Protein AF-A0AAU9KCE4-F1 (afdb_monomer)

Radius of gyration: 78.25 Å; Cα contacts (8 Å, |Δi|>4): 28; chains: 1; bounding box: 152×88×239 Å

Foldseek 3Di:
DDPVVVVVVVLVVLLVVLLVVVCVVVNPVCSVLSVVLSVCLVVVVVVVDDSVRSSVVSVVVSVVVPDDDDDDDDDDDDDDDDVVVVVVVVVVVVVVVVVVVVVVVVVVVVVVVVVVVVVVVVVVVVVVVVVVVVVVVVVVVVVVVVVVVVVVVVVVVVVVVVVVVVVVVVVVVVVVVVVVVVVVVVVVVVVVVVVVVVVVVVVVVVVVVVVVVVVVVVVVVVVVVVVVVVVVVVVVVVVVVVVVVVVVVCVVPPPDDPDDPPVVVVVVVVVVVVVVVVVVVVVVVPPDPDDPVVVVVVVVVVVVVVVVVVVVVVVVVVVVVVVVVVVVVVVVVVVVVVVVVVVVVVVVVVVVVVVVVVVVVVVVVVVVVVVVVVVVVVVVVVVVVVVVVVVVVVVVVVVVVVVVVPDDDPVSCVVCVVVVVVVVVVPPDPPPDPPDDDDDDDDDDDDDDPDDDDDDDDDDDDDPPDDDDDDDDDDDPVVVVVCVVPVPPPPPPDD

pLDDT: mean 72.74, std 17.43, range [30.58, 94.38]

Solvent-accessible surface area (backbone atoms only — not comparable to full-atom values): 29076 Å² total; per-residue (Å²): 132,60,72,69,60,56,50,52,55,51,52,53,54,50,48,55,53,51,51,54,53,52,41,71,73,63,35,76,92,42,45,71,61,52,59,56,57,55,70,58,46,64,61,46,46,73,74,66,44,51,76,65,54,49,51,52,53,52,50,53,53,55,54,71,75,63,68,79,84,82,78,89,76,93,79,82,85,83,78,78,88,54,64,65,60,52,52,55,50,51,52,48,54,52,50,51,51,50,51,53,51,52,52,51,53,50,51,50,51,54,48,53,54,48,54,54,52,52,50,53,53,50,50,53,52,52,52,51,53,53,50,54,53,49,53,55,50,52,52,48,51,53,47,54,52,50,53,52,49,51,52,52,50,53,54,48,51,53,49,51,51,54,48,52,51,50,54,53,50,50,53,50,54,50,52,50,50,53,50,51,49,55,50,50,53,51,51,53,49,54,50,49,55,50,51,53,49,54,50,49,52,53,53,51,53,50,50,50,51,51,50,54,49,50,52,53,49,53,52,51,51,53,50,51,51,51,50,52,50,50,51,49,52,51,52,49,52,50,49,48,54,48,46,53,54,44,52,64,47,48,75,70,53,79,83,68,79,94,75,68,77,62,61,57,57,55,53,53,54,54,56,55,52,54,55,52,55,53,54,55,57,51,60,68,75,62,74,63,82,82,55,76,67,60,56,50,52,51,51,51,50,50,50,52,52,51,48,52,48,51,52,52,52,50,51,53,50,49,56,49,52,52,51,50,52,52,52,50,53,53,50,53,51,52,52,52,52,54,50,53,52,48,51,53,51,52,51,51,52,51,52,53,51,51,52,51,52,49,51,51,51,51,54,52,51,51,52,52,50,54,50,50,55,50,52,51,51,50,53,53,51,52,51,50,50,54,52,51,52,52,51,51,49,54,51,52,50,52,53,51,49,55,57,48,72,76,44,77,50,75,67,55,43,62,70,44,39,65,62,51,51,50,53,64,60,51,72,70,79,78,81,74,77,78,89,86,76,84,89,70,89,78,83,84,80,82,89,87,77,99,75,91,76,92,74,83,90,76,80,91,86,82,68,100,85,70,89,88,83,90,80,93,77,86,91,77,74,77,64,64,62,57,54,70,73,66,62,80,80,81,82,81,87,84,129

Sequence (495 aa):
MSDTHRSQVLSFRRKEKLKKILLSEFGVKKLEYIDQELKNVDDLFDEGLDFAGVLEEIRRRIERNCTPMFKQFPVRPKEGEDEWAGIIKHQADVQEMAEIQAQLEEAEKKKKYKEELDNYLKSQQQFKSQQELRERNEEKQLKDFSDELSSNISSRDQFLSRNRFQVQKQLQDESLNEYYKTLEEKHVQRAKDREEFLNGIKTEEEKARRRAEIEKREAFYKQQEINLYNAYLLKLKEMEKEKEKIVDKQYINNAFSHWDDYEERRQRFLSEYDEFSHKFYEMQRKMQPVSPMEIKSKEDEIRALEFQKAQADYQRRKEYEEKINQMNSYKENQEAIKRQIKEKQEINKKIINEDQNYAFSLAERQRRLDLFVNQEKQRNRLKQQQYSELISYQIQEKQSDKKRLHKMNEDERKINRRDLEAYQLGSHQIYAKVPGYSLTPTNISQSHTPVRRKSDLSSKLYNPNMNNSFSSGRSTPNRSGYLAYYGNNILQNHQ

Mean predicted aligned error: 25.07 Å

Structure (mmCIF, N/CA/C/O backbone):
data_AF-A0AAU9KCE4-F1
#
_entry.id   AF-A0AAU9KCE4-F1
#
loop_
_atom_site.group_PDB
_atom_site.id
_atom_site.type_symbol
_atom_site.label_atom_id
_atom_site.label_alt_id
_atom_site.label_comp_id
_atom_site.label_asym_id
_atom_site.label_entity_id
_atom_site.label_seq_id
_atom_site.pdbx_PDB_ins_code
_atom_site.Cartn_x
_atom_site.Cartn_y
_atom_site.Cartn_z
_atom_site.occupancy
_atom_site.B_iso_or_equiv
_atom_site.auth_seq_id
_atom_site.auth_comp_id
_atom_site.auth_asym_id
_atom_site.auth_atom_id
_atom_site.pdbx_PDB_model_num
ATOM 1 N N . MET A 1 1 ? -49.739 20.712 43.239 1.00 53.94 1 MET A N 1
ATOM 2 C CA . MET A 1 1 ? -50.324 20.446 44.573 1.00 53.94 1 MET A CA 1
ATOM 3 C C . MET A 1 1 ? -50.850 21.769 45.095 1.00 53.94 1 MET A C 1
ATOM 5 O O . MET A 1 1 ? -50.109 22.735 45.003 1.00 53.94 1 MET A O 1
ATOM 9 N N . SER A 1 2 ? -52.111 21.842 45.525 1.00 62.22 2 SER A N 1
ATOM 10 C CA . SER A 1 2 ? -52.724 23.095 45.987 1.00 62.22 2 SER A CA 1
ATOM 11 C C . SER A 1 2 ? -52.120 23.546 47.323 1.00 62.22 2 SER A C 1
ATOM 13 O O . SER A 1 2 ? -51.762 22.707 48.153 1.00 62.22 2 SER A O 1
ATOM 15 N N . ASP A 1 3 ? -52.021 24.857 47.551 1.00 62.38 3 ASP A N 1
ATOM 16 C CA . ASP A 1 3 ? -51.442 25.436 48.777 1.00 62.38 3 ASP A CA 1
ATOM 17 C C . ASP A 1 3 ? -52.159 24.977 50.060 1.00 62.38 3 ASP A C 1
ATOM 19 O O . ASP A 1 3 ? -51.541 24.821 51.116 1.00 62.38 3 ASP A O 1
ATOM 23 N N . THR A 1 4 ? -53.436 24.608 49.945 1.00 68.06 4 THR A N 1
ATOM 24 C CA . THR A 1 4 ? -54.227 23.951 50.995 1.00 68.06 4 THR A CA 1
ATOM 25 C C . THR A 1 4 ? -53.642 22.613 51.448 1.00 68.06 4 THR A C 1
ATOM 27 O O . THR A 1 4 ? -53.610 22.329 52.644 1.00 68.06 4 THR A O 1
ATOM 30 N N . HIS A 1 5 ? -53.114 21.803 50.528 1.00 68.94 5 HIS A N 1
ATOM 31 C CA . HIS A 1 5 ? -52.538 20.498 50.861 1.00 68.94 5 HIS A CA 1
ATOM 32 C C . HIS A 1 5 ? -51.189 20.644 51.579 1.00 68.94 5 HIS A C 1
ATOM 34 O O . HIS A 1 5 ? -50.867 19.888 52.494 1.00 68.94 5 HIS A O 1
ATOM 40 N N . ARG A 1 6 ? -50.407 21.666 51.209 1.00 68.06 6 ARG A N 1
ATOM 41 C CA . ARG A 1 6 ? -49.132 21.978 51.865 1.00 68.06 6 ARG A CA 1
ATOM 42 C C . ARG A 1 6 ? -49.343 22.495 53.292 1.00 68.06 6 ARG A C 1
ATOM 44 O O . ARG A 1 6 ? -48.595 22.095 54.182 1.00 68.06 6 ARG A O 1
ATOM 51 N N . SER A 1 7 ? -50.371 23.317 53.516 1.00 74.44 7 SER A N 1
ATOM 52 C CA . SER A 1 7 ? -50.736 23.818 54.849 1.00 74.44 7 SER A CA 1
ATOM 53 C C . SER A 1 7 ? -51.181 22.690 55.794 1.00 74.44 7 SER A C 1
ATOM 55 O O . SER A 1 7 ? -50.652 22.559 56.898 1.00 74.44 7 SER A O 1
ATOM 57 N N . GLN A 1 8 ? -52.039 21.778 55.322 1.00 75.31 8 GLN A N 1
ATOM 58 C CA . GLN A 1 8 ? -52.517 20.636 56.118 1.00 75.31 8 GLN A CA 1
ATOM 59 C C . GLN A 1 8 ? -51.387 19.681 56.534 1.00 75.31 8 GLN A C 1
ATOM 61 O O . GLN A 1 8 ? -51.328 19.246 57.685 1.00 75.31 8 GLN A O 1
ATOM 66 N N . VAL A 1 9 ? -50.439 19.393 55.633 1.00 78.44 9 VAL A N 1
ATOM 67 C CA . VAL A 1 9 ? -49.276 18.543 55.949 1.00 78.44 9 VAL A CA 1
ATOM 68 C C . VAL A 1 9 ? -48.348 19.211 56.972 1.00 78.44 9 VAL A C 1
ATOM 70 O O . VAL A 1 9 ? -47.769 18.528 57.821 1.00 78.44 9 VAL A O 1
ATOM 73 N N . LEU A 1 10 ? -48.201 20.538 56.918 1.00 78.12 10 LEU A N 1
ATOM 74 C CA . LEU A 1 10 ? -47.391 21.287 57.880 1.00 78.12 10 LEU A CA 1
ATOM 75 C C . LEU A 1 10 ? -48.054 21.355 59.261 1.00 78.12 10 LEU A C 1
ATOM 77 O O . LEU A 1 10 ? -47.363 21.115 60.251 1.00 78.12 10 LEU A O 1
ATOM 81 N N . SER A 1 11 ? -49.366 21.601 59.332 1.00 81.12 11 SER A N 1
ATOM 82 C CA . SER A 1 11 ? -50.139 21.546 60.584 1.00 81.12 11 SER A CA 1
ATOM 83 C C . SER A 1 11 ? -50.029 20.166 61.242 1.00 81.12 11 SER A C 1
ATOM 85 O O . SER A 1 11 ? -49.634 20.055 62.406 1.00 81.12 11 SER A O 1
ATOM 87 N N . PHE A 1 12 ? -50.233 19.093 60.468 1.00 83.69 12 PHE A N 1
ATOM 88 C CA . PHE A 1 12 ? -50.123 17.722 60.968 1.00 83.69 12 PHE A CA 1
ATOM 89 C C . PHE A 1 12 ? -48.734 17.423 61.554 1.00 83.69 12 PHE A C 1
ATOM 91 O O . PHE A 1 12 ? -48.614 16.925 62.675 1.00 83.69 12 PHE A O 1
ATOM 98 N N . ARG A 1 13 ? -47.661 17.793 60.838 1.00 83.94 13 ARG A N 1
ATOM 99 C CA . ARG A 1 13 ? -46.280 17.599 61.316 1.00 83.94 13 ARG A CA 1
ATOM 100 C C . ARG A 1 13 ? -45.966 18.414 62.572 1.00 83.94 13 ARG A C 1
ATOM 102 O O . ARG A 1 13 ? -45.218 17.934 63.424 1.00 83.94 13 ARG A O 1
ATOM 109 N N . ARG A 1 14 ? -46.505 19.633 62.697 1.00 83.81 14 ARG A N 1
ATOM 110 C CA . ARG A 1 14 ? -46.328 20.479 63.891 1.00 83.81 14 ARG A CA 1
ATOM 111 C C . ARG A 1 14 ? -47.022 19.863 65.107 1.00 83.81 14 ARG A C 1
ATOM 113 O O . ARG A 1 14 ? -46.374 19.722 66.142 1.00 83.81 14 ARG A O 1
ATOM 120 N N . LYS A 1 15 ? -48.275 19.420 64.958 1.00 85.62 15 LYS A N 1
ATOM 121 C CA . LYS A 1 15 ? -49.060 18.765 66.021 1.00 85.62 15 LYS A CA 1
ATOM 122 C C . LYS A 1 15 ? -48.410 17.469 66.508 1.00 85.62 15 LYS A C 1
ATOM 124 O O . LYS A 1 15 ? -48.239 17.291 67.709 1.00 85.62 15 LYS A O 1
ATOM 129 N N . GLU A 1 16 ? -47.947 16.612 65.596 1.00 85.44 16 GLU A N 1
ATOM 130 C CA . GLU A 1 16 ? -47.201 15.393 65.952 1.00 85.44 16 GLU A CA 1
ATOM 131 C C . GLU A 1 16 ? -45.922 15.692 66.744 1.00 85.44 16 GLU A C 1
ATOM 133 O O . GLU A 1 16 ? -45.604 15.005 67.718 1.00 85.44 16 GLU A O 1
ATOM 138 N N . LYS A 1 17 ? -45.171 16.718 66.325 1.00 87.38 17 LYS A N 1
ATOM 139 C CA . LYS A 1 17 ? -43.918 17.091 66.982 1.00 87.38 17 LYS A CA 1
ATOM 140 C C . LYS A 1 17 ? -44.167 17.644 68.387 1.00 87.38 17 LYS A C 1
ATOM 142 O O . LYS A 1 17 ? -43.469 17.236 69.311 1.00 87.38 17 LYS A O 1
ATOM 147 N N . LEU A 1 18 ? -45.171 18.509 68.559 1.00 85.69 18 LEU A N 1
ATOM 148 C CA . LEU A 1 18 ? -45.578 19.024 69.873 1.00 85.69 18 LEU A CA 1
ATOM 149 C C . LEU A 1 18 ? -46.074 17.898 70.787 1.00 85.69 18 LEU A C 1
ATOM 151 O O . LEU A 1 18 ? -45.644 17.820 71.933 1.00 85.69 18 LEU A O 1
ATOM 155 N N . LYS A 1 19 ? -46.889 16.970 70.266 1.00 85.88 19 LYS A N 1
ATOM 156 C CA . LYS A 1 19 ? -47.386 15.810 71.021 1.00 85.88 19 LYS A CA 1
ATOM 157 C C . LYS A 1 19 ? -46.254 14.955 71.582 1.00 85.88 19 LYS A C 1
ATOM 159 O O . LYS A 1 19 ? -46.293 14.587 72.750 1.00 85.88 19 LYS A O 1
ATOM 164 N N . LYS A 1 20 ? -45.230 14.663 70.772 1.00 86.62 20 LYS A N 1
ATOM 165 C CA . LYS A 1 20 ? -44.062 13.880 71.214 1.00 86.62 20 LYS A CA 1
ATOM 166 C C . LYS A 1 20 ? -43.296 14.574 72.341 1.00 86.62 20 LYS A C 1
ATOM 168 O O . LYS A 1 20 ? -42.924 13.908 73.301 1.00 86.62 20 LYS A O 1
ATOM 173 N N . ILE A 1 21 ? -43.098 15.889 72.240 1.00 84.12 21 ILE A N 1
ATOM 174 C CA . ILE A 1 21 ? -42.394 16.676 73.263 1.00 84.12 21 ILE A CA 1
ATOM 175 C C . ILE A 1 21 ? -43.218 16.720 74.558 1.00 84.12 21 ILE A C 1
ATOM 177 O O . ILE A 1 21 ? -42.725 16.323 75.611 1.00 84.12 21 ILE A O 1
ATOM 181 N N . LEU A 1 22 ? -44.500 17.086 74.480 1.00 82.38 22 LEU A N 1
ATOM 182 C CA . LEU A 1 22 ? -45.377 17.184 75.652 1.00 82.38 22 LEU A CA 1
ATOM 183 C C . LEU A 1 22 ? -45.587 15.830 76.347 1.00 82.38 22 LEU A C 1
ATOM 185 O O . LEU A 1 22 ? -45.632 15.776 77.572 1.00 82.38 22 LEU A O 1
ATOM 189 N N . LEU A 1 23 ? -45.657 14.723 75.597 1.00 81.69 23 LEU A N 1
ATOM 190 C CA . LEU A 1 23 ? -45.734 13.380 76.185 1.00 81.69 23 LEU A CA 1
ATOM 191 C C . LEU A 1 23 ? -44.438 12.951 76.867 1.00 81.69 23 LEU A C 1
ATOM 193 O O . LEU A 1 23 ? -44.501 12.237 77.865 1.00 81.69 23 LEU A O 1
ATOM 197 N N . SER A 1 24 ? -43.283 13.384 76.355 1.00 82.19 24 SER A N 1
ATOM 198 C CA . SER A 1 24 ? -42.005 13.133 77.024 1.00 82.19 24 SER A CA 1
ATOM 199 C C . SER A 1 24 ? -41.870 13.910 78.338 1.00 82.19 24 SER A C 1
ATOM 201 O O . SER A 1 24 ? -41.243 13.416 79.268 1.00 82.19 24 SER A O 1
ATOM 203 N N . GLU A 1 25 ? -42.504 15.082 78.440 1.00 79.31 25 GLU A N 1
ATOM 204 C CA . GLU A 1 25 ? -42.410 15.967 79.610 1.00 79.31 25 GLU A CA 1
ATOM 205 C C . GLU A 1 25 ? -43.463 15.664 80.684 1.00 79.31 25 GLU A C 1
ATOM 207 O O . GLU A 1 25 ? -43.152 15.644 81.872 1.00 79.31 25 GLU A O 1
ATOM 212 N N . PHE A 1 26 ? -44.708 15.395 80.286 1.00 75.38 26 PHE A N 1
ATOM 213 C CA . PHE A 1 26 ? -45.827 15.194 81.214 1.00 75.38 26 PHE A CA 1
ATOM 214 C C . PHE A 1 26 ? -46.250 13.726 81.381 1.00 75.38 26 PHE A C 1
ATOM 216 O O . PHE A 1 26 ? -47.056 13.412 82.265 1.00 75.38 26 PHE A O 1
ATOM 223 N N . GLY A 1 27 ? -45.708 12.821 80.561 1.00 71.88 27 GLY A N 1
ATOM 224 C CA . GLY A 1 27 ? -46.023 11.395 80.574 1.00 71.88 27 GLY A CA 1
ATOM 225 C C . GLY A 1 27 ? -47.427 11.054 80.053 1.00 71.88 27 GLY A C 1
ATOM 226 O O . GLY A 1 27 ? -48.272 11.911 79.794 1.00 71.88 27 GLY A O 1
ATOM 227 N N . VAL A 1 28 ? -47.708 9.752 79.928 1.00 70.94 28 VAL A N 1
ATOM 228 C CA . VAL A 1 28 ? -48.964 9.225 79.347 1.00 70.94 28 VAL A CA 1
ATOM 229 C C . VAL A 1 28 ? -50.205 9.584 80.182 1.00 70.94 28 VAL A C 1
ATOM 231 O O . VAL A 1 28 ? -51.306 9.681 79.649 1.00 70.94 28 VAL A O 1
ATOM 234 N N . LYS A 1 29 ? -50.039 9.861 81.484 1.00 69.69 29 LYS A N 1
ATOM 235 C CA . LYS A 1 29 ? -51.145 10.177 82.408 1.00 69.69 29 LYS A CA 1
ATOM 236 C C . LYS A 1 29 ? -51.903 11.465 82.059 1.00 69.69 29 LYS A C 1
ATOM 238 O O . LYS A 1 29 ? -53.025 11.631 82.517 1.00 69.69 29 LYS A O 1
ATOM 243 N N . LYS A 1 30 ? -51.310 12.365 81.265 1.00 73.62 30 LYS A N 1
ATOM 244 C CA . LYS A 1 30 ? -51.937 13.624 80.820 1.00 73.62 30 LYS A CA 1
ATOM 245 C C . LYS A 1 30 ? -52.245 13.648 79.317 1.00 73.62 30 LYS A C 1
ATOM 247 O O . LYS A 1 30 ? -52.487 14.717 78.764 1.00 73.62 30 LYS A O 1
ATOM 252 N N . LEU A 1 31 ? -52.250 12.484 78.655 1.00 77.00 31 LEU A N 1
ATOM 253 C CA . LEU A 1 31 ? -52.462 12.360 77.207 1.00 77.00 31 LEU A CA 1
ATOM 254 C C . LEU A 1 31 ? -53.781 12.998 76.742 1.00 77.00 31 LEU A C 1
ATOM 256 O O . LEU A 1 31 ? -53.781 13.684 75.727 1.00 77.00 31 LEU A O 1
ATOM 260 N N . GLU A 1 32 ? -54.871 12.835 77.496 1.00 77.31 32 GLU A N 1
ATOM 261 C CA . GLU A 1 32 ? -56.178 13.414 77.146 1.00 77.31 32 GLU A CA 1
ATOM 262 C C . GLU A 1 32 ? -56.158 14.951 77.153 1.00 77.31 32 GLU A C 1
ATOM 264 O O . GLU A 1 32 ? -56.676 15.577 76.230 1.00 77.31 32 GLU A O 1
ATOM 269 N N . TYR A 1 33 ? -55.485 15.562 78.134 1.00 76.94 33 TYR A N 1
ATOM 270 C CA . TYR A 1 33 ? -55.315 17.017 78.211 1.00 76.94 33 TYR A CA 1
ATOM 271 C C . TYR A 1 33 ? -54.402 17.545 77.100 1.00 76.94 33 TYR A C 1
ATOM 273 O O . TYR A 1 33 ? -54.699 18.569 76.488 1.00 76.94 33 TYR A O 1
ATOM 281 N N . ILE A 1 34 ? -53.318 16.824 76.797 1.00 79.69 34 ILE A N 1
ATOM 282 C CA . ILE A 1 34 ? -52.418 17.159 75.686 1.00 79.69 34 ILE A CA 1
ATOM 283 C C . ILE A 1 34 ? -53.184 17.106 74.358 1.00 79.69 34 ILE A C 1
ATOM 285 O O . ILE A 1 34 ? -53.096 18.035 73.561 1.00 79.69 34 ILE A O 1
ATOM 289 N N . ASP A 1 35 ? -53.982 16.062 74.126 1.00 81.50 35 ASP A N 1
ATOM 290 C CA . ASP A 1 35 ? -54.767 15.918 72.897 1.00 81.50 35 ASP A CA 1
ATOM 291 C C . ASP A 1 35 ? -55.888 16.955 72.770 1.00 81.50 35 ASP A C 1
ATOM 293 O O . ASP A 1 35 ? -56.265 17.314 71.651 1.00 81.50 35 ASP A O 1
ATOM 297 N N . GLN A 1 36 ? -56.404 17.471 73.887 1.00 81.69 36 GLN A N 1
ATOM 298 C CA . GLN A 1 36 ? -57.387 18.549 73.889 1.00 81.69 36 GLN A CA 1
ATOM 299 C C . GLN A 1 36 ? -56.760 19.901 73.523 1.00 81.69 36 GLN A C 1
ATOM 301 O O . GLN A 1 36 ? -57.295 20.593 72.658 1.00 81.69 36 GLN A O 1
ATOM 306 N N . GLU A 1 37 ? -55.601 20.243 74.094 1.00 81.69 37 GLU A N 1
ATOM 307 C CA . GLU A 1 37 ? -54.887 21.486 73.762 1.00 81.69 37 GLU A CA 1
ATOM 308 C C . GLU A 1 37 ? -54.319 21.462 72.332 1.00 81.69 37 GLU A C 1
ATOM 310 O O . GLU A 1 37 ? -54.310 22.481 71.642 1.00 81.69 37 GLU A O 1
ATOM 315 N N . LEU A 1 38 ? -53.924 20.287 71.821 1.00 81.69 38 LEU A N 1
ATOM 316 C CA . LEU A 1 38 ? -53.388 20.152 70.463 1.00 81.69 38 LEU A CA 1
ATOM 317 C C . LEU A 1 38 ? -54.412 20.416 69.345 1.00 81.69 38 LEU A C 1
ATOM 319 O O . LEU A 1 38 ? -54.016 20.638 68.196 1.00 81.69 38 LEU A O 1
ATOM 323 N N . LYS A 1 39 ? -55.719 20.406 69.643 1.00 82.19 39 LYS A N 1
ATOM 324 C CA . LYS A 1 39 ? -56.766 20.709 68.651 1.00 82.19 39 LYS A CA 1
ATOM 325 C C . LYS A 1 39 ? -56.739 22.175 68.217 1.00 82.19 39 LYS A C 1
ATOM 327 O O . LYS A 1 39 ? -56.868 22.423 67.021 1.00 82.19 39 LYS A O 1
ATOM 332 N N . ASN A 1 40 ? -56.440 23.087 69.143 1.00 77.94 40 ASN A N 1
ATOM 333 C CA . ASN A 1 40 ? -56.477 24.544 68.939 1.00 77.94 40 ASN A CA 1
ATOM 334 C C . ASN A 1 40 ? -55.087 25.142 68.629 1.00 77.94 40 ASN A C 1
ATOM 336 O O . ASN A 1 40 ? -54.859 26.339 68.756 1.00 77.94 40 ASN A O 1
ATOM 340 N N . VAL A 1 41 ? -54.121 24.298 68.252 1.00 81.12 41 VAL A N 1
ATOM 341 C CA . VAL A 1 41 ? -52.736 24.708 67.957 1.00 81.12 41 VAL A CA 1
ATOM 342 C C . VAL A 1 41 ? -52.628 25.579 66.713 1.00 81.12 41 VAL A C 1
ATOM 344 O O . VAL A 1 41 ? -51.747 26.430 66.649 1.00 81.12 41 VAL A O 1
ATOM 347 N N . ASP A 1 42 ? -53.482 25.342 65.716 1.00 80.19 42 ASP A N 1
ATOM 348 C CA . ASP A 1 42 ? -53.426 26.098 64.463 1.00 80.19 42 ASP A CA 1
ATOM 349 C C . ASP A 1 42 ? -53.809 27.568 64.704 1.00 80.19 42 ASP A C 1
ATOM 351 O O . ASP A 1 42 ? -53.112 28.445 64.207 1.00 80.19 42 ASP A O 1
ATOM 355 N N . ASP A 1 43 ? -54.777 27.829 65.592 1.00 80.69 43 ASP A N 1
ATOM 356 C CA . ASP A 1 43 ? -55.174 29.183 66.001 1.00 80.69 43 ASP A CA 1
ATOM 357 C C . ASP A 1 43 ? -53.998 29.954 66.631 1.00 80.69 43 ASP A C 1
ATOM 359 O O . ASP A 1 43 ? -53.771 31.119 66.321 1.00 80.69 43 ASP A O 1
ATOM 363 N N . LEU A 1 44 ? -53.179 29.284 67.452 1.00 79.94 44 LEU A N 1
ATOM 364 C CA . LEU A 1 44 ? -51.992 29.893 68.070 1.00 79.94 44 LEU A CA 1
ATOM 365 C C . LEU A 1 44 ? -50.901 30.225 67.038 1.00 79.94 44 LEU A C 1
ATOM 367 O O . LEU A 1 44 ? -50.178 31.208 67.189 1.00 79.94 44 LEU A O 1
ATOM 371 N N . PHE A 1 45 ? -50.767 29.417 65.983 1.00 80.19 45 PHE A N 1
ATOM 372 C CA . PHE A 1 45 ? -49.853 29.727 64.881 1.00 80.19 45 PHE A CA 1
ATOM 373 C C . PHE A 1 45 ? -50.385 30.854 63.988 1.00 80.19 45 PHE A C 1
ATOM 375 O O . PHE A 1 45 ? -49.585 31.645 63.485 1.00 80.19 45 PHE A O 1
ATOM 382 N N . ASP A 1 46 ? -51.703 30.946 63.815 1.00 81.50 46 ASP A N 1
ATOM 383 C CA . ASP A 1 46 ? -52.359 32.013 63.055 1.00 81.50 46 ASP A CA 1
ATOM 384 C C . ASP A 1 46 ? -52.308 33.365 63.796 1.00 81.50 46 ASP A C 1
ATOM 386 O O . ASP A 1 46 ? -52.231 34.416 63.159 1.00 81.50 46 ASP A O 1
ATOM 390 N N . GLU A 1 47 ? -52.212 33.351 65.131 1.00 80.06 47 GLU A N 1
ATOM 391 C CA . GLU A 1 47 ? -51.903 34.519 65.978 1.00 80.06 47 GLU A CA 1
ATOM 392 C C . GLU A 1 47 ? -50.437 35.001 65.868 1.00 80.06 47 GLU A C 1
ATOM 394 O O . GLU A 1 47 ? -50.051 35.996 66.485 1.00 80.06 47 GLU A O 1
ATOM 399 N N . GLY A 1 48 ? -49.607 34.332 65.058 1.00 76.56 48 GLY A N 1
ATOM 400 C CA . GLY A 1 48 ? -48.227 34.737 64.781 1.00 76.56 48 GLY A CA 1
ATOM 401 C C . GLY A 1 48 ? -47.195 34.240 65.796 1.00 76.56 48 GLY A C 1
ATOM 402 O O . GLY A 1 48 ? -46.047 34.692 65.755 1.00 76.56 48 GLY A O 1
ATOM 403 N N . LEU A 1 49 ? -47.559 33.308 66.686 1.00 80.88 49 LEU A N 1
ATOM 404 C CA . LEU A 1 49 ? -46.603 32.670 67.593 1.00 80.88 49 LEU A CA 1
ATOM 405 C C . LEU A 1 49 ? -45.687 31.707 66.830 1.00 80.88 49 LEU A C 1
ATOM 407 O O . LEU A 1 49 ? -46.107 30.942 65.957 1.00 80.88 49 LEU A O 1
ATOM 411 N N . ASP A 1 50 ? -44.407 31.712 67.195 1.00 84.06 50 ASP A N 1
ATOM 412 C CA . ASP A 1 50 ? -43.465 30.712 66.716 1.00 84.06 50 ASP A CA 1
ATOM 413 C C . ASP A 1 50 ? -43.635 29.377 67.467 1.00 84.06 50 ASP A C 1
ATOM 415 O O . ASP A 1 50 ? -44.352 29.253 68.459 1.00 84.06 50 ASP A O 1
ATOM 419 N N . PHE A 1 51 ? -42.978 28.324 66.977 1.00 82.50 51 PHE A N 1
ATOM 420 C CA . PHE A 1 51 ? -43.137 26.974 67.531 1.00 82.50 51 PHE A CA 1
ATOM 421 C C . PHE A 1 51 ? -42.756 26.883 69.020 1.00 82.50 51 PHE A C 1
ATOM 423 O O . PHE A 1 51 ? -43.334 26.078 69.749 1.00 82.50 51 PHE A O 1
ATOM 430 N N . ALA A 1 52 ? -41.790 27.692 69.468 1.00 81.50 52 ALA A N 1
ATOM 431 C CA . ALA A 1 52 ? -41.370 27.737 70.864 1.00 81.50 52 ALA A CA 1
ATOM 432 C C . ALA A 1 52 ? -42.421 28.437 71.740 1.00 81.50 52 ALA A C 1
ATOM 434 O O . ALA A 1 52 ? -42.750 27.925 72.809 1.00 81.50 52 ALA A O 1
ATOM 435 N N . GLY A 1 53 ? -43.001 29.541 71.259 1.00 82.62 53 GLY A N 1
ATOM 436 C CA . GLY A 1 53 ? -44.092 30.248 71.926 1.00 82.62 53 GLY A CA 1
ATOM 437 C C . GLY A 1 53 ? -45.347 29.389 72.082 1.00 82.62 53 GLY A C 1
ATOM 438 O O . GLY A 1 53 ? -45.914 29.330 73.171 1.00 82.62 53 GLY A O 1
ATOM 439 N N . VAL A 1 54 ? -45.735 28.647 71.037 1.00 83.81 54 VAL A N 1
ATOM 440 C CA . VAL A 1 54 ? -46.879 27.717 71.093 1.00 83.81 54 VAL A CA 1
ATOM 441 C C . VAL A 1 54 ? -46.648 26.596 72.112 1.00 83.81 54 VAL A C 1
ATOM 443 O O . VAL A 1 54 ? -47.550 26.262 72.880 1.00 83.81 54 VAL A O 1
ATOM 446 N N . LEU A 1 55 ? -45.442 26.020 72.156 1.00 84.38 55 LEU A N 1
ATOM 447 C CA . LEU A 1 55 ? -45.106 24.966 73.118 1.00 84.38 55 LEU A CA 1
ATOM 448 C C . LEU A 1 55 ? -45.199 25.471 74.566 1.00 84.38 55 LEU A C 1
ATOM 450 O O . LEU A 1 55 ? -45.767 24.790 75.420 1.00 84.38 55 LEU A O 1
ATOM 454 N N . GLU A 1 56 ? -44.669 26.662 74.836 1.00 84.94 56 GLU A N 1
ATOM 455 C CA . GLU A 1 56 ? -44.641 27.242 76.179 1.00 84.94 56 GLU A CA 1
ATOM 456 C C . GLU A 1 56 ? -46.038 27.649 76.676 1.00 84.94 56 GLU A C 1
ATOM 458 O O . GLU A 1 56 ? -46.370 27.462 77.848 1.00 84.94 56 GLU A O 1
ATOM 463 N N . GLU A 1 57 ? -46.898 28.137 75.782 1.00 84.88 57 GLU A N 1
ATOM 464 C CA . GLU A 1 57 ? -48.283 28.474 76.120 1.00 84.88 57 GLU A CA 1
ATOM 465 C C . GLU A 1 57 ? -49.110 27.217 76.445 1.00 84.88 57 GLU A C 1
ATOM 467 O O . GLU A 1 57 ? -49.854 27.196 77.429 1.00 84.88 57 GLU A O 1
ATOM 472 N N . ILE A 1 58 ? -48.921 26.125 75.694 1.00 84.00 58 ILE A N 1
ATOM 473 C CA . ILE A 1 58 ? -49.574 24.839 75.987 1.00 84.00 58 ILE A CA 1
ATOM 474 C C . ILE A 1 58 ? -49.080 24.264 77.320 1.00 84.00 58 ILE A C 1
ATOM 476 O O . ILE A 1 58 ? -49.893 23.784 78.112 1.00 84.00 58 ILE A O 1
ATOM 480 N N . ARG A 1 59 ? -47.777 24.365 77.626 1.00 82.25 59 ARG A N 1
ATOM 481 C CA . ARG A 1 59 ? -47.234 23.970 78.940 1.00 82.25 59 ARG A CA 1
ATOM 482 C C . ARG A 1 59 ? -47.931 24.711 80.077 1.00 82.25 59 ARG A C 1
ATOM 484 O O . ARG A 1 59 ? -48.446 24.071 80.993 1.00 82.25 59 ARG A O 1
ATOM 491 N N . ARG A 1 60 ? -48.039 26.040 79.984 1.00 81.94 60 ARG A N 1
ATOM 492 C CA . ARG A 1 60 ? -48.710 26.865 81.004 1.00 81.94 60 ARG A CA 1
ATOM 493 C C . ARG A 1 60 ? -50.177 26.491 81.195 1.00 81.94 60 ARG A C 1
ATOM 495 O O . ARG A 1 60 ? -50.661 26.481 82.327 1.00 81.94 60 ARG A O 1
ATOM 502 N N . ARG A 1 61 ? -50.896 26.183 80.113 1.00 83.06 61 ARG A N 1
ATOM 503 C CA . ARG A 1 61 ? -52.304 25.751 80.176 1.00 83.06 61 ARG A CA 1
ATOM 504 C C . ARG A 1 61 ? -52.455 24.386 80.844 1.00 83.06 61 ARG A C 1
ATOM 506 O O . ARG A 1 61 ? -53.308 24.228 81.717 1.00 83.06 61 ARG A O 1
ATOM 513 N N . ILE A 1 62 ? -51.583 23.434 80.512 1.00 76.94 62 ILE A N 1
ATOM 514 C CA . ILE A 1 62 ? -51.556 22.108 81.145 1.00 76.94 62 ILE A CA 1
ATOM 515 C C . ILE A 1 62 ? -51.224 22.228 82.638 1.00 76.94 62 ILE A C 1
ATOM 517 O O . ILE A 1 62 ? -51.862 21.573 83.460 1.00 76.94 62 ILE A O 1
ATOM 521 N N . GLU A 1 63 ? -50.274 23.079 83.019 1.00 75.94 63 GLU A N 1
ATOM 522 C CA . GLU A 1 63 ? -49.887 23.279 84.420 1.00 75.94 63 GLU A CA 1
ATOM 523 C C . GLU A 1 63 ? -50.990 23.933 85.259 1.00 75.94 63 GLU A C 1
ATOM 525 O O . GLU A 1 63 ? -51.278 23.449 86.354 1.00 75.94 63 GLU A O 1
ATOM 530 N N . ARG A 1 64 ? -51.671 24.964 84.735 1.00 73.12 64 ARG A N 1
ATOM 531 C CA . ARG A 1 64 ? -52.796 25.629 85.425 1.00 73.12 64 ARG A CA 1
ATOM 532 C C . ARG A 1 64 ? -53.973 24.693 85.699 1.00 73.12 64 ARG A C 1
ATOM 534 O O . ARG A 1 64 ? -54.637 24.844 86.718 1.00 73.12 64 ARG A O 1
ATOM 541 N N . ASN A 1 65 ? -54.211 23.728 84.815 1.00 65.44 65 ASN A N 1
ATOM 542 C CA . ASN A 1 65 ? -55.325 22.789 84.936 1.00 65.44 65 ASN A CA 1
ATOM 543 C C . ASN A 1 65 ? -54.975 21.528 85.751 1.00 65.44 65 ASN A C 1
ATOM 545 O O . ASN A 1 65 ? -55.863 20.735 86.053 1.00 65.44 65 ASN A O 1
ATOM 549 N N . CYS A 1 66 ? -53.701 21.328 86.121 1.00 58.41 66 CYS A N 1
ATOM 550 C CA . CYS A 1 66 ? -53.217 20.105 86.772 1.00 58.41 66 CYS A CA 1
ATOM 551 C C . CYS A 1 66 ? -52.853 20.245 88.261 1.00 58.41 66 CYS A C 1
ATOM 553 O O . CYS A 1 66 ? -52.275 19.309 88.815 1.00 58.41 66 CYS A O 1
ATOM 555 N N . THR A 1 67 ? -53.156 21.356 88.931 1.00 51.12 67 THR A N 1
ATOM 556 C CA . THR A 1 67 ? -52.964 21.508 90.385 1.00 51.12 67 THR A CA 1
ATOM 557 C C . THR A 1 67 ? -54.201 21.017 91.153 1.00 51.12 67 THR A C 1
ATOM 559 O O . THR A 1 67 ? -55.223 21.705 91.162 1.00 51.12 67 THR A O 1
ATOM 562 N N . PRO A 1 68 ? -54.166 19.857 91.839 1.00 48.75 68 PRO A N 1
ATOM 563 C CA . PRO A 1 68 ? -55.263 19.464 92.716 1.00 48.75 68 PRO A CA 1
ATOM 564 C C . PRO A 1 68 ? -55.228 20.280 94.018 1.00 48.75 68 PRO A C 1
ATOM 566 O O . PRO A 1 68 ? -54.219 20.310 94.724 1.00 48.75 68 PRO A O 1
ATOM 569 N N . MET A 1 69 ? -56.352 20.909 94.379 1.00 40.56 69 MET A N 1
ATOM 570 C CA . MET A 1 69 ? -56.587 21.370 95.752 1.00 40.56 69 MET A CA 1
ATOM 571 C C . MET A 1 69 ? -56.671 20.146 96.675 1.00 40.56 69 MET A C 1
ATOM 573 O O . MET A 1 69 ? -57.679 19.439 96.688 1.00 40.56 69 MET A O 1
ATOM 577 N N . PHE A 1 70 ? -55.634 19.885 97.469 1.00 35.38 70 PHE A N 1
ATOM 578 C CA . PHE A 1 70 ? -55.686 18.844 98.495 1.00 35.38 70 PHE A CA 1
ATOM 579 C C . PHE A 1 70 ? -56.509 19.318 99.703 1.00 35.38 70 PHE A C 1
ATOM 581 O O . PHE A 1 70 ? -56.050 20.133 100.500 1.00 35.38 70 PHE A O 1
ATOM 588 N N . LYS A 1 71 ? -57.715 18.763 99.882 1.00 40.78 71 LYS A N 1
ATOM 589 C CA . LYS A 1 71 ? -58.367 18.680 101.200 1.00 40.78 71 LYS A CA 1
ATOM 590 C C . LYS A 1 71 ? -57.837 17.435 101.915 1.00 40.78 71 LYS A C 1
ATOM 592 O O . LYS A 1 71 ? -57.969 16.329 101.400 1.00 40.78 71 LYS A O 1
ATOM 597 N N . GLN A 1 72 ? -57.226 17.619 103.082 1.00 38.59 72 GLN A N 1
ATOM 598 C CA . GLN A 1 72 ? -56.747 16.530 103.935 1.00 38.59 72 GLN A CA 1
ATOM 599 C C . GLN A 1 72 ? -57.928 15.830 104.629 1.00 38.59 72 GLN A C 1
ATOM 601 O O . GLN A 1 72 ? -58.721 16.481 105.305 1.00 38.59 72 GLN A O 1
ATOM 606 N N . PHE A 1 73 ? -58.011 14.505 104.496 1.00 38.91 73 PHE A N 1
ATOM 607 C CA . PHE A 1 73 ? -58.773 13.619 105.384 1.00 38.91 73 PHE A CA 1
ATOM 608 C C . PHE A 1 73 ? -57.785 12.691 106.116 1.00 38.91 73 PHE A C 1
ATOM 610 O O . PHE A 1 73 ? -56.807 12.263 105.500 1.00 38.91 73 PHE A O 1
ATOM 617 N N . PRO A 1 74 ? -57.999 12.367 107.406 1.00 47.72 74 PRO A N 1
ATOM 618 C CA . PRO A 1 74 ? -57.071 11.542 108.173 1.00 47.72 74 PRO A CA 1
ATOM 619 C C . PRO A 1 74 ? -57.295 10.048 107.886 1.00 47.72 74 PRO A C 1
ATOM 621 O O . PRO A 1 74 ? -58.435 9.582 107.865 1.00 47.72 74 PRO A O 1
ATOM 624 N N . VAL A 1 75 ? -56.212 9.281 107.717 1.00 40.66 75 VAL A N 1
ATOM 625 C CA . VAL A 1 75 ? -56.241 7.811 107.599 1.00 40.66 75 VAL A CA 1
ATOM 626 C C . VAL A 1 75 ? -55.500 7.177 108.787 1.00 40.66 75 VAL A C 1
ATOM 628 O O . VAL A 1 75 ? -54.487 7.692 109.251 1.00 40.66 75 VAL A O 1
ATOM 631 N N . ARG A 1 76 ? -56.099 6.090 109.288 1.00 50.12 76 ARG A N 1
ATOM 632 C CA . ARG A 1 76 ? -55.822 5.269 110.487 1.00 50.12 76 ARG A CA 1
ATOM 633 C C . ARG A 1 76 ? -54.427 4.589 110.503 1.00 50.12 76 ARG A C 1
ATOM 635 O O . ARG A 1 76 ? -53.733 4.639 109.490 1.00 50.12 76 ARG A O 1
ATOM 642 N N . PRO A 1 77 ? -53.997 3.972 111.633 1.00 48.97 77 PRO A N 1
ATOM 643 C CA . PRO A 1 77 ? -52.638 3.458 111.800 1.00 48.97 77 PRO A CA 1
ATOM 644 C C . PRO A 1 77 ? -52.353 2.248 110.903 1.00 48.97 77 PRO A C 1
ATOM 646 O O . PRO A 1 77 ? -53.249 1.463 110.603 1.00 48.97 77 PRO A O 1
ATOM 649 N N . LYS A 1 78 ? -51.083 2.124 110.501 1.00 52.22 78 LYS A N 1
ATOM 650 C CA . LYS A 1 78 ? -50.538 1.073 109.636 1.00 52.22 78 LYS A CA 1
ATOM 651 C C . LYS A 1 78 ? -50.554 -0.283 110.348 1.00 52.22 78 LYS A C 1
ATOM 653 O O . LYS A 1 78 ? -49.945 -0.420 111.407 1.00 52.22 78 LYS A O 1
ATOM 658 N N . GLU A 1 79 ? -51.220 -1.264 109.750 1.00 49.53 79 GLU A N 1
ATOM 659 C CA . GLU A 1 79 ? -50.993 -2.681 110.045 1.00 49.53 79 GLU A CA 1
ATOM 660 C C . GLU A 1 79 ? -49.590 -3.081 109.552 1.00 49.53 79 GLU A C 1
ATOM 662 O O . GLU A 1 79 ? -49.055 -2.472 108.621 1.00 49.53 79 GLU A O 1
ATOM 667 N N . GLY A 1 80 ? -48.969 -4.024 110.264 1.00 53.06 80 GLY A N 1
ATOM 668 C CA . GLY A 1 80 ? -47.561 -4.401 110.127 1.00 53.06 80 GLY A CA 1
ATOM 669 C C . GLY A 1 80 ? -47.178 -4.910 108.737 1.00 53.06 80 GLY A C 1
ATOM 670 O O . GLY A 1 80 ? -48.014 -5.383 107.973 1.00 53.06 80 GLY A O 1
ATOM 671 N N . GLU A 1 81 ? -45.891 -4.781 108.420 1.00 61.59 81 GLU A N 1
ATOM 672 C CA . GLU A 1 81 ? -45.298 -5.198 107.150 1.00 61.59 81 GLU A CA 1
ATOM 673 C C . GLU A 1 81 ? -45.490 -6.704 106.926 1.00 61.59 81 GLU A C 1
ATOM 675 O O . GLU A 1 81 ? -44.943 -7.535 107.647 1.00 61.59 81 GLU A O 1
ATOM 680 N N . ASP A 1 82 ? -46.293 -7.047 105.919 1.00 69.12 82 ASP A N 1
ATOM 681 C CA . ASP A 1 82 ? -46.503 -8.420 105.476 1.00 69.12 82 ASP A CA 1
ATOM 682 C C . ASP A 1 82 ? -45.301 -8.858 104.625 1.00 69.12 82 ASP A C 1
ATOM 684 O O . ASP A 1 82 ? -45.151 -8.465 103.462 1.00 69.12 82 ASP A O 1
ATOM 688 N N . GLU A 1 83 ? -44.400 -9.642 105.219 1.00 71.50 83 GLU A N 1
ATOM 689 C CA . GLU A 1 83 ? -43.169 -10.124 104.578 1.00 71.50 83 GLU A CA 1
ATOM 690 C C . GLU A 1 83 ? -43.455 -10.892 103.273 1.00 71.50 83 GLU A C 1
ATOM 692 O O . GLU A 1 83 ? -42.662 -10.840 102.328 1.00 71.50 83 GLU A O 1
ATOM 697 N N . TRP A 1 84 ? -44.629 -11.524 103.154 1.00 75.88 84 TRP A N 1
ATOM 698 C CA . TRP A 1 84 ? -45.067 -12.188 101.924 1.00 75.88 84 TRP A CA 1
ATOM 699 C C . TRP A 1 84 ? -45.350 -11.208 100.788 1.00 75.88 84 TRP A C 1
ATOM 701 O O . TRP A 1 84 ? -44.985 -11.475 99.640 1.00 75.88 84 TRP A O 1
ATOM 711 N N . ALA A 1 85 ? -45.935 -10.047 101.091 1.00 72.00 85 ALA A N 1
ATOM 712 C CA . ALA A 1 85 ? -46.115 -8.984 100.108 1.00 72.00 85 ALA A CA 1
ATOM 713 C C . ALA A 1 85 ? -44.757 -8.424 99.643 1.00 72.00 85 ALA A C 1
ATOM 715 O O . ALA A 1 85 ? -44.597 -8.097 98.465 1.00 72.00 85 ALA A O 1
ATOM 716 N N . GLY A 1 86 ? -43.760 -8.382 100.536 1.00 76.69 86 GLY A N 1
ATOM 717 C CA . GLY A 1 86 ? -42.375 -8.034 100.205 1.00 76.69 86 GLY A CA 1
ATOM 718 C C . GLY A 1 86 ? -41.718 -9.026 99.239 1.00 76.69 86 GLY A C 1
ATOM 719 O O . GLY A 1 86 ? -41.116 -8.608 98.250 1.00 76.69 86 GLY A O 1
ATOM 720 N N . ILE A 1 87 ? -41.888 -10.332 99.470 1.00 78.12 87 ILE A N 1
ATOM 721 C CA . ILE A 1 87 ? -41.351 -11.391 98.595 1.00 78.12 87 ILE A CA 1
ATOM 722 C C . ILE A 1 87 ? -42.024 -11.368 97.217 1.00 78.12 87 ILE A C 1
ATOM 724 O O . ILE A 1 87 ? -41.332 -11.412 96.200 1.00 78.12 87 ILE A O 1
ATOM 728 N N . ILE A 1 88 ? -43.356 -11.252 97.160 1.00 77.50 88 ILE A N 1
ATOM 729 C CA . ILE A 1 88 ? -44.102 -11.198 95.890 1.00 77.50 88 ILE A CA 1
ATOM 730 C C . ILE A 1 88 ? -43.687 -9.968 95.074 1.00 77.50 88 ILE A C 1
ATOM 732 O O . ILE A 1 88 ? -43.477 -10.071 93.865 1.00 77.50 88 ILE A O 1
ATOM 736 N N . LYS A 1 89 ? -43.509 -8.817 95.731 1.00 81.06 89 LYS A N 1
ATOM 737 C CA . LYS A 1 89 ? -43.031 -7.597 95.077 1.00 81.06 89 LYS A CA 1
ATOM 738 C C . LYS A 1 89 ? -41.601 -7.749 94.557 1.00 81.06 89 LYS A C 1
ATOM 740 O O . LYS A 1 89 ? -41.354 -7.443 93.399 1.00 81.06 89 LYS A O 1
ATOM 745 N N . HIS A 1 90 ? -40.691 -8.310 95.353 1.00 83.31 90 HIS A N 1
ATOM 746 C CA . HIS A 1 90 ? -39.326 -8.589 94.900 1.00 83.31 90 HIS A CA 1
ATOM 747 C C . HIS A 1 90 ? -39.314 -9.553 93.699 1.00 83.31 90 HIS A C 1
ATOM 749 O O . HIS A 1 90 ? -38.497 -9.407 92.789 1.00 83.31 90 HIS A O 1
ATOM 755 N N . GLN A 1 91 ? -40.202 -10.547 93.664 1.00 83.38 91 GLN A N 1
ATOM 756 C CA . GLN A 1 91 ? -40.273 -11.494 92.553 1.00 83.38 91 GLN A CA 1
ATOM 757 C C . GLN A 1 91 ? -40.779 -10.832 91.261 1.00 83.38 91 GLN A C 1
ATOM 759 O O . GLN A 1 91 ? -40.243 -11.122 90.190 1.00 83.38 91 GLN A O 1
ATOM 764 N N . ALA A 1 92 ? -41.737 -9.906 91.365 1.00 82.38 92 ALA A N 1
ATOM 765 C CA . ALA A 1 92 ? -42.179 -9.073 90.248 1.00 82.38 92 ALA A CA 1
ATOM 766 C C . ALA A 1 92 ? -41.069 -8.119 89.770 1.00 82.38 92 ALA A C 1
ATOM 768 O O . ALA A 1 92 ? -40.798 -8.071 88.575 1.00 82.38 92 ALA A O 1
ATOM 769 N N . ASP A 1 93 ? -40.359 -7.457 90.691 1.00 86.44 93 ASP A N 1
ATOM 770 C CA . ASP A 1 93 ? -39.251 -6.548 90.366 1.00 86.44 93 ASP A CA 1
ATOM 771 C C . ASP A 1 93 ? -38.105 -7.294 89.642 1.00 86.44 93 ASP A C 1
ATOM 773 O O . ASP A 1 93 ? -37.519 -6.788 88.687 1.00 86.44 93 ASP A O 1
ATOM 777 N N . VAL A 1 94 ? -37.800 -8.537 90.042 1.00 89.00 94 VAL A N 1
ATOM 778 C CA . VAL A 1 94 ? -36.790 -9.378 89.365 1.00 89.00 94 VAL A CA 1
ATOM 779 C C . VAL A 1 94 ? -37.244 -9.801 87.967 1.00 89.00 94 VAL A C 1
ATOM 781 O O . VAL A 1 94 ? -36.424 -9.831 87.048 1.00 89.00 94 VAL A O 1
ATOM 784 N N . GLN A 1 95 ? -38.528 -10.121 87.787 1.00 84.00 95 GLN A N 1
ATOM 785 C CA . GLN A 1 95 ? -39.084 -10.447 86.471 1.00 84.00 95 GLN A CA 1
ATOM 786 C C . GLN A 1 95 ? -39.087 -9.227 85.545 1.00 84.00 95 GLN A C 1
ATOM 788 O O . GLN A 1 95 ? -38.638 -9.340 84.406 1.00 84.00 95 GLN A O 1
ATOM 793 N N . GLU A 1 96 ? -39.492 -8.059 86.043 1.00 86.06 96 GLU A N 1
ATOM 794 C CA . GLU A 1 96 ? -39.469 -6.803 85.288 1.00 86.06 96 GLU A CA 1
ATOM 795 C C . GLU A 1 96 ? -38.037 -6.439 84.864 1.00 86.06 96 GLU A C 1
ATOM 797 O O . GLU A 1 96 ? -37.788 -6.129 83.699 1.00 86.06 96 GLU A O 1
ATOM 802 N N . MET A 1 97 ? -37.055 -6.576 85.762 1.00 86.12 97 MET A N 1
ATOM 803 C CA . MET A 1 97 ? -35.645 -6.342 85.430 1.00 86.12 97 MET A CA 1
ATOM 804 C C . MET A 1 97 ? -35.111 -7.341 84.393 1.00 86.12 97 MET A C 1
ATOM 806 O O . MET A 1 97 ? -34.357 -6.947 83.503 1.00 86.12 97 MET A O 1
ATOM 810 N N . ALA A 1 98 ? -35.518 -8.614 84.454 1.00 87.62 98 ALA A N 1
ATOM 811 C CA . ALA A 1 98 ? -35.143 -9.614 83.454 1.00 87.62 98 ALA A CA 1
ATOM 812 C C . ALA A 1 98 ? -35.754 -9.317 82.070 1.00 87.62 98 ALA A C 1
ATOM 814 O O . ALA A 1 98 ? -35.078 -9.477 81.052 1.00 87.62 98 ALA A O 1
ATOM 815 N N . GLU A 1 99 ? -37.000 -8.841 82.018 1.00 89.88 99 GLU A N 1
ATOM 816 C CA . GLU A 1 99 ? -37.648 -8.411 80.774 1.00 89.88 99 GLU A CA 1
ATOM 817 C C . GLU A 1 99 ? -36.978 -7.166 80.181 1.00 89.88 99 GLU A C 1
ATOM 819 O O . GLU A 1 99 ? -36.714 -7.125 78.976 1.00 89.88 99 GLU A O 1
ATOM 824 N N . ILE A 1 100 ? -36.623 -6.182 81.015 1.00 88.75 100 ILE A N 1
ATOM 825 C CA . ILE A 1 100 ? -35.865 -4.996 80.591 1.00 88.75 100 ILE A CA 1
ATOM 826 C C . ILE A 1 100 ? -34.497 -5.409 80.031 1.00 88.75 100 ILE A C 1
ATOM 828 O O . ILE A 1 100 ? -34.099 -4.936 78.964 1.00 88.75 100 ILE A O 1
ATOM 832 N N . GLN A 1 101 ? -33.792 -6.328 80.698 1.00 91.00 101 GLN A N 1
ATOM 833 C CA . GLN A 1 101 ? -32.503 -6.846 80.233 1.00 91.00 101 GLN A CA 1
ATOM 834 C C . GLN A 1 101 ? -32.636 -7.538 78.863 1.00 91.00 101 GLN A C 1
ATOM 836 O O . GLN A 1 101 ? -31.850 -7.269 77.953 1.00 91.00 101 GLN A O 1
ATOM 841 N N . ALA A 1 102 ? -33.668 -8.367 78.678 1.00 89.25 102 ALA A N 1
ATOM 842 C CA . ALA A 1 102 ? -33.929 -9.049 77.411 1.00 89.25 102 ALA A CA 1
ATOM 843 C C . ALA A 1 102 ? -34.254 -8.065 76.271 1.00 89.25 102 ALA A C 1
ATOM 845 O O . ALA A 1 102 ? -33.765 -8.229 75.149 1.00 89.25 102 ALA A O 1
ATOM 846 N N . GLN A 1 103 ? -35.026 -7.010 76.553 1.00 91.19 103 GLN A N 1
ATOM 847 C CA . GLN A 1 103 ? -35.325 -5.960 75.574 1.00 91.19 103 GLN A CA 1
ATOM 848 C C . GLN A 1 103 ? -34.077 -5.157 75.184 1.00 91.19 103 GLN A C 1
ATOM 850 O O . GLN A 1 103 ? -33.901 -4.830 74.006 1.00 91.19 103 GLN A O 1
ATOM 855 N N . LEU A 1 104 ? -33.184 -4.871 76.138 1.00 90.69 104 LEU A N 1
ATOM 856 C CA . LEU A 1 104 ? -31.908 -4.204 75.868 1.00 90.69 104 LEU A CA 1
ATOM 857 C C . LEU A 1 104 ? -30.995 -5.065 74.984 1.00 90.69 104 LEU A C 1
ATOM 859 O O . LEU A 1 104 ? -30.456 -4.565 73.994 1.00 90.69 104 LEU A O 1
ATOM 863 N N . GLU A 1 105 ? -30.885 -6.366 75.262 1.00 92.00 105 GLU A N 1
ATOM 864 C CA . GLU A 1 105 ? -30.115 -7.294 74.423 1.00 92.00 105 GLU A CA 1
ATOM 865 C C . GLU A 1 105 ? -30.692 -7.425 73.004 1.00 92.00 105 GLU A C 1
ATOM 867 O O . GLU A 1 105 ? -29.947 -7.499 72.021 1.00 92.00 105 GLU A O 1
ATOM 872 N N . GLU A 1 106 ? -32.021 -7.437 72.856 1.00 90.56 106 GLU A N 1
ATOM 873 C CA . GLU A 1 106 ? -32.667 -7.470 71.542 1.00 90.56 106 GLU A CA 1
ATOM 874 C C . GLU A 1 106 ? -32.430 -6.167 70.759 1.00 90.56 106 GLU A C 1
ATOM 876 O O . GLU A 1 106 ? -32.159 -6.201 69.551 1.00 90.56 106 GLU A O 1
ATOM 881 N N . ALA A 1 107 ? -32.468 -5.016 71.436 1.00 91.31 107 ALA A N 1
ATOM 882 C CA . ALA A 1 107 ? -32.146 -3.725 70.838 1.00 91.31 107 ALA A CA 1
ATOM 883 C C . ALA A 1 107 ? -30.680 -3.662 70.374 1.00 91.31 107 ALA A C 1
ATOM 885 O O . ALA A 1 107 ? -30.409 -3.190 69.265 1.00 91.31 107 ALA A O 1
ATOM 886 N N . GLU A 1 108 ? -29.739 -4.199 71.157 1.00 91.69 108 GLU A N 1
ATOM 887 C CA . GLU A 1 108 ? -28.333 -4.302 70.752 1.00 91.69 108 GLU A CA 1
ATOM 888 C C . GLU A 1 108 ? -28.133 -5.223 69.544 1.00 91.69 108 GLU A C 1
ATOM 890 O O . GLU A 1 108 ? -27.397 -4.868 68.618 1.00 91.69 108 GLU A O 1
ATOM 895 N N . LYS A 1 109 ? -28.814 -6.376 69.496 1.00 91.62 109 LYS A N 1
ATOM 896 C CA . LYS A 1 109 ? -28.769 -7.281 68.332 1.00 91.62 109 LYS A CA 1
ATOM 897 C C . LYS A 1 109 ? -29.292 -6.598 67.070 1.00 91.62 109 LYS A C 1
ATOM 899 O O . LYS A 1 109 ? -28.646 -6.665 66.024 1.00 91.62 109 LYS A O 1
ATOM 904 N N . LYS A 1 110 ? -30.420 -5.886 67.165 1.00 92.19 110 LYS A N 1
ATOM 905 C CA . LYS A 1 110 ? -30.984 -5.113 66.043 1.00 92.19 110 LYS A CA 1
ATOM 906 C C . LYS A 1 110 ? -30.044 -3.994 65.593 1.00 92.19 110 LYS A C 1
ATOM 908 O O . LYS A 1 110 ? -29.917 -3.759 64.392 1.00 92.19 110 LYS A O 1
ATOM 913 N N . LYS A 1 111 ? -29.360 -3.331 66.531 1.00 93.06 111 LYS A N 1
ATOM 914 C CA . LYS A 1 111 ? -28.372 -2.290 66.221 1.00 93.06 111 LYS A CA 1
ATOM 915 C C . LYS A 1 111 ? -27.167 -2.860 65.464 1.00 93.06 111 LYS A C 1
ATOM 917 O O . LYS A 1 111 ? -26.839 -2.333 64.406 1.00 93.06 111 LYS A O 1
ATOM 922 N N . LYS A 1 112 ? -26.580 -3.964 65.941 1.00 91.94 112 LYS A N 1
ATOM 923 C CA . LYS A 1 112 ? -25.455 -4.646 65.270 1.00 91.94 112 LYS A CA 1
ATOM 924 C C . LYS A 1 112 ? -25.827 -5.114 63.863 1.00 91.94 112 LYS A C 1
ATOM 926 O O . LYS A 1 112 ? -25.108 -4.827 62.913 1.00 91.94 112 LYS A O 1
ATOM 931 N N . TYR A 1 113 ? -26.995 -5.737 63.707 1.00 92.56 113 TYR A N 1
ATOM 932 C CA . TYR A 1 113 ? -27.476 -6.174 62.393 1.00 92.56 113 TYR A CA 1
ATOM 933 C C . TYR A 1 113 ? -27.672 -5.002 61.420 1.00 92.56 113 TYR A C 1
ATOM 935 O O . TYR A 1 113 ? -27.339 -5.097 60.240 1.00 92.56 113 TYR A O 1
ATOM 943 N N . LYS A 1 114 ? -28.178 -3.863 61.909 1.00 94.12 114 LYS A N 1
ATOM 944 C CA . LYS A 1 114 ? -28.312 -2.650 61.095 1.00 94.12 114 LYS A CA 1
ATOM 945 C C . LYS A 1 114 ? -26.950 -2.095 60.661 1.00 94.12 114 LYS A C 1
ATOM 947 O O . LYS A 1 114 ? -26.807 -1.712 59.506 1.00 94.12 114 LYS A O 1
ATOM 952 N N . GLU A 1 115 ? -25.960 -2.074 61.552 1.00 94.38 115 GLU A N 1
ATOM 953 C CA . GLU A 1 115 ? -24.595 -1.631 61.231 1.00 94.38 115 GLU A CA 1
ATOM 954 C C . GLU A 1 115 ? -23.926 -2.540 60.182 1.00 94.38 115 GLU A C 1
ATOM 956 O O . GLU A 1 115 ? -23.290 -2.044 59.250 1.00 94.38 115 GLU A O 1
ATOM 961 N N . GLU A 1 116 ? -24.121 -3.858 60.272 1.00 93.00 116 GLU A N 1
ATOM 962 C CA . GLU A 1 116 ? -23.654 -4.818 59.261 1.00 93.00 116 GLU A CA 1
ATOM 963 C C . GLU A 1 116 ? -24.330 -4.597 57.900 1.00 93.00 116 GLU A C 1
ATOM 965 O O . GLU A 1 116 ? -23.655 -4.577 56.865 1.00 93.00 116 GLU A O 1
ATOM 970 N N . LEU A 1 117 ? -25.647 -4.366 57.895 1.00 92.94 117 LEU A N 1
ATOM 971 C CA . LEU A 1 117 ? -26.406 -4.084 56.678 1.00 92.94 117 LEU A CA 1
ATOM 972 C C . LEU A 1 117 ? -25.944 -2.777 56.013 1.00 92.94 117 LEU A C 1
ATOM 974 O O . LEU A 1 117 ? -25.722 -2.743 54.802 1.00 92.94 117 LEU A O 1
ATOM 978 N N . ASP A 1 118 ? -25.752 -1.716 56.799 1.00 93.00 118 ASP A N 1
ATOM 979 C CA . ASP A 1 118 ? -25.270 -0.423 56.305 1.00 93.00 118 ASP A CA 1
ATOM 980 C C . ASP A 1 118 ? -23.849 -0.539 55.729 1.00 93.00 118 ASP A C 1
ATOM 982 O O . ASP A 1 118 ? -23.547 0.059 54.691 1.00 93.00 118 ASP A O 1
ATOM 986 N N . ASN A 1 119 ? -22.978 -1.342 56.347 1.00 93.44 119 ASN A N 1
ATOM 987 C CA . ASN A 1 119 ? -21.640 -1.615 55.819 1.00 93.44 119 ASN A CA 1
ATOM 988 C C . ASN A 1 119 ? -21.683 -2.398 54.501 1.00 93.44 119 ASN A C 1
ATOM 990 O O . ASN A 1 119 ? -20.964 -2.052 53.558 1.00 93.44 119 ASN A O 1
ATOM 994 N N . TYR A 1 120 ? -22.556 -3.402 54.394 1.00 91.88 120 TYR A N 1
ATOM 995 C CA . TYR A 1 120 ? -22.751 -4.151 53.152 1.00 91.88 120 TYR A CA 1
ATOM 996 C C . TYR A 1 120 ? -23.256 -3.247 52.016 1.00 91.88 120 TYR A C 1
ATOM 998 O O . TYR A 1 120 ? -22.718 -3.274 50.906 1.00 91.88 120 TYR A O 1
ATOM 1006 N N . LEU A 1 121 ? -24.238 -2.385 52.301 1.00 91.25 121 LEU A N 1
ATOM 1007 C CA . LEU A 1 121 ? -24.777 -1.433 51.328 1.00 91.25 121 LEU A CA 1
ATOM 1008 C C . LEU A 1 121 ? -23.725 -0.412 50.877 1.00 91.25 121 LEU A C 1
ATOM 1010 O O . LEU A 1 121 ? -23.598 -0.165 49.677 1.00 91.25 121 LEU A O 1
ATOM 1014 N N . LYS A 1 122 ? -22.920 0.131 51.801 1.00 92.31 122 LYS A N 1
ATOM 1015 C CA . LYS A 1 122 ? -21.809 1.037 51.459 1.00 92.31 122 LYS A CA 1
ATOM 1016 C C . LYS A 1 122 ? -20.764 0.356 50.576 1.00 92.31 122 LYS A C 1
ATOM 1018 O O . LYS A 1 122 ? -20.316 0.957 49.601 1.00 92.31 122 LYS A O 1
ATOM 1023 N N . SER A 1 123 ? -20.407 -0.893 50.876 1.00 88.88 123 SER A N 1
ATOM 1024 C CA . SER A 1 123 ? -19.450 -1.666 50.074 1.00 88.88 123 SER A CA 1
ATOM 1025 C C . SER A 1 123 ? -19.964 -1.918 48.650 1.00 88.88 123 SER A C 1
ATOM 1027 O O . SER A 1 123 ? -19.246 -1.673 47.681 1.00 88.88 123 SER A O 1
ATOM 1029 N N . GLN A 1 124 ? -21.238 -2.294 48.499 1.00 89.38 124 GLN A N 1
ATOM 1030 C CA . GLN A 1 124 ? -21.909 -2.415 47.195 1.00 89.38 124 GLN A CA 1
ATOM 1031 C C . GLN A 1 124 ? -21.872 -1.106 46.397 1.00 89.38 124 GLN A C 1
ATOM 1033 O O . GLN A 1 124 ? -21.603 -1.105 45.194 1.00 89.38 124 GLN A O 1
ATOM 1038 N N . GLN A 1 125 ? -22.123 0.023 47.061 1.00 88.69 125 GLN A N 1
ATOM 1039 C CA . GLN A 1 125 ? -22.123 1.336 46.419 1.00 88.69 125 GLN A CA 1
ATOM 1040 C C . GLN A 1 125 ? -20.721 1.745 45.944 1.00 88.69 125 GLN A C 1
ATOM 1042 O O . GLN A 1 125 ? -20.575 2.259 44.836 1.00 88.69 125 GLN A O 1
ATOM 1047 N N . GLN A 1 126 ? -19.688 1.462 46.744 1.00 87.62 126 GLN A N 1
ATOM 1048 C CA . GLN A 1 126 ? -18.288 1.677 46.365 1.00 87.62 126 GLN A CA 1
ATOM 1049 C C . GLN A 1 126 ? -17.853 0.770 45.210 1.00 87.62 126 GLN A C 1
ATOM 1051 O O . GLN A 1 126 ? -17.137 1.216 44.317 1.00 87.62 126 GLN A O 1
ATOM 1056 N N . PHE A 1 127 ? -18.299 -0.488 45.191 1.00 90.25 127 PHE A N 1
ATOM 1057 C CA . PHE A 1 127 ? -18.000 -1.398 44.088 1.00 90.25 127 PHE A CA 1
ATOM 1058 C C . PHE A 1 127 ? -18.610 -0.899 42.771 1.00 90.25 127 PHE A C 1
ATOM 1060 O O . PHE A 1 127 ? -17.916 -0.832 41.757 1.00 90.25 127 PHE A O 1
ATOM 1067 N N . LYS A 1 128 ? -19.878 -0.463 42.798 1.00 89.31 128 LYS A N 1
ATOM 1068 C CA . LYS A 1 128 ? -20.544 0.120 41.624 1.00 89.31 128 LYS A CA 1
ATOM 1069 C C . LYS A 1 128 ? -19.842 1.377 41.119 1.00 89.31 128 LYS A C 1
ATOM 1071 O O . LYS A 1 128 ? -19.604 1.487 39.921 1.00 89.31 128 LYS A O 1
ATOM 1076 N N . SER A 1 129 ? -19.461 2.295 42.011 1.00 84.44 129 SER A N 1
ATOM 1077 C CA . SER A 1 129 ? -18.783 3.525 41.587 1.00 84.44 129 SER A CA 1
ATOM 1078 C C . SER A 1 129 ? -17.408 3.251 40.976 1.00 84.44 129 SER A C 1
ATOM 1080 O O . SER A 1 129 ? -17.048 3.880 39.985 1.00 84.44 129 SER A O 1
ATOM 1082 N N . GLN A 1 130 ? -16.657 2.278 41.505 1.00 87.38 130 GLN A N 1
ATOM 1083 C CA . GLN A 1 130 ? -15.388 1.853 40.910 1.00 87.38 130 GLN A CA 1
ATOM 1084 C C . GLN A 1 130 ? -15.578 1.189 39.543 1.00 87.38 130 GLN A C 1
ATOM 1086 O O . GLN A 1 130 ? -14.756 1.396 38.651 1.00 87.38 130 GLN A O 1
ATOM 1091 N N . GLN A 1 131 ? -16.646 0.409 39.366 1.00 86.88 131 GLN A N 1
ATOM 1092 C CA . GLN A 1 131 ? -16.957 -0.232 38.092 1.00 86.88 131 GLN A CA 1
ATOM 1093 C C . GLN A 1 131 ? -17.322 0.801 37.016 1.00 86.88 131 GLN A C 1
ATOM 1095 O O . GLN A 1 131 ? -16.734 0.776 35.938 1.00 86.88 131 GLN A O 1
ATOM 1100 N N . GLU A 1 132 ? -18.178 1.776 37.337 1.00 87.62 132 GLU A N 1
ATOM 1101 C CA . GLU A 1 132 ? -18.508 2.885 36.427 1.00 87.62 132 GLU A CA 1
ATOM 1102 C C . GLU A 1 132 ? -17.269 3.709 36.038 1.00 87.62 132 GLU A C 1
ATOM 1104 O O . GLU A 1 132 ? -17.135 4.152 34.897 1.00 87.62 132 GLU A O 1
ATOM 1109 N N . LEU A 1 133 ? -16.331 3.905 36.971 1.00 85.50 133 LEU A N 1
ATOM 1110 C CA . LEU A 1 133 ? -15.082 4.622 36.703 1.00 85.50 133 LEU A CA 1
ATOM 1111 C C . LEU A 1 133 ? -14.168 3.855 35.736 1.00 85.50 133 LEU A C 1
ATOM 1113 O O . LEU A 1 133 ? -13.510 4.472 34.899 1.00 85.50 133 LEU A O 1
ATOM 1117 N N . ARG A 1 134 ? -14.137 2.519 35.829 1.00 87.38 134 ARG A N 1
ATOM 1118 C CA . ARG A 1 134 ? -13.407 1.666 34.878 1.00 87.38 134 ARG A CA 1
ATOM 1119 C C . ARG A 1 134 ? -14.036 1.718 33.494 1.00 87.38 134 ARG A C 1
ATOM 1121 O O . ARG A 1 134 ? -13.315 1.967 32.536 1.00 87.38 134 ARG A O 1
ATOM 1128 N N . GLU A 1 135 ? -15.357 1.581 33.406 1.00 87.00 135 GLU A N 1
ATOM 1129 C CA . GLU A 1 135 ? -16.082 1.629 32.131 1.00 87.00 135 GLU A CA 1
ATOM 1130 C C . GLU A 1 135 ? -15.870 2.969 31.410 1.00 87.00 135 GLU A C 1
ATOM 1132 O O . GLU A 1 135 ? -15.538 2.980 30.227 1.00 87.00 135 GLU A O 1
ATOM 1137 N N . ARG A 1 136 ? -15.934 4.104 32.125 1.00 87.25 136 ARG A N 1
ATOM 1138 C CA . ARG A 1 136 ? -15.637 5.423 31.532 1.00 87.25 136 ARG A CA 1
ATOM 1139 C C . ARG A 1 136 ? -14.193 5.557 31.050 1.00 87.25 136 ARG A C 1
ATOM 1141 O O . ARG A 1 136 ? -13.947 6.209 30.037 1.00 87.25 136 ARG A O 1
ATOM 1148 N N . ASN A 1 137 ? -13.233 4.985 31.774 1.00 86.56 137 ASN A N 1
ATOM 1149 C CA . ASN A 1 137 ? -11.828 5.024 31.368 1.00 86.56 137 ASN A CA 1
ATOM 1150 C C . ASN A 1 137 ? -11.573 4.154 30.131 1.00 86.56 137 ASN A C 1
ATOM 1152 O O . ASN A 1 137 ? -10.859 4.589 29.231 1.00 86.56 137 ASN A O 1
ATOM 1156 N N . GLU A 1 138 ? -12.174 2.966 30.063 1.00 86.19 138 GLU A N 1
ATOM 1157 C CA . GLU A 1 138 ? -12.106 2.088 28.889 1.00 86.19 138 GLU A CA 1
ATOM 1158 C C . GLU A 1 138 ? -12.759 2.740 27.665 1.00 86.19 138 GLU A C 1
ATOM 1160 O O . GLU A 1 138 ? -12.181 2.739 26.580 1.00 86.19 138 GLU A O 1
ATOM 1165 N N . GLU A 1 139 ? -13.922 3.371 27.838 1.00 86.44 139 GLU A N 1
ATOM 1166 C CA . GLU A 1 139 ? -14.622 4.078 26.763 1.00 86.44 139 GLU A CA 1
ATOM 1167 C C . GLU A 1 139 ? -13.812 5.277 26.247 1.00 86.44 139 GLU A C 1
ATOM 1169 O O . GLU A 1 139 ? -13.711 5.493 25.037 1.00 86.44 139 GLU A O 1
ATOM 1174 N N . LYS A 1 140 ? -13.150 6.016 27.148 1.00 89.12 140 LYS A N 1
ATOM 1175 C CA . LYS A 1 140 ? -12.243 7.104 26.768 1.00 89.12 140 LYS A CA 1
ATOM 1176 C C . LYS A 1 140 ? -11.024 6.590 25.997 1.00 89.12 140 LYS A C 1
ATOM 1178 O O . LYS A 1 140 ? -10.702 7.153 24.959 1.00 89.12 140 LYS A O 1
ATOM 1183 N N . GLN A 1 141 ? -10.393 5.505 26.451 1.00 85.25 141 GLN A N 1
ATOM 1184 C CA . GLN A 1 141 ? -9.267 4.891 25.737 1.00 85.25 141 GLN A CA 1
ATOM 1185 C C . GLN A 1 141 ? -9.669 4.393 24.347 1.00 85.25 141 GLN A C 1
ATOM 1187 O O . GLN A 1 141 ? -8.936 4.604 23.386 1.00 85.25 141 GLN A O 1
ATOM 1192 N N . LEU A 1 142 ? -10.842 3.766 24.221 1.00 81.50 142 LEU A N 1
ATOM 1193 C CA . LEU A 1 142 ? -11.376 3.328 22.930 1.00 81.50 142 LEU A CA 1
ATOM 1194 C C . LEU A 1 142 ? -11.623 4.507 21.990 1.00 81.50 142 LEU A C 1
ATOM 1196 O O . LEU A 1 142 ? -11.332 4.409 20.797 1.00 81.50 142 LEU A O 1
ATOM 1200 N N . LYS A 1 143 ? -12.132 5.622 22.521 1.00 88.31 143 LYS A N 1
ATOM 1201 C CA . LYS A 1 143 ? -12.349 6.841 21.746 1.00 88.31 143 LYS A CA 1
ATOM 1202 C C . LYS A 1 143 ? -11.030 7.460 21.285 1.00 88.31 143 LYS A C 1
ATOM 1204 O O . LYS A 1 143 ? -10.880 7.702 20.093 1.00 88.31 143 LYS A O 1
ATOM 1209 N N . ASP A 1 144 ? -10.071 7.634 22.191 1.00 83.88 144 ASP A N 1
ATOM 1210 C CA . ASP A 1 144 ? -8.752 8.185 21.866 1.00 83.88 144 ASP A CA 1
ATOM 1211 C C . ASP A 1 144 ? -8.047 7.310 20.808 1.00 83.88 144 ASP A C 1
ATOM 1213 O O . ASP A 1 144 ? -7.512 7.823 19.826 1.00 83.88 144 ASP A O 1
ATOM 1217 N N . PHE A 1 145 ? -8.146 5.981 20.933 1.00 84.06 145 PHE A N 1
ATOM 1218 C CA . PHE A 1 145 ? -7.603 5.036 19.953 1.00 84.06 145 PHE A CA 1
ATOM 1219 C C . PHE A 1 145 ? -8.313 5.124 18.593 1.00 84.06 145 PHE A C 1
ATOM 1221 O O . PHE A 1 145 ? -7.667 5.049 17.550 1.00 84.06 145 PHE A O 1
ATOM 1228 N N . SER A 1 146 ? -9.638 5.295 18.583 1.00 87.12 146 SER A N 1
ATOM 1229 C CA . SER A 1 146 ? -10.438 5.472 17.363 1.00 87.12 146 SER A CA 1
ATOM 1230 C C . SER A 1 146 ? -10.106 6.777 16.632 1.00 87.12 146 SER A C 1
ATOM 1232 O O . SER A 1 146 ? -10.001 6.791 15.399 1.00 87.12 146 SER A O 1
ATOM 1234 N N . ASP A 1 147 ? -9.924 7.864 17.380 1.00 85.38 147 ASP A N 1
ATOM 1235 C CA . ASP A 1 147 ? -9.578 9.180 16.841 1.00 85.38 147 ASP A CA 1
ATOM 1236 C C . ASP A 1 147 ? -8.146 9.170 16.273 1.00 85.38 147 ASP A C 1
ATOM 1238 O O . ASP A 1 147 ? -7.912 9.646 15.156 1.00 85.38 147 ASP A O 1
ATOM 1242 N N . GLU A 1 148 ? -7.201 8.529 16.971 1.00 88.75 148 GLU A N 1
ATOM 1243 C CA . GLU A 1 148 ? -5.829 8.330 16.491 1.00 88.75 148 GLU A CA 1
ATOM 1244 C C . GLU A 1 148 ? -5.789 7.468 15.217 1.00 88.75 148 GLU A C 1
ATOM 1246 O O . GLU A 1 148 ? -5.107 7.811 14.245 1.00 88.75 148 GLU A O 1
ATOM 1251 N N . LEU A 1 149 ? -6.572 6.383 15.162 1.00 81.25 149 LEU A N 1
ATOM 1252 C CA . LEU A 1 149 ? -6.672 5.537 13.969 1.00 81.25 149 LEU A CA 1
ATOM 1253 C C . LEU A 1 149 ? -7.265 6.286 12.777 1.00 81.25 149 LEU A C 1
ATOM 1255 O O . LEU A 1 149 ? -6.749 6.166 11.666 1.00 81.25 149 LEU A O 1
ATOM 1259 N N . SER A 1 150 ? -8.329 7.060 12.992 1.00 80.62 150 SER A N 1
ATOM 1260 C CA . SER A 1 150 ? -8.977 7.828 11.923 1.00 80.62 150 SER A CA 1
ATOM 1261 C C . SER A 1 150 ? -8.040 8.895 11.357 1.00 80.62 150 SER A C 1
ATOM 1263 O O . SER A 1 150 ? -7.943 9.050 10.138 1.00 80.62 150 SER A O 1
ATOM 1265 N N . SER A 1 151 ? -7.288 9.577 12.224 1.00 84.50 151 SER A N 1
ATOM 1266 C CA . SER A 1 151 ? -6.266 10.550 11.822 1.00 84.50 151 SER A CA 1
ATOM 1267 C C . SER A 1 151 ? -5.126 9.899 11.020 1.00 84.50 151 SER A C 1
ATOM 1269 O O . SER A 1 151 ? -4.740 10.381 9.948 1.00 84.50 151 SER A O 1
ATOM 1271 N N . ASN A 1 152 ? -4.631 8.744 11.476 1.00 83.38 152 ASN A N 1
ATOM 1272 C CA . ASN A 1 152 ? -3.565 8.005 10.796 1.00 83.38 152 ASN A CA 1
ATOM 1273 C C . ASN A 1 152 ? -4.010 7.415 9.449 1.00 83.38 152 ASN A C 1
ATOM 1275 O O . ASN A 1 152 ? -3.246 7.441 8.484 1.00 83.38 152 ASN A O 1
ATOM 1279 N N . ILE A 1 153 ? -5.243 6.912 9.348 1.00 80.12 153 ILE A N 1
ATOM 1280 C CA . ILE A 1 153 ? -5.796 6.427 8.076 1.00 80.12 153 ILE A CA 1
ATOM 1281 C C . ILE A 1 153 ? -5.950 7.592 7.096 1.00 80.12 153 ILE A C 1
ATOM 1283 O O . ILE A 1 153 ? -5.467 7.503 5.971 1.00 80.12 153 ILE A O 1
ATOM 1287 N N . SER A 1 154 ? -6.541 8.709 7.531 1.00 83.44 154 SER A N 1
ATOM 1288 C CA . SER A 1 154 ? -6.764 9.877 6.671 1.00 83.44 154 SER A CA 1
ATOM 1289 C C . SER A 1 154 ? -5.454 10.468 6.136 1.00 83.44 154 SER A C 1
ATOM 1291 O O . SER A 1 154 ? -5.320 10.722 4.936 1.00 83.44 154 SER A O 1
ATOM 1293 N N . SER A 1 155 ? -4.443 10.626 6.994 1.00 81.50 155 SER A N 1
ATOM 1294 C CA . SER A 1 155 ? -3.126 11.131 6.578 1.00 81.50 155 SER A CA 1
ATOM 1295 C C . SER A 1 155 ? -2.406 10.171 5.624 1.00 81.50 155 SER A C 1
ATOM 1297 O O . SER A 1 155 ? -1.810 10.609 4.634 1.00 81.50 155 SER A O 1
ATOM 1299 N N . ARG A 1 156 ? -2.511 8.857 5.856 1.00 79.75 156 ARG A N 1
ATOM 1300 C CA . ARG A 1 156 ? -1.946 7.838 4.965 1.00 79.75 156 ARG A CA 1
ATOM 1301 C C . ARG A 1 156 ? -2.649 7.801 3.610 1.00 79.75 156 ARG A C 1
ATOM 1303 O O . ARG A 1 156 ? -1.964 7.733 2.593 1.00 79.75 156 ARG A O 1
ATOM 1310 N N . ASP A 1 157 ? -3.974 7.887 3.571 1.00 81.56 157 ASP A N 1
ATOM 1311 C CA . ASP A 1 157 ? -4.736 7.902 2.318 1.00 81.56 157 ASP A CA 1
ATOM 1312 C C . ASP A 1 157 ? -4.425 9.153 1.490 1.00 81.56 157 ASP A C 1
ATOM 1314 O O . ASP A 1 157 ? -4.240 9.065 0.273 1.00 81.56 157 ASP A O 1
ATOM 1318 N N . GLN A 1 158 ? -4.257 10.310 2.139 1.00 83.62 158 GLN A N 1
ATOM 1319 C CA . GLN A 1 158 ? -3.789 11.526 1.469 1.00 83.62 158 GLN A CA 1
ATOM 1320 C C . GLN A 1 158 ? -2.381 11.359 0.887 1.00 83.62 158 GLN A C 1
ATOM 1322 O O . GLN A 1 158 ? -2.133 11.772 -0.250 1.00 83.62 158 GLN A O 1
ATOM 1327 N N . PHE A 1 159 ? -1.463 10.737 1.632 1.00 85.31 159 PHE A N 1
ATOM 1328 C CA . PHE A 1 159 ? -0.115 10.449 1.143 1.00 85.31 159 PHE A CA 1
ATOM 1329 C C . PHE A 1 159 ? -0.139 9.488 -0.053 1.00 85.31 159 PHE A C 1
ATOM 1331 O O . PHE A 1 159 ? 0.465 9.780 -1.085 1.00 85.31 159 PHE A O 1
ATOM 1338 N N . LEU A 1 160 ? -0.881 8.381 0.042 1.00 82.56 160 LEU A N 1
ATOM 1339 C CA . LEU A 1 160 ? -1.007 7.393 -1.032 1.00 82.56 160 LEU A CA 1
ATOM 1340 C C . LEU A 1 160 ? -1.658 7.986 -2.285 1.00 82.56 160 LEU A C 1
ATOM 1342 O O . LEU A 1 160 ? -1.207 7.704 -3.392 1.00 82.56 160 LEU A O 1
ATOM 1346 N N . SER A 1 161 ? -2.676 8.832 -2.123 1.00 80.38 161 SER A N 1
ATOM 1347 C CA . SER A 1 161 ? -3.327 9.529 -3.235 1.00 80.38 161 SER A CA 1
ATOM 1348 C C . SER A 1 161 ? -2.358 10.468 -3.962 1.00 80.38 161 SER A C 1
ATOM 1350 O O . SER A 1 161 ? -2.217 10.393 -5.184 1.00 80.38 161 SER A O 1
ATOM 1352 N N . ARG A 1 162 ? -1.599 11.286 -3.216 1.00 82.62 162 ARG A N 1
ATOM 1353 C CA . ARG A 1 162 ? -0.561 12.160 -3.791 1.00 82.62 162 ARG A CA 1
ATOM 1354 C C . ARG A 1 162 ? 0.533 11.369 -4.500 1.00 82.62 162 ARG A C 1
ATOM 1356 O O . ARG A 1 162 ? 0.950 11.757 -5.588 1.00 82.62 162 ARG A O 1
ATOM 1363 N N . ASN A 1 163 ? 0.974 10.264 -3.907 1.00 83.62 163 ASN A N 1
ATOM 1364 C CA . ASN A 1 163 ? 2.039 9.445 -4.472 1.00 83.62 163 ASN A CA 1
ATOM 1365 C C . ASN A 1 163 ? 1.573 8.734 -5.756 1.00 83.62 163 ASN A C 1
ATOM 1367 O O . ASN A 1 163 ? 2.263 8.774 -6.770 1.00 83.62 163 ASN A O 1
ATOM 1371 N N . ARG A 1 164 ? 0.343 8.196 -5.777 1.00 81.44 164 ARG A N 1
ATOM 1372 C CA . ARG A 1 164 ? -0.274 7.646 -7.000 1.00 81.44 164 ARG A CA 1
ATOM 1373 C C . ARG A 1 164 ? -0.358 8.683 -8.113 1.00 81.44 164 ARG A C 1
ATOM 1375 O O . ARG A 1 164 ? -0.015 8.372 -9.248 1.00 81.44 164 ARG A O 1
ATOM 1382 N N . PHE A 1 165 ? -0.767 9.909 -7.790 1.00 86.44 165 PHE A N 1
ATOM 1383 C CA . PHE A 1 165 ? -0.819 10.995 -8.766 1.00 86.44 165 PHE A CA 1
ATOM 1384 C C . PHE A 1 165 ? 0.571 11.337 -9.325 1.00 86.44 165 PHE A C 1
ATOM 1386 O O . PHE A 1 165 ? 0.723 11.503 -10.533 1.00 86.44 165 PHE A O 1
ATOM 1393 N N . GLN A 1 166 ? 1.599 11.400 -8.473 1.00 83.50 166 GLN A N 1
ATOM 1394 C CA . GLN A 1 166 ? 2.976 11.661 -8.907 1.00 83.50 166 GLN A CA 1
ATOM 1395 C C . GLN A 1 166 ? 3.525 10.549 -9.803 1.00 83.50 166 GLN A C 1
ATOM 1397 O O . GLN A 1 166 ? 4.072 10.851 -10.860 1.00 83.50 166 GLN A O 1
ATOM 1402 N N . VAL A 1 167 ? 3.327 9.282 -9.430 1.00 83.12 167 VAL A N 1
ATOM 1403 C CA . VAL A 1 167 ? 3.748 8.128 -10.240 1.00 83.12 167 VAL A CA 1
ATOM 1404 C C . VAL A 1 167 ? 3.022 8.112 -11.584 1.00 83.12 167 VAL A C 1
ATOM 1406 O O . VAL A 1 167 ? 3.643 7.907 -12.622 1.00 83.12 167 VAL A O 1
ATOM 1409 N N . GLN A 1 168 ? 1.714 8.382 -11.595 1.00 82.25 168 GLN A N 1
ATOM 1410 C CA . GLN A 1 168 ? 0.941 8.438 -12.834 1.00 82.25 168 GLN A CA 1
ATOM 1411 C C . GLN A 1 168 ? 1.424 9.564 -13.755 1.00 82.25 168 GLN A C 1
ATOM 1413 O O . GLN A 1 168 ? 1.532 9.358 -14.963 1.00 82.25 168 GLN A O 1
ATOM 1418 N N . LYS A 1 169 ? 1.761 10.728 -13.191 1.00 87.81 169 LYS A N 1
ATOM 1419 C CA . LYS A 1 169 ? 2.346 11.837 -13.946 1.00 87.81 169 LYS A CA 1
ATOM 1420 C C . LYS A 1 169 ? 3.719 11.471 -14.518 1.00 87.81 169 LYS A C 1
ATOM 1422 O O . LYS A 1 169 ? 3.956 11.711 -15.694 1.00 87.81 169 LYS A O 1
ATOM 1427 N N . GLN A 1 170 ? 4.589 10.842 -13.726 1.00 83.81 170 GLN A N 1
ATOM 1428 C CA . GLN A 1 170 ? 5.904 10.386 -14.191 1.00 83.81 170 GLN A CA 1
ATOM 1429 C C . GLN A 1 170 ? 5.790 9.378 -15.338 1.00 83.81 170 GLN A C 1
ATOM 1431 O O . GLN A 1 170 ? 6.461 9.539 -16.350 1.00 83.81 170 GLN A O 1
ATOM 1436 N N . LEU A 1 171 ? 4.890 8.396 -15.230 1.00 81.50 171 LEU A N 1
ATOM 1437 C CA . LEU A 1 171 ? 4.637 7.428 -16.304 1.00 81.50 171 LEU A CA 1
ATOM 1438 C C . LEU A 1 171 ? 4.120 8.101 -17.584 1.00 81.50 171 LEU A C 1
ATOM 1440 O O . LEU A 1 171 ? 4.502 7.711 -18.686 1.00 81.50 171 LEU A O 1
ATOM 1444 N N . GLN A 1 172 ? 3.262 9.118 -17.456 1.00 83.12 172 GLN A N 1
ATOM 1445 C CA . GLN A 1 172 ? 2.810 9.904 -18.605 1.00 83.12 172 GLN A CA 1
ATOM 1446 C C . GLN A 1 172 ? 3.967 10.676 -19.250 1.00 83.12 172 GLN A C 1
ATOM 1448 O O . GLN A 1 172 ? 4.127 10.600 -20.469 1.00 83.12 172 GLN A O 1
ATOM 1453 N N . ASP A 1 173 ? 4.798 11.349 -18.454 1.00 86.75 173 ASP A N 1
ATOM 1454 C CA . ASP A 1 173 ? 5.961 12.098 -18.940 1.00 86.75 173 ASP A CA 1
ATOM 1455 C C . ASP A 1 173 ? 6.992 11.166 -19.615 1.00 86.75 173 ASP A C 1
ATOM 1457 O O . ASP A 1 173 ? 7.530 11.493 -20.675 1.00 86.75 173 ASP A O 1
ATOM 1461 N N . GLU A 1 174 ? 7.225 9.970 -19.065 1.00 84.00 174 GLU A N 1
ATOM 1462 C CA . GLU A 1 174 ? 8.066 8.933 -19.678 1.00 84.00 174 GLU A CA 1
ATOM 1463 C C . GLU A 1 174 ? 7.495 8.455 -21.018 1.00 84.00 174 GLU A C 1
ATOM 1465 O O . GLU A 1 174 ? 8.224 8.414 -22.010 1.00 84.00 174 GLU A O 1
ATOM 1470 N N . SER A 1 175 ? 6.187 8.178 -21.086 1.00 82.88 175 SER A N 1
ATOM 1471 C CA . SER A 1 175 ? 5.533 7.753 -22.331 1.00 82.88 175 SER A CA 1
ATOM 1472 C C . SER A 1 175 ? 5.592 8.824 -23.428 1.00 82.88 175 SER A C 1
ATOM 1474 O O . SER A 1 175 ? 5.818 8.514 -24.599 1.00 82.88 175 SER A O 1
ATOM 1476 N N . LEU A 1 176 ? 5.456 10.101 -23.053 1.00 84.62 176 LEU A N 1
ATOM 1477 C CA . LEU A 1 176 ? 5.616 11.239 -23.957 1.00 84.62 176 LEU A CA 1
ATOM 1478 C C . LEU A 1 176 ? 7.055 11.340 -24.460 1.00 84.62 176 LEU A C 1
ATOM 1480 O O . LEU A 1 176 ? 7.272 11.532 -25.655 1.00 84.62 176 LEU A O 1
ATOM 1484 N N . ASN A 1 177 ? 8.041 11.167 -23.581 1.00 90.12 177 ASN A N 1
ATOM 1485 C CA . ASN A 1 177 ? 9.451 11.187 -23.965 1.00 90.12 177 ASN A CA 1
ATOM 1486 C C . ASN A 1 177 ? 9.819 10.030 -24.905 1.00 90.12 177 ASN A C 1
ATOM 1488 O O . ASN A 1 177 ? 10.547 10.247 -25.873 1.00 90.12 177 ASN A O 1
ATOM 1492 N N . GLU A 1 178 ? 9.312 8.819 -24.668 1.00 84.94 178 GLU A N 1
ATOM 1493 C CA . GLU A 1 178 ? 9.482 7.691 -25.595 1.00 84.94 178 GLU A CA 1
ATOM 1494 C C . GLU A 1 178 ? 8.826 7.973 -26.954 1.00 84.94 178 GLU A C 1
ATOM 1496 O O . GLU A 1 178 ? 9.425 7.729 -28.007 1.00 84.94 178 GLU A O 1
ATOM 1501 N N . TYR A 1 179 ? 7.630 8.566 -26.956 1.00 87.69 179 TYR A N 1
ATOM 1502 C CA . TYR A 1 179 ? 6.970 8.993 -28.186 1.00 87.69 179 TYR A CA 1
ATOM 1503 C C . TYR A 1 179 ? 7.792 10.039 -28.957 1.00 87.69 179 TYR A C 1
ATOM 1505 O O . TYR A 1 179 ? 7.988 9.890 -30.162 1.00 87.69 179 TYR A O 1
ATOM 1513 N N . TYR A 1 180 ? 8.339 11.058 -28.289 1.00 88.62 180 TYR A N 1
ATOM 1514 C CA . TYR A 1 180 ? 9.187 12.053 -28.953 1.00 88.62 180 TYR A CA 1
ATOM 1515 C C . TYR A 1 180 ? 10.484 11.451 -29.496 1.00 88.62 180 TYR A C 1
ATOM 1517 O O . TYR A 1 180 ? 10.843 11.751 -30.633 1.00 88.62 180 TYR A O 1
ATOM 1525 N N . LYS A 1 181 ? 11.139 10.552 -28.749 1.00 90.44 181 LYS A N 1
ATOM 1526 C CA . LYS A 1 181 ? 12.335 9.839 -29.230 1.00 90.44 181 LYS A CA 1
ATOM 1527 C C . LYS A 1 181 ? 12.047 9.019 -30.482 1.00 90.44 181 LYS A C 1
ATOM 1529 O O . LYS A 1 181 ? 12.776 9.122 -31.461 1.00 90.44 181 LYS A O 1
ATOM 1534 N N . THR A 1 182 ? 10.954 8.256 -30.498 1.00 86.31 182 THR A N 1
ATOM 1535 C CA . THR A 1 182 ? 10.578 7.476 -31.692 1.00 86.31 182 THR A CA 1
ATOM 1536 C C . THR A 1 182 ? 10.219 8.366 -32.885 1.00 86.31 182 THR A C 1
ATOM 1538 O O . THR A 1 182 ? 10.461 7.995 -34.036 1.00 86.31 182 THR A O 1
ATOM 1541 N N . LEU A 1 183 ? 9.661 9.556 -32.645 1.00 89.44 183 LEU A N 1
ATOM 1542 C CA . LEU A 1 183 ? 9.442 10.569 -33.679 1.00 89.44 183 LEU A CA 1
ATOM 1543 C C . LEU A 1 183 ? 10.769 11.098 -34.232 1.00 89.44 183 LEU A C 1
ATOM 1545 O O . LEU A 1 183 ? 10.939 11.155 -35.450 1.00 89.44 183 LEU A O 1
ATOM 1549 N N . GLU A 1 184 ? 11.709 11.442 -33.355 1.00 89.81 184 GLU A N 1
ATOM 1550 C CA . GLU A 1 184 ? 13.042 11.922 -33.718 1.00 89.81 184 GLU A CA 1
ATOM 1551 C C . GLU A 1 184 ? 13.813 10.873 -34.530 1.00 89.81 184 GLU A C 1
ATOM 1553 O O . GLU A 1 184 ? 14.299 11.178 -35.618 1.00 89.81 184 GLU A O 1
ATOM 1558 N N . GLU A 1 185 ? 13.816 9.610 -34.097 1.00 89.56 185 GLU A N 1
ATOM 1559 C CA . GLU A 1 185 ? 14.404 8.488 -34.840 1.00 89.56 185 GLU A CA 1
ATOM 1560 C C . GLU A 1 185 ? 13.788 8.334 -36.237 1.00 89.56 185 GLU A C 1
ATOM 1562 O O . GLU A 1 185 ? 14.513 8.176 -37.221 1.00 89.56 185 GLU A O 1
ATOM 1567 N N . LYS A 1 186 ? 12.458 8.450 -36.367 1.00 87.19 186 LYS A N 1
ATOM 1568 C CA . LYS A 1 186 ? 11.783 8.429 -37.678 1.00 87.19 186 LYS A CA 1
ATOM 1569 C C . LYS A 1 186 ? 12.182 9.613 -38.553 1.00 87.19 186 LYS A C 1
ATOM 1571 O O . LYS A 1 186 ? 12.296 9.453 -39.769 1.00 87.19 186 LYS A O 1
ATOM 1576 N N . HIS A 1 187 ? 12.365 10.798 -37.976 1.00 88.19 187 HIS A N 1
ATOM 1577 C CA . HIS A 1 187 ? 12.822 11.973 -38.716 1.00 88.19 187 HIS A CA 1
ATOM 1578 C C . HIS A 1 187 ? 14.266 11.814 -39.194 1.00 88.19 187 HIS A C 1
ATOM 1580 O O . HIS A 1 187 ? 14.539 12.085 -40.364 1.00 88.19 187 HIS A O 1
ATOM 1586 N N . VAL A 1 188 ? 15.158 11.311 -38.337 1.00 90.56 188 VAL A N 1
ATOM 1587 C CA . VAL A 1 188 ? 16.546 10.995 -38.697 1.00 90.56 188 VAL A CA 1
ATOM 1588 C C . VAL A 1 188 ? 16.590 9.926 -39.786 1.00 90.56 188 VAL A C 1
ATOM 1590 O O . VAL A 1 188 ? 17.302 10.099 -40.772 1.00 90.56 188 VAL A O 1
ATOM 1593 N N . GLN A 1 189 ? 15.793 8.862 -39.667 1.00 85.69 189 GLN A N 1
ATOM 1594 C CA . GLN A 1 189 ? 15.736 7.817 -40.687 1.00 85.69 189 GLN A CA 1
ATOM 1595 C C . GLN A 1 189 ? 15.238 8.368 -42.026 1.00 85.69 189 GLN A C 1
ATOM 1597 O O . GLN A 1 189 ? 15.883 8.162 -43.045 1.00 85.69 189 GLN A O 1
ATOM 1602 N N . ARG A 1 190 ? 14.169 9.176 -42.032 1.00 86.19 190 ARG A N 1
ATOM 1603 C CA . ARG A 1 190 ? 13.695 9.845 -43.257 1.00 86.19 190 ARG A CA 1
ATOM 1604 C C . ARG A 1 190 ? 14.742 10.772 -43.873 1.00 86.19 190 ARG A C 1
ATOM 1606 O O . ARG A 1 190 ? 14.757 10.928 -45.091 1.00 86.19 190 ARG A O 1
ATOM 1613 N N . ALA A 1 191 ? 15.568 11.430 -43.061 1.00 88.69 191 ALA A N 1
ATOM 1614 C CA . ALA A 1 191 ? 16.656 12.262 -43.561 1.00 88.69 191 ALA A CA 1
ATOM 1615 C C . ALA A 1 191 ? 17.747 11.407 -44.224 1.00 88.69 191 ALA A C 1
ATOM 1617 O O . ALA A 1 191 ? 18.162 11.738 -45.332 1.00 88.69 191 ALA A O 1
ATOM 1618 N N . LYS A 1 192 ? 18.125 10.278 -43.606 1.00 91.12 192 LYS A N 1
ATOM 1619 C CA . LYS A 1 192 ? 19.059 9.303 -44.192 1.00 91.12 192 LYS A CA 1
ATOM 1620 C C . LYS A 1 192 ? 18.530 8.721 -45.499 1.00 91.12 192 LYS A C 1
ATOM 1622 O O . LYS A 1 192 ? 19.230 8.784 -46.500 1.00 91.12 192 LYS A O 1
ATOM 1627 N N . ASP A 1 193 ? 17.277 8.267 -45.530 1.00 89.19 193 ASP A N 1
ATOM 1628 C CA . ASP A 1 193 ? 16.656 7.703 -46.736 1.00 89.19 193 ASP A CA 1
ATOM 1629 C C . ASP A 1 193 ? 16.628 8.732 -47.885 1.00 89.19 193 ASP A C 1
ATOM 1631 O O . ASP A 1 193 ? 16.849 8.398 -49.049 1.00 89.19 193 ASP A O 1
ATOM 1635 N N . ARG A 1 194 ? 16.389 10.016 -47.572 1.00 88.31 194 ARG A N 1
ATOM 1636 C CA . ARG A 1 194 ? 16.465 11.109 -48.558 1.00 88.31 194 ARG A CA 1
ATOM 1637 C C . ARG A 1 194 ? 17.885 11.338 -49.060 1.00 88.31 194 ARG A C 1
ATOM 1639 O O . ARG A 1 194 ? 18.063 11.581 -50.251 1.00 88.31 194 ARG A O 1
ATOM 1646 N N . GLU A 1 195 ? 18.875 11.304 -48.177 1.00 90.56 195 GLU A N 1
ATOM 1647 C CA . GLU A 1 195 ? 20.279 11.472 -48.550 1.00 90.56 195 GLU A CA 1
ATOM 1648 C C . GLU A 1 195 ? 20.769 10.303 -49.415 1.00 90.56 195 GLU A C 1
ATOM 1650 O O . GLU A 1 195 ? 21.392 10.526 -50.454 1.00 90.56 195 GLU A O 1
ATOM 1655 N N . GLU A 1 196 ? 20.409 9.069 -49.055 1.00 91.50 196 GLU A N 1
ATOM 1656 C CA . GLU A 1 196 ? 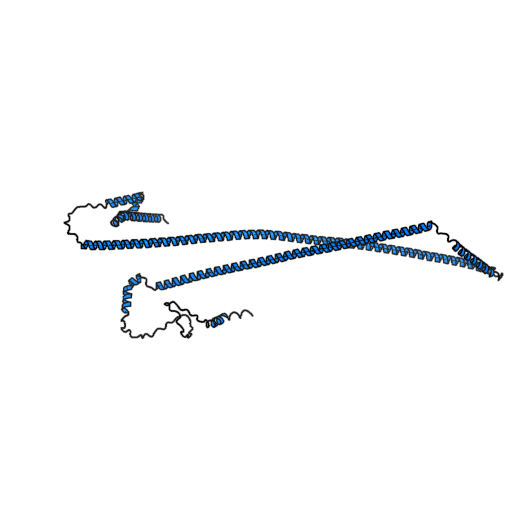20.665 7.867 -49.852 1.00 91.50 196 GLU A CA 1
ATOM 1657 C C . GLU A 1 196 ? 20.009 7.960 -51.231 1.00 91.50 196 GLU A C 1
ATOM 1659 O O . GLU A 1 196 ? 20.667 7.712 -52.242 1.00 91.50 196 GLU A O 1
ATOM 1664 N N . PHE A 1 197 ? 18.748 8.398 -51.298 1.00 87.12 197 PHE A N 1
ATOM 1665 C CA . PHE A 1 197 ? 18.046 8.602 -52.564 1.00 87.12 197 PHE A CA 1
ATOM 1666 C C . PHE A 1 197 ? 18.722 9.666 -53.445 1.00 87.12 197 PHE A C 1
ATOM 1668 O O . PHE A 1 197 ? 18.946 9.438 -54.634 1.00 87.12 197 PHE A O 1
ATOM 1675 N N . LEU A 1 198 ? 19.110 10.811 -52.871 1.00 89.88 198 LEU A N 1
ATOM 1676 C CA . LEU A 1 198 ? 19.822 11.872 -53.595 1.00 89.88 198 LEU A CA 1
ATOM 1677 C C . LEU A 1 198 ? 21.202 11.416 -54.084 1.00 89.88 198 LEU A C 1
ATOM 1679 O O . LEU A 1 198 ? 21.604 11.751 -55.200 1.00 89.88 198 LEU A O 1
ATOM 1683 N N . ASN A 1 199 ? 21.928 10.646 -53.274 1.00 88.06 199 ASN A N 1
ATOM 1684 C CA . ASN A 1 199 ? 23.192 10.046 -53.690 1.00 88.06 199 ASN A CA 1
ATOM 1685 C C . ASN A 1 199 ? 22.974 9.022 -54.810 1.00 88.06 199 ASN A C 1
ATOM 1687 O O . ASN A 1 199 ? 23.737 9.022 -55.777 1.00 88.06 199 ASN A O 1
ATOM 1691 N N . GLY A 1 200 ? 21.899 8.232 -54.748 1.00 87.88 200 GLY A N 1
ATOM 1692 C CA . GLY A 1 200 ? 21.466 7.349 -55.831 1.00 87.88 200 GLY A CA 1
ATOM 1693 C C . GLY A 1 200 ? 21.326 8.098 -57.157 1.00 87.88 200 GLY A C 1
ATOM 1694 O O . GLY A 1 200 ? 22.003 7.746 -58.124 1.00 87.88 200 GLY A O 1
ATOM 1695 N N . ILE A 1 201 ? 20.569 9.201 -57.173 1.00 88.06 201 ILE A N 1
ATOM 1696 C CA . ILE A 1 201 ? 20.399 10.051 -58.366 1.00 88.06 201 ILE A CA 1
ATOM 1697 C C . ILE A 1 201 ? 21.749 10.549 -58.897 1.00 88.06 201 ILE A C 1
ATOM 1699 O O . ILE A 1 201 ? 22.027 10.402 -60.085 1.00 88.06 201 ILE A O 1
ATOM 1703 N N . LYS A 1 202 ? 22.629 11.080 -58.036 1.00 86.88 202 LYS A N 1
ATOM 1704 C CA . LYS A 1 202 ? 23.954 11.569 -58.466 1.00 86.88 202 LYS A CA 1
ATOM 1705 C C . LYS A 1 202 ? 24.791 10.472 -59.124 1.00 86.88 202 LYS A C 1
ATOM 1707 O O . LYS A 1 202 ? 25.447 10.722 -60.133 1.00 86.88 202 LYS A O 1
ATOM 1712 N N . THR A 1 203 ? 24.766 9.254 -58.577 1.00 88.19 203 THR A N 1
ATOM 1713 C CA . THR A 1 203 ? 25.504 8.128 -59.170 1.00 88.19 203 THR A CA 1
ATOM 1714 C C . THR A 1 203 ? 24.934 7.708 -60.522 1.00 88.19 203 THR A C 1
ATOM 1716 O O . THR A 1 203 ? 25.697 7.355 -61.424 1.00 88.19 203 THR A O 1
ATOM 1719 N N . GLU A 1 204 ? 23.612 7.757 -60.699 1.00 83.94 204 GLU A N 1
ATOM 1720 C CA . GLU A 1 204 ? 22.975 7.480 -61.986 1.00 83.94 204 GLU A CA 1
ATOM 1721 C C . GLU A 1 204 ? 23.273 8.567 -63.020 1.00 83.94 204 GLU A C 1
ATOM 1723 O O . GLU A 1 204 ? 23.616 8.238 -64.156 1.00 83.94 204 GLU A O 1
ATOM 1728 N N . GLU A 1 205 ? 23.246 9.843 -62.628 1.00 88.19 205 GLU A N 1
ATOM 1729 C CA . GLU A 1 205 ? 23.659 10.958 -63.485 1.00 88.19 205 GLU A CA 1
ATOM 1730 C C . GLU A 1 205 ? 25.121 10.824 -63.924 1.00 88.19 205 GLU A C 1
ATOM 1732 O O . GLU A 1 205 ? 25.438 11.020 -65.099 1.00 88.19 205 GLU A O 1
ATOM 1737 N N . GLU A 1 206 ? 26.027 10.449 -63.017 1.00 86.75 206 GLU A N 1
ATOM 1738 C CA . GLU A 1 206 ? 27.434 10.239 -63.359 1.00 86.75 206 GLU A CA 1
ATOM 1739 C C . GLU A 1 206 ? 27.615 9.045 -64.307 1.00 86.75 206 GLU A C 1
ATOM 1741 O O . GLU A 1 206 ? 28.354 9.138 -65.291 1.00 86.75 206 GLU A O 1
ATOM 1746 N N . LYS A 1 207 ? 26.892 7.939 -64.083 1.00 88.50 207 LYS A N 1
ATOM 1747 C CA . LYS A 1 207 ? 26.872 6.799 -65.013 1.00 88.50 207 LYS A CA 1
ATOM 1748 C C . LYS A 1 207 ? 26.339 7.202 -66.387 1.00 88.50 207 LYS A C 1
ATOM 1750 O O . LYS A 1 207 ? 26.927 6.806 -67.392 1.00 88.50 207 LYS A O 1
ATOM 1755 N N . ALA A 1 208 ? 25.267 7.992 -66.447 1.00 85.25 208 ALA A N 1
ATOM 1756 C CA . ALA A 1 208 ? 24.711 8.497 -67.699 1.00 85.25 208 ALA A CA 1
ATOM 1757 C C . ALA A 1 208 ? 25.712 9.404 -68.434 1.00 85.25 208 ALA A C 1
ATOM 1759 O O . ALA A 1 208 ? 25.919 9.239 -69.635 1.00 85.25 208 ALA A O 1
ATOM 1760 N N . ARG A 1 209 ? 26.413 10.292 -67.713 1.00 88.19 209 ARG A N 1
ATOM 1761 C CA . ARG A 1 209 ? 27.491 11.123 -68.279 1.00 88.19 209 ARG A CA 1
ATOM 1762 C C . ARG A 1 209 ? 28.638 10.282 -68.830 1.00 88.19 209 ARG A C 1
ATOM 1764 O O . ARG A 1 209 ? 29.072 10.532 -69.951 1.00 88.19 209 ARG A O 1
ATOM 1771 N N . ARG A 1 210 ? 29.092 9.263 -68.092 1.00 85.25 210 ARG A N 1
ATOM 1772 C CA . ARG A 1 210 ? 30.142 8.343 -68.562 1.00 85.25 210 ARG A CA 1
ATOM 1773 C C . ARG A 1 210 ? 29.709 7.581 -69.812 1.00 85.25 210 ARG A C 1
ATOM 1775 O O . ARG A 1 210 ? 30.503 7.465 -70.737 1.00 85.25 210 ARG A O 1
ATOM 1782 N N . ARG A 1 211 ? 28.458 7.105 -69.878 1.00 88.88 211 ARG A N 1
ATOM 1783 C CA . ARG A 1 211 ? 27.911 6.461 -71.088 1.00 88.88 211 ARG A CA 1
ATOM 1784 C C . ARG A 1 211 ? 27.919 7.412 -72.283 1.00 88.88 211 ARG A C 1
ATOM 1786 O O . ARG A 1 211 ? 28.444 7.047 -73.325 1.00 88.88 211 ARG A O 1
ATOM 1793 N N . ALA A 1 212 ? 27.444 8.643 -72.105 1.00 87.56 212 ALA A N 1
ATOM 1794 C CA . ALA A 1 212 ? 27.469 9.652 -73.161 1.00 87.56 212 ALA A CA 1
ATOM 1795 C C . ALA A 1 212 ? 28.901 10.009 -73.609 1.00 87.56 212 ALA A C 1
ATOM 1797 O O . ALA A 1 212 ? 29.134 10.288 -74.784 1.00 87.56 212 ALA A O 1
ATOM 1798 N N . GLU A 1 213 ? 29.882 10.006 -72.701 1.00 88.44 213 GLU A N 1
ATOM 1799 C CA . GLU A 1 213 ? 31.287 10.231 -73.056 1.00 88.44 213 GLU A CA 1
ATOM 1800 C C . GLU A 1 213 ? 31.888 9.048 -73.830 1.00 88.44 213 GLU A C 1
ATOM 1802 O O . GLU A 1 213 ? 32.599 9.263 -74.812 1.00 88.44 213 GLU A O 1
ATOM 1807 N N . ILE A 1 214 ? 31.568 7.811 -73.435 1.00 87.31 214 ILE A N 1
ATOM 1808 C CA . ILE A 1 214 ? 31.959 6.599 -74.169 1.00 87.31 214 ILE A CA 1
ATOM 1809 C C . ILE A 1 214 ? 31.358 6.626 -75.579 1.00 87.31 214 ILE A C 1
ATOM 1811 O O . ILE A 1 214 ? 32.103 6.488 -76.543 1.00 87.31 214 ILE A O 1
ATOM 1815 N N . GLU A 1 215 ? 30.061 6.913 -75.719 1.00 88.38 215 GLU A N 1
ATOM 1816 C CA . GLU A 1 215 ? 29.393 7.030 -77.024 1.00 88.38 215 GLU A CA 1
ATOM 1817 C C . GLU A 1 215 ? 30.032 8.115 -77.906 1.00 88.38 215 GLU A C 1
ATOM 1819 O O . GLU A 1 215 ? 30.260 7.894 -79.096 1.00 88.38 215 GLU A O 1
ATOM 1824 N N . LYS A 1 216 ? 30.397 9.273 -77.334 1.00 89.88 216 LYS A N 1
ATOM 1825 C CA . LYS A 1 216 ? 31.129 10.326 -78.063 1.00 89.88 216 LYS A CA 1
ATOM 1826 C C . LYS A 1 216 ? 32.505 9.858 -78.535 1.00 89.88 216 LYS A C 1
ATOM 1828 O O . LYS A 1 216 ? 32.891 10.169 -79.661 1.00 89.88 216 LYS A O 1
ATOM 1833 N N . ARG A 1 217 ? 33.251 9.127 -77.698 1.00 86.81 217 ARG A N 1
ATOM 1834 C CA . ARG A 1 217 ? 34.560 8.568 -78.076 1.00 86.81 217 ARG A CA 1
ATOM 1835 C C . ARG A 1 217 ? 34.415 7.510 -79.163 1.00 86.81 217 ARG A C 1
ATOM 1837 O O . ARG A 1 217 ? 35.152 7.556 -80.140 1.00 86.81 217 ARG A O 1
ATOM 1844 N N . GLU A 1 218 ? 33.450 6.605 -79.042 1.00 86.62 218 GLU A N 1
ATOM 1845 C CA . GLU A 1 218 ? 33.162 5.596 -80.066 1.00 86.62 218 GLU A CA 1
ATOM 1846 C C . GLU A 1 218 ? 32.769 6.232 -81.404 1.00 86.62 218 GLU A C 1
ATOM 1848 O O . GLU A 1 218 ? 33.277 5.828 -82.449 1.00 86.62 218 GLU A O 1
ATOM 1853 N N . ALA A 1 219 ? 31.916 7.261 -81.387 1.00 84.38 219 ALA A N 1
ATOM 1854 C CA . ALA A 1 219 ? 31.560 8.015 -82.587 1.00 84.38 219 ALA A CA 1
ATOM 1855 C C . ALA A 1 219 ? 32.784 8.703 -83.216 1.00 84.38 219 ALA A C 1
ATOM 1857 O O . ALA A 1 219 ? 32.948 8.675 -84.436 1.00 84.38 219 ALA A O 1
ATOM 1858 N N . PHE A 1 220 ? 33.675 9.268 -82.396 1.00 88.88 220 PHE A N 1
ATOM 1859 C CA . PHE A 1 220 ? 34.927 9.863 -82.864 1.00 88.88 220 PHE A CA 1
ATOM 1860 C C . PHE A 1 220 ? 35.858 8.831 -83.519 1.00 88.88 220 PHE A C 1
ATOM 1862 O O . PHE A 1 220 ? 36.371 9.087 -84.609 1.00 88.88 220 PHE A O 1
ATOM 1869 N N . TYR A 1 221 ? 36.042 7.654 -82.909 1.00 86.44 221 TYR A N 1
ATOM 1870 C CA . TYR A 1 221 ? 36.862 6.583 -83.488 1.00 86.44 221 TYR A CA 1
ATOM 1871 C C . TYR A 1 221 ? 36.274 6.050 -84.797 1.00 86.44 221 TYR A C 1
ATOM 1873 O O . TYR A 1 221 ? 37.001 5.953 -85.783 1.00 86.44 221 TYR A O 1
ATOM 1881 N N . LYS A 1 222 ? 34.957 5.816 -84.859 1.00 88.00 222 LYS A N 1
ATOM 1882 C CA . LYS A 1 222 ? 34.275 5.436 -86.110 1.00 88.00 222 LYS A CA 1
ATOM 1883 C C . LYS A 1 222 ? 34.474 6.480 -87.208 1.00 88.00 222 LYS A C 1
ATOM 1885 O O . LYS A 1 222 ? 34.719 6.128 -88.357 1.00 88.00 222 LYS A O 1
ATOM 1890 N N . GLN A 1 223 ? 34.421 7.769 -86.868 1.00 85.88 223 GLN A N 1
ATOM 1891 C CA . GLN A 1 223 ? 34.686 8.834 -87.835 1.00 85.88 223 GLN A CA 1
ATOM 1892 C C . GLN A 1 223 ? 36.144 8.820 -88.324 1.00 85.88 223 GLN A C 1
ATOM 1894 O O . GLN A 1 223 ? 36.389 9.044 -89.510 1.00 85.88 223 GLN A O 1
ATOM 1899 N N . GLN A 1 224 ? 37.117 8.540 -87.448 1.00 85.88 224 GLN A N 1
ATOM 1900 C CA . GLN A 1 224 ? 38.515 8.372 -87.859 1.00 85.88 224 GLN A CA 1
ATOM 1901 C C . GLN A 1 224 ? 38.713 7.162 -88.775 1.00 85.88 224 GLN A C 1
ATOM 1903 O O . GLN A 1 224 ? 39.404 7.291 -89.782 1.00 85.88 224 GLN A O 1
ATOM 1908 N N . GLU A 1 225 ? 38.084 6.024 -88.477 1.00 83.81 225 GLU A N 1
ATOM 1909 C CA . GLU A 1 225 ? 38.116 4.838 -89.341 1.00 83.81 225 GLU A CA 1
ATOM 1910 C C . GLU A 1 225 ? 37.538 5.140 -90.728 1.00 83.81 225 GLU A C 1
ATOM 1912 O O . GLU A 1 225 ? 38.163 4.813 -91.735 1.00 83.81 225 GLU A O 1
ATOM 1917 N N . ILE A 1 226 ? 36.398 5.840 -90.797 1.00 84.50 226 ILE A N 1
ATOM 1918 C CA . ILE A 1 226 ? 35.796 6.278 -92.067 1.00 84.50 226 ILE A CA 1
ATOM 1919 C C . ILE A 1 226 ? 36.745 7.215 -92.822 1.00 84.50 226 ILE A C 1
ATOM 1921 O O . ILE A 1 226 ? 36.926 7.067 -94.029 1.00 84.50 226 ILE A O 1
ATOM 1925 N N . ASN A 1 227 ? 37.381 8.165 -92.135 1.00 84.56 227 ASN A N 1
ATOM 1926 C CA . ASN A 1 227 ? 38.326 9.091 -92.759 1.00 84.56 227 ASN A CA 1
ATOM 1927 C C . ASN A 1 227 ? 39.570 8.367 -93.299 1.00 84.56 227 ASN A C 1
ATOM 1929 O O . ASN A 1 227 ? 39.998 8.654 -94.416 1.00 84.56 227 ASN A O 1
ATOM 1933 N N . LEU A 1 228 ? 40.127 7.414 -92.545 1.00 82.81 228 LEU A N 1
ATOM 1934 C CA . LEU A 1 228 ? 41.250 6.577 -92.982 1.00 82.81 228 LEU A CA 1
ATOM 1935 C C . LEU A 1 228 ? 40.861 5.699 -94.173 1.00 82.81 228 LEU A C 1
ATOM 1937 O O . LEU A 1 228 ? 41.615 5.605 -95.141 1.00 82.81 228 LEU A O 1
ATOM 1941 N N . TYR A 1 229 ? 39.667 5.109 -94.140 1.00 84.44 229 TYR A N 1
ATOM 1942 C CA . TYR A 1 229 ? 39.125 4.328 -95.246 1.00 84.44 229 TYR A CA 1
ATOM 1943 C C . TYR A 1 229 ? 38.913 5.185 -96.504 1.00 84.44 229 TYR A C 1
ATOM 1945 O O . TYR A 1 229 ? 39.323 4.795 -97.595 1.00 84.44 229 TYR A O 1
ATOM 1953 N N . ASN A 1 230 ? 38.367 6.395 -96.363 1.00 84.62 230 ASN A N 1
ATOM 1954 C CA . ASN A 1 230 ? 38.207 7.343 -97.467 1.00 84.62 230 ASN A CA 1
ATOM 1955 C C . ASN A 1 230 ? 39.557 7.812 -98.030 1.00 84.62 230 ASN A C 1
ATOM 1957 O O . ASN A 1 230 ? 39.707 7.909 -99.248 1.00 84.62 230 ASN A O 1
ATOM 1961 N N . ALA A 1 231 ? 40.550 8.063 -97.173 1.00 80.19 231 ALA A N 1
ATOM 1962 C CA . ALA A 1 231 ? 41.911 8.389 -97.597 1.00 80.19 231 ALA A CA 1
ATOM 1963 C C . ALA A 1 231 ? 42.558 7.220 -98.358 1.00 80.19 231 ALA A C 1
ATOM 1965 O O . ALA A 1 231 ? 43.208 7.428 -99.383 1.00 80.19 231 ALA A O 1
ATOM 1966 N N . TYR A 1 232 ? 42.331 5.985 -97.906 1.00 81.56 232 TYR A N 1
ATOM 1967 C CA . TYR A 1 232 ? 42.774 4.782 -98.604 1.00 81.56 232 TYR A CA 1
ATOM 1968 C C . TYR A 1 232 ? 42.096 4.624 -99.973 1.00 81.56 232 TYR A C 1
ATOM 1970 O O . TYR A 1 232 ? 42.781 4.374 -100.962 1.00 81.56 232 TYR A O 1
ATOM 1978 N N . LEU A 1 233 ? 40.780 4.843 -100.068 1.00 81.31 233 LEU A N 1
ATOM 1979 C CA . LEU A 1 233 ? 40.050 4.832 -101.342 1.00 81.31 233 LEU A CA 1
ATOM 1980 C C . LEU A 1 233 ? 40.526 5.925 -102.309 1.00 81.31 233 LEU A C 1
ATOM 1982 O O . LEU A 1 233 ? 40.641 5.673 -103.506 1.00 81.31 233 LEU A O 1
ATOM 1986 N N . LEU A 1 234 ? 40.819 7.130 -101.811 1.00 83.31 234 LEU A N 1
ATOM 1987 C CA . LEU A 1 234 ? 41.424 8.204 -102.606 1.00 83.31 234 LEU A CA 1
ATOM 1988 C C . LEU A 1 234 ? 42.786 7.781 -103.154 1.00 83.31 234 LEU A C 1
ATOM 1990 O O . LEU A 1 234 ? 43.021 7.908 -104.353 1.00 83.31 234 LEU A O 1
ATOM 1994 N N . LYS A 1 235 ? 43.636 7.196 -102.306 1.00 83.38 235 LYS A N 1
ATOM 1995 C CA . LYS A 1 235 ? 44.947 6.685 -102.712 1.00 83.38 235 LYS A CA 1
ATOM 1996 C C . LYS A 1 235 ? 44.836 5.540 -103.722 1.00 83.38 235 LYS A C 1
ATOM 1998 O O . LYS A 1 235 ? 45.624 5.475 -104.657 1.00 83.38 235 LYS A O 1
ATOM 2003 N N . LEU A 1 236 ? 43.845 4.656 -103.580 1.00 79.69 236 LEU A N 1
ATOM 2004 C CA . LEU A 1 236 ? 43.554 3.623 -104.578 1.00 79.69 236 LEU A CA 1
ATOM 2005 C C . LEU A 1 236 ? 43.145 4.233 -105.921 1.00 79.69 236 LEU A C 1
ATOM 2007 O O . LEU A 1 236 ? 43.668 3.806 -106.943 1.00 79.69 236 LEU A O 1
ATOM 2011 N N . LYS A 1 237 ? 42.289 5.263 -105.928 1.00 81.56 237 LYS A N 1
ATOM 2012 C CA . LYS A 1 237 ? 41.924 5.991 -107.156 1.00 81.56 237 LYS A CA 1
ATOM 2013 C C . LYS A 1 237 ? 43.111 6.723 -107.782 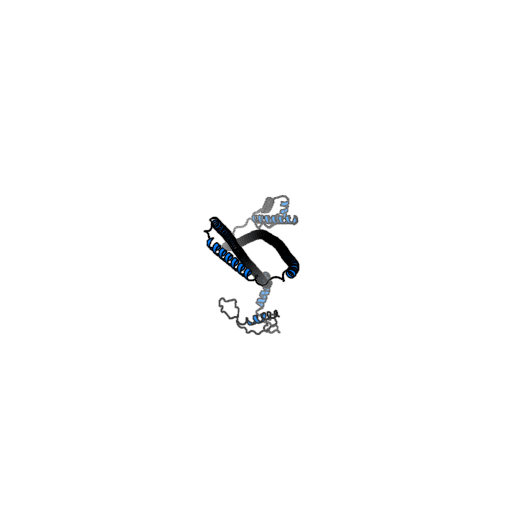1.00 81.56 237 LYS A C 1
ATOM 2015 O O . LYS A 1 237 ? 43.212 6.790 -109.003 1.00 81.56 237 LYS A O 1
ATOM 2020 N N . GLU A 1 238 ? 44.004 7.289 -106.974 1.00 79.31 238 GLU A N 1
ATOM 2021 C CA . GLU A 1 238 ? 45.259 7.872 -107.461 1.00 79.31 238 GLU A CA 1
ATOM 2022 C C . GLU A 1 238 ? 46.153 6.801 -108.089 1.00 79.31 238 GLU A C 1
ATOM 2024 O O . GLU A 1 238 ? 46.633 7.001 -109.201 1.00 79.31 238 GLU A O 1
ATOM 2029 N N . MET A 1 239 ? 46.291 5.635 -107.448 1.00 76.81 239 MET A N 1
ATOM 2030 C CA . MET A 1 239 ? 47.023 4.505 -108.020 1.00 76.81 239 MET A CA 1
ATOM 2031 C C . MET A 1 239 ? 46.353 3.924 -109.270 1.00 76.81 239 MET A C 1
ATOM 2033 O O . MET A 1 239 ? 47.059 3.468 -110.158 1.00 76.81 239 MET A O 1
ATOM 2037 N N . GLU A 1 240 ? 45.024 3.929 -109.384 1.00 74.88 240 GLU A N 1
ATOM 2038 C CA . GLU A 1 240 ? 44.324 3.551 -110.622 1.00 74.88 240 GLU A CA 1
ATOM 2039 C C . GLU A 1 240 ? 44.622 4.540 -111.752 1.00 74.88 240 GLU A C 1
ATOM 2041 O O . GLU A 1 240 ? 44.988 4.111 -112.842 1.00 74.88 240 GLU A O 1
ATOM 2046 N N . LYS A 1 241 ? 44.593 5.852 -111.483 1.00 75.06 241 LYS A N 1
ATOM 2047 C CA . LYS A 1 241 ? 45.014 6.877 -112.456 1.00 75.06 241 LYS A CA 1
ATOM 2048 C C . LYS A 1 241 ? 46.489 6.750 -112.837 1.00 75.06 241 LYS A C 1
ATOM 2050 O O . LYS A 1 241 ? 46.862 7.005 -113.979 1.00 75.06 241 LYS A O 1
ATOM 2055 N N . GLU A 1 242 ? 47.355 6.396 -111.892 1.00 71.69 242 GLU A N 1
ATOM 2056 C CA . GLU A 1 242 ? 48.759 6.106 -112.187 1.00 71.69 242 GLU A CA 1
ATOM 2057 C C . GLU A 1 242 ? 48.921 4.810 -112.973 1.00 71.69 242 GLU A C 1
ATOM 2059 O O . GLU A 1 242 ? 49.739 4.776 -113.884 1.00 71.69 242 GLU A O 1
ATOM 2064 N N . LYS A 1 243 ? 48.126 3.772 -112.698 1.00 72.00 243 LYS A N 1
ATOM 2065 C CA . LYS A 1 243 ? 48.092 2.550 -113.507 1.00 72.00 243 LYS A CA 1
ATOM 2066 C C . LYS A 1 243 ? 47.612 2.826 -114.924 1.00 72.00 243 LYS A C 1
ATOM 2068 O O . LYS A 1 243 ? 48.235 2.306 -115.834 1.00 72.00 243 LYS A O 1
ATOM 2073 N N . GLU A 1 244 ? 46.606 3.670 -115.139 1.00 64.62 244 GLU A N 1
ATOM 2074 C CA . GLU A 1 244 ? 46.222 4.127 -116.485 1.00 64.62 244 GLU A CA 1
ATOM 2075 C C . GLU A 1 244 ? 47.393 4.846 -117.177 1.00 64.62 244 GLU A C 1
ATOM 2077 O O . GLU A 1 244 ? 47.761 4.488 -118.292 1.00 64.62 244 GLU A O 1
ATOM 2082 N N . LYS A 1 245 ? 48.096 5.749 -116.474 1.00 64.19 245 LYS A N 1
ATOM 2083 C CA . LYS A 1 245 ? 49.318 6.400 -116.993 1.00 64.19 245 LYS A CA 1
ATOM 2084 C C . LYS A 1 245 ? 50.477 5.428 -117.246 1.00 64.19 245 LYS A C 1
ATOM 2086 O O . LYS A 1 245 ? 51.311 5.683 -118.113 1.00 64.19 245 LYS A O 1
ATOM 2091 N N . ILE A 1 246 ? 50.592 4.359 -116.458 1.00 62.50 246 ILE A N 1
ATOM 2092 C CA . ILE A 1 246 ? 51.621 3.324 -116.599 1.00 62.50 246 ILE A CA 1
ATOM 2093 C C . ILE A 1 246 ? 51.251 2.369 -117.730 1.00 62.50 246 ILE A C 1
ATOM 2095 O O . ILE A 1 246 ? 52.149 1.985 -118.458 1.00 62.50 246 ILE A O 1
ATOM 2099 N N . VAL A 1 247 ? 49.976 2.048 -117.951 1.00 56.91 247 VAL A N 1
ATOM 2100 C CA . VAL A 1 247 ? 49.504 1.300 -119.126 1.00 56.91 247 VAL A CA 1
ATOM 2101 C C . VAL A 1 247 ? 49.758 2.112 -120.402 1.00 56.91 247 VAL A C 1
ATOM 2103 O O . VAL A 1 247 ? 50.313 1.566 -121.354 1.00 56.91 247 VAL A O 1
ATOM 2106 N N . ASP A 1 248 ? 49.516 3.428 -120.379 1.00 55.22 248 ASP A N 1
ATOM 2107 C CA . ASP A 1 248 ? 49.861 4.344 -121.480 1.00 55.22 248 ASP A CA 1
ATOM 2108 C C . ASP A 1 248 ? 51.381 4.441 -121.725 1.00 55.22 248 ASP A C 1
ATOM 2110 O O . ASP A 1 248 ? 51.831 4.571 -122.864 1.00 55.22 248 ASP A O 1
ATOM 2114 N N . LYS A 1 249 ? 52.209 4.325 -120.675 1.00 56.22 249 LYS A N 1
ATOM 2115 C CA . LYS A 1 249 ? 53.682 4.301 -120.787 1.00 56.22 249 LYS A CA 1
ATOM 2116 C C . LYS A 1 249 ? 54.263 2.914 -121.104 1.00 56.22 249 LYS A C 1
ATOM 2118 O O . LYS A 1 249 ? 55.309 2.832 -121.741 1.00 56.22 249 LYS A O 1
ATOM 2123 N N . GLN A 1 250 ? 53.608 1.825 -120.705 1.00 52.66 250 GLN A N 1
ATOM 2124 C CA . GLN A 1 250 ? 54.024 0.437 -120.956 1.00 52.66 250 GLN A CA 1
ATOM 2125 C C . GLN A 1 250 ? 53.665 -0.026 -122.372 1.00 52.66 250 GLN A C 1
ATOM 2127 O O . GLN A 1 250 ? 54.368 -0.872 -122.919 1.00 52.66 250 GLN A O 1
ATOM 2132 N N . TYR A 1 251 ? 52.664 0.584 -123.016 1.00 51.69 251 TYR A N 1
ATOM 2133 C CA . TYR A 1 251 ? 52.429 0.403 -124.454 1.00 51.69 251 TYR A CA 1
ATOM 2134 C C . TYR A 1 251 ? 53.547 1.017 -125.323 1.00 51.69 251 TYR A C 1
ATOM 2136 O O . TYR A 1 251 ? 53.773 0.562 -126.440 1.00 51.69 251 TYR A O 1
ATOM 2144 N N . ILE A 1 252 ? 54.279 2.012 -124.802 1.00 50.72 252 ILE A N 1
ATOM 2145 C CA . ILE A 1 252 ? 55.375 2.704 -125.507 1.00 50.72 252 ILE A CA 1
ATOM 2146 C C . ILE A 1 252 ? 56.757 2.089 -125.201 1.00 50.72 252 ILE A C 1
ATOM 2148 O O . ILE A 1 252 ? 57.646 2.157 -126.044 1.00 50.72 252 ILE A O 1
ATOM 2152 N N . ASN A 1 253 ? 56.944 1.426 -124.052 1.00 47.53 253 ASN A N 1
ATOM 2153 C CA . ASN A 1 253 ? 58.257 0.911 -123.625 1.00 47.53 253 ASN A CA 1
ATOM 2154 C C . ASN A 1 253 ? 58.461 -0.614 -123.726 1.00 47.53 253 ASN A C 1
ATOM 2156 O O . ASN A 1 253 ? 59.561 -1.085 -123.453 1.00 47.53 253 ASN A O 1
ATOM 2160 N N . ASN A 1 254 ? 57.486 -1.395 -124.205 1.00 43.91 254 ASN A N 1
ATOM 2161 C CA . ASN A 1 254 ? 57.660 -2.840 -124.448 1.00 43.91 254 ASN A CA 1
ATOM 2162 C C . ASN A 1 254 ? 58.360 -3.186 -125.787 1.00 43.91 254 ASN A C 1
ATOM 2164 O O . ASN A 1 254 ? 58.134 -4.254 -126.353 1.00 43.91 254 ASN A O 1
ATOM 2168 N N . ALA A 1 255 ? 59.235 -2.303 -126.283 1.00 47.44 255 ALA A N 1
ATOM 2169 C CA . ALA A 1 255 ? 60.097 -2.541 -127.447 1.00 47.44 255 ALA A CA 1
ATOM 2170 C C . ALA A 1 255 ? 61.601 -2.640 -127.110 1.00 47.44 255 ALA A C 1
ATOM 2172 O O . ALA A 1 255 ? 62.398 -2.822 -128.026 1.00 47.44 255 ALA A O 1
ATOM 2173 N N . PHE A 1 256 ? 62.014 -2.576 -125.834 1.00 41.12 256 PHE A N 1
ATOM 2174 C CA . PHE A 1 256 ? 63.419 -2.780 -125.456 1.00 41.12 256 PHE A CA 1
ATOM 2175 C C . PHE A 1 256 ? 63.607 -3.667 -124.213 1.00 41.12 256 PHE A C 1
ATOM 2177 O O . PHE A 1 256 ? 63.246 -3.315 -123.096 1.00 41.12 256 PHE A O 1
ATOM 2184 N N . SER A 1 257 ? 64.232 -4.817 -124.488 1.00 43.28 257 SER A N 1
ATOM 2185 C CA . SER A 1 257 ? 65.173 -5.590 -123.662 1.00 43.28 257 SER A CA 1
ATOM 2186 C C . SER A 1 257 ? 64.751 -6.098 -122.277 1.00 43.28 257 SER A C 1
ATOM 2188 O O . SER A 1 257 ? 64.936 -5.457 -121.247 1.00 43.28 257 SER A O 1
ATOM 2190 N N . HIS A 1 258 ? 64.386 -7.383 -122.278 1.00 47.41 258 HIS A N 1
ATOM 2191 C CA . HIS A 1 258 ? 64.778 -8.360 -121.264 1.00 47.41 258 HIS A CA 1
ATOM 2192 C C . HIS A 1 258 ? 66.304 -8.364 -121.046 1.00 47.41 258 HIS A C 1
ATOM 2194 O O . HIS A 1 258 ? 67.008 -8.657 -122.007 1.00 47.41 258 HIS A O 1
ATOM 2200 N N . TRP A 1 259 ? 66.780 -8.100 -119.820 1.00 45.81 259 TRP A N 1
ATOM 2201 C CA . TRP A 1 259 ? 67.799 -8.888 -119.077 1.00 45.81 259 TRP A CA 1
ATOM 2202 C C . TRP A 1 259 ? 68.368 -8.173 -117.829 1.00 45.81 259 TRP A C 1
ATOM 2204 O O . TRP A 1 259 ? 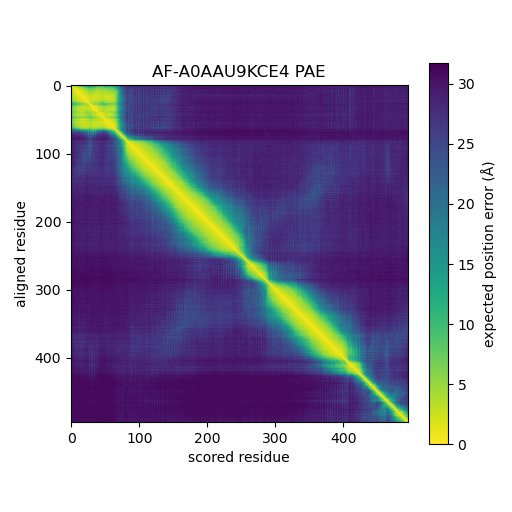68.882 -8.857 -116.950 1.00 45.81 259 TRP A O 1
ATOM 2214 N N . ASP A 1 260 ? 68.222 -6.851 -117.687 1.00 50.00 260 ASP A N 1
ATOM 2215 C CA . ASP A 1 260 ? 68.932 -6.089 -116.633 1.00 50.00 260 ASP A CA 1
ATOM 2216 C C . ASP A 1 260 ? 68.204 -6.000 -115.267 1.00 50.00 260 ASP A C 1
ATOM 2218 O O . ASP A 1 260 ? 68.803 -5.668 -114.245 1.00 50.00 260 ASP A O 1
ATOM 2222 N N . ASP A 1 261 ? 66.925 -6.379 -115.202 1.00 56.78 261 ASP A N 1
ATOM 2223 C CA . ASP A 1 261 ? 66.048 -6.148 -114.035 1.00 56.78 261 ASP A CA 1
ATOM 2224 C C . ASP A 1 261 ? 66.253 -7.138 -112.860 1.00 56.78 261 ASP A C 1
ATOM 2226 O O . ASP A 1 261 ? 65.696 -6.970 -111.768 1.00 56.78 261 ASP A O 1
ATOM 2230 N N . TYR A 1 262 ? 67.047 -8.195 -113.067 1.00 54.44 262 TYR A N 1
ATOM 2231 C CA . TYR A 1 262 ? 67.343 -9.210 -112.045 1.00 54.44 262 TYR A CA 1
ATOM 2232 C C . TYR A 1 262 ? 68.613 -8.882 -111.239 1.00 54.44 262 TYR A C 1
ATOM 2234 O O . TYR A 1 262 ? 68.662 -9.133 -110.032 1.00 54.44 262 TYR A O 1
ATOM 2242 N N . GLU A 1 263 ? 69.610 -8.250 -111.866 1.00 53.62 263 GLU A N 1
ATOM 2243 C CA . GLU A 1 263 ? 70.879 -7.889 -111.216 1.00 53.62 263 GLU A CA 1
ATOM 2244 C C . GLU A 1 263 ? 70.713 -6.656 -110.303 1.00 53.62 263 GLU A C 1
ATOM 2246 O O . GLU A 1 263 ? 71.296 -6.587 -109.218 1.00 53.62 263 GLU A O 1
ATOM 2251 N N . GLU A 1 264 ? 69.822 -5.725 -110.668 1.00 60.72 264 GLU A N 1
ATOM 2252 C CA . GLU A 1 264 ? 69.553 -4.515 -109.880 1.00 60.72 264 GLU A CA 1
ATOM 2253 C C . GLU A 1 264 ? 68.790 -4.811 -108.574 1.00 60.72 264 GLU A C 1
ATOM 2255 O O . GLU A 1 264 ? 69.065 -4.214 -107.528 1.00 60.72 264 GLU A O 1
ATOM 2260 N N . ARG A 1 265 ? 67.876 -5.796 -108.580 1.00 60.66 265 ARG A N 1
ATOM 2261 C CA . ARG A 1 265 ? 67.186 -6.242 -107.351 1.00 60.66 265 ARG A CA 1
ATOM 2262 C C . ARG A 1 265 ? 68.120 -6.962 -106.387 1.00 60.66 265 ARG A C 1
ATOM 2264 O O . ARG A 1 265 ? 67.966 -6.826 -105.174 1.00 60.66 265 ARG A O 1
ATOM 2271 N N . ARG A 1 266 ? 69.098 -7.704 -106.910 1.00 57.78 266 ARG A N 1
ATOM 2272 C CA . ARG A 1 266 ? 70.073 -8.439 -106.097 1.00 57.78 266 ARG A CA 1
ATOM 2273 C C . ARG A 1 266 ? 71.061 -7.500 -105.397 1.00 57.78 266 ARG A C 1
ATOM 2275 O O . ARG A 1 266 ? 71.392 -7.737 -104.239 1.00 57.78 266 ARG A O 1
ATOM 2282 N N . GLN A 1 267 ? 71.468 -6.416 -106.058 1.00 61.34 267 GLN A N 1
ATOM 2283 C CA . GLN A 1 267 ? 72.322 -5.374 -105.472 1.00 61.34 267 GLN A CA 1
ATOM 2284 C C . GLN A 1 267 ? 71.613 -4.591 -104.352 1.00 61.34 267 GLN A C 1
ATOM 2286 O O . GLN A 1 267 ? 72.197 -4.406 -103.287 1.00 61.34 267 GLN A O 1
ATOM 2291 N N . ARG A 1 268 ? 70.333 -4.216 -104.527 1.00 68.81 268 ARG A N 1
ATOM 2292 C CA . ARG A 1 268 ? 69.568 -3.495 -103.484 1.00 68.81 268 ARG A CA 1
ATOM 2293 C C . ARG A 1 268 ? 69.362 -4.321 -102.210 1.00 68.81 268 ARG A C 1
ATOM 2295 O O . ARG A 1 268 ? 69.509 -3.802 -101.107 1.00 68.81 268 ARG A O 1
ATOM 2302 N N . PHE A 1 269 ? 69.092 -5.620 -102.353 1.00 62.38 269 PHE A N 1
ATOM 2303 C CA . PHE A 1 269 ? 68.909 -6.515 -101.205 1.00 62.38 269 PHE A CA 1
ATOM 2304 C C . PHE A 1 269 ? 70.198 -6.692 -100.380 1.00 62.38 269 PHE A C 1
ATOM 2306 O O . PHE A 1 269 ? 70.145 -6.761 -99.154 1.00 62.38 269 PHE A O 1
ATOM 2313 N N . LEU A 1 270 ? 71.364 -6.727 -101.037 1.00 60.47 270 LEU A N 1
ATOM 2314 C CA . LEU A 1 270 ? 72.659 -6.836 -100.357 1.00 60.47 270 LEU A CA 1
ATOM 2315 C C . LEU A 1 270 ? 73.045 -5.535 -99.632 1.00 60.47 270 LEU A C 1
ATOM 2317 O O . LEU A 1 270 ? 73.560 -5.604 -98.519 1.00 60.47 270 LEU A O 1
ATOM 2321 N N . SER A 1 271 ? 72.718 -4.362 -100.189 1.00 67.75 271 SER A N 1
ATOM 2322 C CA . SER A 1 271 ? 72.961 -3.077 -99.513 1.00 67.75 271 SER A CA 1
ATOM 2323 C C . SER A 1 271 ? 72.063 -2.843 -98.290 1.00 67.75 271 SER A C 1
ATOM 2325 O O . SER A 1 271 ? 72.516 -2.279 -97.297 1.00 67.75 271 SER A O 1
ATOM 2327 N N . GLU A 1 272 ? 70.807 -3.301 -98.321 1.00 64.50 272 GLU A N 1
ATOM 2328 C CA . GLU A 1 272 ? 69.872 -3.146 -97.193 1.00 64.50 272 GLU A CA 1
ATOM 2329 C C . GLU A 1 272 ? 70.209 -4.080 -96.016 1.00 64.50 272 GLU A C 1
ATOM 2331 O O . GLU A 1 272 ? 70.007 -3.728 -94.850 1.00 64.50 272 GLU A O 1
ATOM 2336 N N . TYR A 1 273 ? 70.773 -5.258 -96.303 1.00 68.56 273 TYR A N 1
ATOM 2337 C CA . TYR A 1 273 ? 71.195 -6.214 -95.278 1.00 68.56 273 TYR A CA 1
ATOM 2338 C C . TYR A 1 273 ? 72.444 -5.738 -94.511 1.00 68.56 273 TYR A C 1
ATOM 2340 O O . TYR A 1 273 ? 72.505 -5.867 -93.282 1.00 68.56 273 TYR A O 1
ATOM 2348 N N . ASP A 1 274 ? 73.401 -5.111 -95.204 1.00 64.88 274 ASP A N 1
ATOM 2349 C CA . ASP A 1 274 ? 74.599 -4.537 -94.578 1.00 64.88 274 ASP A CA 1
ATOM 2350 C C . ASP A 1 274 ? 74.261 -3.342 -93.667 1.00 64.88 274 ASP A C 1
ATOM 2352 O O . ASP A 1 274 ? 74.786 -3.255 -92.551 1.00 64.88 274 ASP A O 1
ATOM 2356 N N . GLU A 1 275 ? 73.311 -2.481 -94.054 1.00 68.88 275 GLU A N 1
ATOM 2357 C CA . GLU A 1 275 ? 72.850 -1.349 -93.230 1.00 68.88 275 GLU A CA 1
ATOM 2358 C C . GLU A 1 275 ? 72.141 -1.782 -91.933 1.00 68.88 275 GLU A C 1
ATOM 2360 O O . GLU A 1 275 ? 72.320 -1.161 -90.876 1.00 68.88 275 GLU A O 1
ATOM 2365 N N . PHE A 1 276 ? 71.350 -2.859 -91.980 1.00 67.75 276 PHE A N 1
ATOM 2366 C CA . PHE A 1 276 ? 70.682 -3.408 -90.797 1.00 67.75 276 PHE A CA 1
ATOM 2367 C C . PHE A 1 276 ? 71.691 -3.994 -89.800 1.00 67.75 276 PHE A C 1
ATOM 2369 O O . PHE A 1 276 ? 71.604 -3.729 -88.595 1.00 67.75 276 PHE A O 1
ATOM 2376 N N . SER A 1 277 ? 72.690 -4.733 -90.298 1.00 59.88 277 SER A N 1
ATOM 2377 C CA . SER A 1 277 ? 73.736 -5.315 -89.451 1.00 59.88 277 SER A CA 1
ATOM 2378 C C . SER A 1 277 ? 74.556 -4.231 -88.737 1.00 59.88 277 SER A C 1
ATOM 2380 O O . SER A 1 277 ? 74.849 -4.347 -87.543 1.00 59.88 277 SER A O 1
ATOM 2382 N N . HIS A 1 278 ? 74.836 -3.119 -89.424 1.00 66.25 278 HIS A N 1
ATOM 2383 C CA . HIS A 1 278 ? 75.636 -2.032 -88.873 1.00 66.25 278 HIS A CA 1
ATOM 2384 C C . HIS A 1 278 ? 74.894 -1.262 -87.764 1.00 66.25 278 HIS A C 1
ATOM 2386 O O . HIS A 1 278 ? 75.504 -0.921 -86.745 1.00 66.25 278 HIS A O 1
ATOM 2392 N N . LYS A 1 279 ? 73.571 -1.063 -87.902 1.00 65.94 279 LYS A N 1
ATOM 2393 C CA . LYS A 1 279 ? 72.714 -0.446 -86.865 1.00 65.94 279 LYS A CA 1
ATOM 2394 C C . LYS A 1 279 ? 72.544 -1.335 -85.630 1.00 65.94 279 LYS A C 1
ATOM 2396 O O . LYS A 1 279 ? 72.527 -0.823 -84.511 1.00 65.94 279 LYS A O 1
ATOM 2401 N N . PHE A 1 280 ? 72.470 -2.655 -85.806 1.00 66.75 280 PHE A N 1
ATOM 2402 C CA . PHE A 1 280 ? 72.381 -3.604 -84.691 1.00 66.75 280 PHE A CA 1
ATOM 2403 C C . PHE A 1 280 ? 73.661 -3.604 -83.833 1.00 66.75 280 PHE A C 1
ATOM 2405 O O . PHE A 1 280 ? 73.586 -3.540 -82.603 1.00 66.75 280 PHE A O 1
ATOM 2412 N N . TYR A 1 281 ? 74.842 -3.574 -84.465 1.00 60.25 281 TYR A N 1
ATOM 2413 C CA . TYR A 1 281 ? 76.126 -3.523 -83.753 1.00 60.25 281 TYR A CA 1
ATOM 2414 C C . TYR A 1 281 ? 76.435 -2.152 -83.118 1.00 60.25 281 TYR A C 1
ATOM 2416 O O . TYR A 1 281 ? 77.079 -2.098 -82.066 1.00 60.25 281 TYR A O 1
ATOM 2424 N N . GLU A 1 282 ? 75.936 -1.042 -83.674 1.00 56.72 282 GLU A N 1
ATOM 2425 C CA . GLU A 1 282 ? 76.004 0.274 -83.015 1.00 56.72 282 GLU A CA 1
ATOM 2426 C C . GLU A 1 282 ? 75.128 0.357 -81.753 1.00 56.72 282 GLU A C 1
ATOM 2428 O O . GLU A 1 282 ? 75.513 1.018 -80.785 1.00 56.72 282 GLU A O 1
ATOM 2433 N N . MET A 1 283 ? 73.981 -0.331 -81.727 1.00 56.25 283 MET A N 1
ATOM 2434 C CA . MET A 1 283 ? 73.061 -0.325 -80.583 1.00 56.25 283 MET A CA 1
ATOM 2435 C C . MET A 1 283 ? 73.654 -1.044 -79.358 1.00 56.25 283 MET A C 1
ATOM 2437 O O . MET A 1 283 ? 73.463 -0.592 -78.231 1.00 56.25 283 MET A O 1
ATOM 2441 N N . GLN A 1 284 ? 74.453 -2.100 -79.564 1.00 55.25 284 GLN A N 1
ATOM 2442 C CA . GLN A 1 284 ? 75.175 -2.782 -78.478 1.00 55.25 284 GLN A CA 1
ATOM 2443 C C . GLN A 1 284 ? 76.381 -1.991 -77.947 1.00 55.25 284 GLN A C 1
ATOM 2445 O O . GLN A 1 284 ? 76.699 -2.091 -76.763 1.00 55.25 284 GLN A O 1
ATOM 2450 N N . ARG A 1 285 ? 77.043 -1.172 -78.778 1.00 54.16 285 ARG A N 1
ATOM 2451 C CA . ARG A 1 285 ? 78.175 -0.330 -78.339 1.00 54.16 285 ARG A CA 1
ATOM 2452 C C . ARG A 1 285 ? 77.757 0.952 -77.604 1.00 54.16 285 ARG A C 1
ATOM 2454 O O . ARG A 1 285 ? 78.612 1.580 -76.985 1.00 54.16 285 ARG A O 1
ATOM 2461 N N . LYS A 1 286 ? 76.475 1.340 -77.641 1.00 49.09 286 LYS A N 1
ATOM 2462 C CA . LYS A 1 286 ? 75.941 2.569 -77.014 1.00 49.09 286 LYS A CA 1
ATOM 2463 C C . LYS A 1 286 ? 75.241 2.353 -75.662 1.00 49.09 286 LYS A C 1
ATOM 2465 O O . LYS A 1 286 ? 74.637 3.294 -75.156 1.00 49.09 286 LYS A O 1
ATOM 2470 N N . MET A 1 287 ? 75.366 1.184 -75.021 1.00 49.38 287 MET A N 1
ATOM 2471 C CA . MET A 1 287 ? 75.064 1.065 -73.583 1.00 49.38 287 MET A CA 1
ATOM 2472 C C . MET A 1 287 ? 76.167 1.747 -72.759 1.00 49.38 287 MET A C 1
ATOM 2474 O O . MET A 1 287 ? 77.082 1.116 -72.234 1.00 49.38 287 MET A O 1
ATOM 2478 N N . GLN A 1 288 ? 76.095 3.078 -72.716 1.00 53.69 288 GLN A N 1
ATOM 2479 C CA . GLN A 1 288 ? 76.836 3.939 -71.799 1.00 53.69 288 GLN A CA 1
ATOM 2480 C C . GLN A 1 288 ? 76.336 3.751 -70.351 1.00 53.69 288 GLN A C 1
ATOM 2482 O O . GLN A 1 288 ? 75.191 3.339 -70.149 1.00 53.69 288 GLN A O 1
ATOM 2487 N N . PRO A 1 289 ? 77.159 4.065 -69.331 1.00 54.38 289 PRO A N 1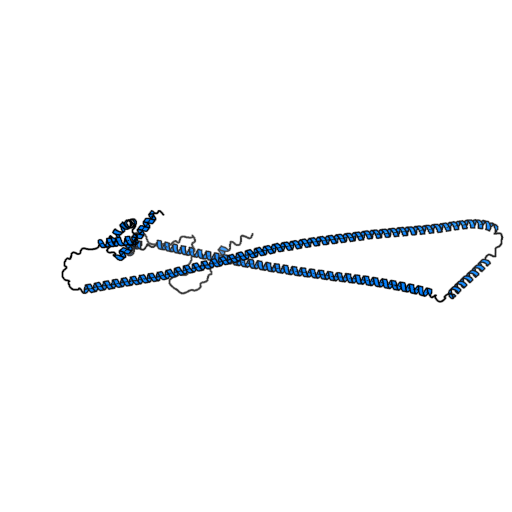
ATOM 2488 C CA . PRO A 1 289 ? 76.700 4.126 -67.946 1.00 54.38 289 PRO A CA 1
ATOM 2489 C C . PRO A 1 289 ? 75.514 5.093 -67.811 1.00 54.38 289 PRO A C 1
ATOM 2491 O O . PRO A 1 289 ? 75.538 6.200 -68.348 1.00 54.38 289 PRO A O 1
ATOM 2494 N N . VAL A 1 290 ? 74.481 4.648 -67.092 1.00 55.41 290 VAL A N 1
ATOM 2495 C CA . VAL A 1 290 ? 73.244 5.390 -66.812 1.00 55.41 290 VAL A CA 1
ATOM 2496 C C . VAL A 1 290 ? 73.583 6.776 -66.250 1.00 55.41 290 VAL A C 1
ATOM 2498 O O . VAL A 1 290 ? 74.304 6.899 -65.260 1.00 55.41 290 VAL A O 1
ATOM 2501 N N . SER A 1 291 ? 73.070 7.823 -66.898 1.00 58.56 291 SER A N 1
ATOM 2502 C CA . SER A 1 291 ? 73.267 9.222 -66.508 1.00 58.56 291 SER A CA 1
ATOM 2503 C C . SER A 1 291 ? 72.720 9.490 -65.090 1.00 58.56 291 SER A C 1
ATOM 2505 O O . SER A 1 291 ? 71.654 8.968 -64.747 1.00 58.56 291 SER A O 1
ATOM 2507 N N . PRO A 1 292 ? 73.353 10.359 -64.270 1.00 58.00 292 PRO A N 1
ATOM 2508 C CA . PRO A 1 292 ? 72.873 10.737 -62.929 1.00 58.00 292 PRO A CA 1
ATOM 2509 C C . PRO A 1 292 ? 71.416 11.232 -62.881 1.00 58.00 292 PRO A C 1
ATOM 2511 O O . PRO A 1 292 ? 70.788 11.247 -61.824 1.00 58.00 292 PRO A O 1
ATOM 2514 N N . MET A 1 293 ? 70.874 11.649 -64.026 1.00 60.22 293 MET A N 1
ATOM 2515 C CA . MET A 1 293 ? 69.513 12.159 -64.179 1.00 60.22 293 MET A CA 1
ATOM 2516 C C . MET A 1 293 ? 68.448 11.044 -64.165 1.00 60.22 293 MET A C 1
ATOM 2518 O O . MET A 1 293 ? 67.357 11.254 -63.644 1.00 60.22 293 MET A O 1
ATOM 2522 N N . GLU A 1 294 ? 68.774 9.835 -64.634 1.00 57.34 294 GLU A N 1
ATOM 2523 C CA . GLU A 1 294 ? 67.870 8.671 -64.589 1.00 57.34 294 GLU A CA 1
ATOM 2524 C C . GLU A 1 294 ? 67.892 7.969 -63.222 1.00 57.34 294 GLU A C 1
ATOM 2526 O O . GLU A 1 294 ? 66.880 7.416 -62.794 1.00 57.34 294 GLU A O 1
ATOM 2531 N N . ILE A 1 295 ? 69.013 8.051 -62.495 1.00 62.38 295 ILE A N 1
ATOM 2532 C CA . ILE A 1 295 ? 69.102 7.601 -61.096 1.00 62.38 295 ILE A CA 1
ATOM 2533 C C . ILE A 1 295 ? 68.232 8.494 -60.206 1.00 62.38 295 ILE A C 1
ATOM 2535 O O . ILE A 1 295 ? 67.427 7.974 -59.439 1.00 62.38 295 ILE A O 1
ATOM 2539 N N . LYS A 1 296 ? 68.293 9.824 -60.381 1.00 66.50 296 LYS A N 1
ATOM 2540 C CA . LYS A 1 296 ? 67.392 10.756 -59.680 1.00 66.50 296 LYS A CA 1
ATOM 2541 C C . LYS A 1 296 ? 65.920 10.507 -60.001 1.00 66.50 296 LYS A C 1
ATOM 2543 O O . LYS A 1 296 ? 65.115 10.454 -59.084 1.00 66.50 296 LYS A O 1
ATOM 2548 N N . SER A 1 297 ? 65.573 10.269 -61.268 1.00 71.56 297 SER A N 1
ATOM 2549 C CA . SER A 1 297 ? 64.186 9.961 -61.647 1.00 71.56 297 SER A CA 1
ATOM 2550 C C . SER A 1 297 ? 63.662 8.689 -60.973 1.00 71.56 297 SER A C 1
ATOM 2552 O O . SER A 1 297 ? 62.512 8.661 -60.545 1.00 71.56 297 SER A O 1
ATOM 2554 N N . LYS A 1 298 ? 64.490 7.643 -60.857 1.00 74.19 298 LYS A N 1
ATOM 2555 C CA . LYS A 1 298 ? 64.105 6.401 -60.170 1.00 74.19 298 LYS A CA 1
ATOM 2556 C C . LYS A 1 298 ? 64.082 6.556 -58.650 1.00 74.19 298 LYS A C 1
ATOM 2558 O O . LYS A 1 298 ? 63.224 5.969 -58.003 1.00 74.19 298 LYS A O 1
ATOM 2563 N N . GLU A 1 299 ? 64.976 7.352 -58.069 1.00 73.50 299 GLU A N 1
ATOM 2564 C CA . GLU A 1 299 ? 64.938 7.691 -56.641 1.00 73.50 299 GLU A CA 1
ATOM 2565 C C . GLU A 1 299 ? 63.704 8.522 -56.271 1.00 73.50 299 GLU A C 1
ATOM 2567 O O . GLU A 1 299 ? 63.126 8.307 -55.206 1.00 73.50 299 GLU A O 1
ATOM 2572 N N . ASP A 1 300 ? 63.290 9.451 -57.135 1.00 77.50 300 ASP A N 1
ATOM 2573 C CA . ASP A 1 300 ? 62.083 10.258 -56.948 1.00 77.50 300 ASP A CA 1
ATOM 2574 C C . ASP A 1 300 ? 60.816 9.404 -57.121 1.00 77.50 300 ASP A C 1
ATOM 2576 O O . ASP A 1 300 ? 59.865 9.551 -56.355 1.00 77.50 300 ASP A O 1
ATOM 2580 N N . GLU A 1 301 ? 60.821 8.448 -58.056 1.00 78.00 301 GLU A N 1
ATOM 2581 C CA . GLU A 1 301 ? 59.745 7.464 -58.222 1.00 78.00 301 GLU A CA 1
ATOM 2582 C C . GLU A 1 301 ? 59.637 6.522 -57.009 1.00 78.00 301 GLU A C 1
ATOM 2584 O O . GLU A 1 301 ? 58.543 6.308 -56.485 1.00 78.00 301 GLU A O 1
ATOM 2589 N N . ILE A 1 302 ? 60.765 6.028 -56.486 1.00 79.62 302 ILE A N 1
ATOM 2590 C CA . ILE A 1 302 ? 60.801 5.222 -55.256 1.00 79.62 302 ILE A CA 1
ATOM 2591 C C . ILE A 1 302 ? 60.315 6.045 -54.058 1.00 79.62 302 ILE A C 1
ATOM 2593 O O . ILE A 1 302 ? 59.466 5.568 -53.307 1.00 79.62 302 ILE A O 1
ATOM 2597 N N . ARG A 1 303 ? 60.762 7.299 -53.902 1.00 78.38 303 ARG A N 1
ATOM 2598 C CA . ARG A 1 303 ? 60.285 8.191 -52.830 1.00 78.38 303 ARG A CA 1
ATOM 2599 C C . ARG A 1 303 ? 58.791 8.484 -52.936 1.00 78.38 303 ARG A C 1
ATOM 2601 O O . ARG A 1 303 ? 58.106 8.518 -51.914 1.00 78.38 303 ARG A O 1
ATOM 2608 N N . ALA A 1 304 ? 58.263 8.670 -54.145 1.00 77.56 304 ALA A N 1
ATOM 2609 C CA . ALA A 1 304 ? 56.833 8.868 -54.362 1.00 77.56 304 ALA A CA 1
ATOM 2610 C C . ALA A 1 304 ? 56.022 7.618 -53.979 1.00 77.56 304 ALA A C 1
ATOM 2612 O O . ALA A 1 304 ? 54.981 7.732 -53.326 1.00 77.56 304 ALA A O 1
ATOM 2613 N N . LEU A 1 305 ? 56.519 6.424 -54.315 1.00 82.69 305 LEU A N 1
ATOM 2614 C CA . LEU A 1 305 ? 55.904 5.150 -53.933 1.00 82.69 305 LEU A CA 1
ATOM 2615 C C . LEU A 1 305 ? 55.984 4.891 -52.419 1.00 82.69 305 LEU A C 1
ATOM 2617 O O . LEU A 1 305 ? 55.011 4.429 -51.821 1.00 82.69 305 LEU A O 1
ATOM 2621 N N . GLU A 1 306 ? 57.099 5.231 -51.770 1.00 79.62 306 GLU A N 1
ATOM 2622 C CA . GLU A 1 306 ? 57.250 5.156 -50.311 1.00 79.62 306 GLU A CA 1
ATOM 2623 C C . GLU A 1 306 ? 56.305 6.122 -49.590 1.00 79.62 306 GLU A C 1
ATOM 2625 O O . GLU A 1 306 ? 55.676 5.746 -48.598 1.00 79.62 306 GLU A O 1
ATOM 2630 N N . PHE A 1 307 ? 56.133 7.336 -50.119 1.00 86.06 307 PHE A N 1
ATOM 2631 C CA . PHE A 1 307 ? 55.184 8.309 -49.587 1.00 86.06 307 PHE A CA 1
ATOM 2632 C C . PHE A 1 307 ? 53.731 7.834 -49.728 1.00 86.06 307 PHE A C 1
ATOM 2634 O O . PHE A 1 307 ? 52.971 7.887 -48.760 1.00 86.06 307 PHE A O 1
ATOM 2641 N N . GLN A 1 308 ? 53.348 7.293 -50.891 1.00 81.50 308 GLN A N 1
ATOM 2642 C CA . GLN A 1 308 ? 52.019 6.697 -51.083 1.00 81.50 308 GLN A CA 1
ATOM 2643 C C . GLN A 1 308 ? 51.780 5.511 -50.141 1.00 81.50 308 GLN A C 1
ATOM 2645 O O . GLN A 1 308 ? 50.693 5.377 -49.576 1.00 81.50 308 GLN A O 1
ATOM 2650 N N . LYS A 1 309 ? 52.799 4.675 -49.912 1.00 87.12 309 LYS A N 1
ATOM 2651 C CA . LYS A 1 309 ? 52.724 3.563 -48.960 1.00 87.12 309 LYS A CA 1
ATOM 2652 C C . LYS A 1 309 ? 52.535 4.059 -47.524 1.00 87.12 309 LYS A C 1
ATOM 2654 O O . LYS A 1 309 ? 51.655 3.559 -46.828 1.00 87.12 309 LYS A O 1
ATOM 2659 N N . ALA A 1 310 ? 53.288 5.075 -47.102 1.00 81.88 310 ALA A N 1
ATOM 2660 C CA . ALA A 1 310 ? 53.137 5.685 -45.781 1.00 81.88 310 ALA A CA 1
ATOM 2661 C C . ALA A 1 310 ? 51.744 6.313 -45.589 1.00 81.88 310 ALA A C 1
ATOM 2663 O O . ALA A 1 310 ? 51.141 6.179 -44.522 1.00 81.88 310 ALA A O 1
ATOM 2664 N N . GLN A 1 311 ? 51.196 6.944 -46.631 1.00 87.50 311 GLN A N 1
ATOM 2665 C CA . GLN A 1 311 ? 49.853 7.521 -46.604 1.00 87.50 311 GLN A CA 1
ATOM 2666 C C . GLN A 1 311 ? 48.765 6.438 -46.501 1.00 87.50 311 GLN A C 1
ATOM 2668 O O . GLN A 1 311 ? 47.824 6.582 -45.717 1.00 87.50 311 GLN A O 1
ATOM 2673 N N . ALA A 1 312 ? 48.921 5.326 -47.225 1.00 84.38 312 ALA A N 1
ATOM 2674 C CA . ALA A 1 312 ? 48.024 4.176 -47.140 1.00 84.38 312 ALA A CA 1
ATOM 2675 C C . ALA A 1 312 ? 48.092 3.480 -45.766 1.00 84.38 312 ALA A C 1
ATOM 2677 O O . ALA A 1 312 ? 47.057 3.099 -45.218 1.00 84.38 312 ALA A O 1
ATOM 2678 N N . ASP A 1 313 ? 49.282 3.343 -45.176 1.00 85.88 313 ASP A N 1
ATOM 2679 C CA . ASP A 1 313 ? 49.454 2.766 -43.837 1.00 85.88 313 ASP A CA 1
ATOM 2680 C C . ASP A 1 313 ? 48.854 3.667 -42.746 1.00 85.88 313 ASP A C 1
ATOM 2682 O O . ASP A 1 313 ? 48.234 3.168 -41.802 1.00 85.88 313 ASP A O 1
ATOM 2686 N N . TYR A 1 314 ? 48.968 4.991 -42.890 1.00 88.75 314 TYR A N 1
ATOM 2687 C CA . TYR A 1 314 ? 48.308 5.950 -42.002 1.00 88.75 314 TYR A CA 1
ATOM 2688 C C . TYR A 1 314 ? 46.778 5.839 -42.074 1.00 88.75 314 TYR A C 1
ATOM 2690 O O . TYR A 1 314 ? 46.120 5.770 -41.036 1.00 88.75 314 TYR A O 1
ATOM 2698 N N . GLN A 1 315 ? 46.204 5.748 -43.280 1.00 84.50 315 GLN A N 1
ATOM 2699 C CA . GLN A 1 315 ? 44.760 5.554 -43.457 1.00 84.50 315 GLN A CA 1
ATOM 2700 C C . GLN A 1 315 ? 44.278 4.235 -42.839 1.00 84.50 315 GLN A C 1
ATOM 2702 O O . GLN A 1 315 ? 43.305 4.244 -42.088 1.00 84.50 315 GLN A O 1
ATOM 2707 N N . ARG A 1 316 ? 45.002 3.124 -43.042 1.00 85.94 316 ARG A N 1
ATOM 2708 C CA . ARG A 1 316 ? 44.655 1.835 -42.413 1.00 85.94 316 ARG A CA 1
ATOM 2709 C C . ARG A 1 316 ? 44.694 1.892 -40.889 1.00 85.94 316 ARG A C 1
ATOM 2711 O O . ARG A 1 316 ? 43.823 1.316 -40.241 1.00 85.94 316 ARG A O 1
ATOM 2718 N N . ARG A 1 317 ? 45.688 2.570 -40.301 1.00 87.56 317 ARG A N 1
ATOM 2719 C CA . ARG A 1 317 ? 45.755 2.757 -38.840 1.00 87.56 317 ARG A CA 1
ATOM 2720 C C . ARG A 1 317 ? 44.571 3.567 -38.332 1.00 87.56 317 ARG A C 1
ATOM 2722 O O . ARG A 1 317 ? 43.956 3.164 -37.351 1.00 87.56 317 ARG A O 1
ATOM 2729 N N . LYS A 1 318 ? 44.217 4.644 -39.033 1.00 91.19 318 LYS A N 1
ATOM 2730 C CA . LYS A 1 318 ? 43.073 5.486 -38.679 1.00 91.19 318 LYS A CA 1
ATOM 2731 C C . LYS A 1 318 ? 41.751 4.711 -38.738 1.00 91.19 318 LYS A C 1
ATOM 2733 O O . LYS A 1 318 ? 40.986 4.746 -37.783 1.00 91.19 318 LYS A O 1
ATOM 2738 N N . GLU A 1 319 ? 41.520 3.935 -39.797 1.00 87.06 319 GLU A N 1
ATOM 2739 C CA . GLU A 1 319 ? 40.337 3.065 -39.913 1.00 87.06 319 GLU A CA 1
ATOM 2740 C C . GLU A 1 319 ? 40.284 1.995 -38.811 1.00 87.06 319 GLU A C 1
ATOM 2742 O O . GLU A 1 319 ? 39.209 1.638 -38.323 1.00 87.06 319 GLU A O 1
ATOM 2747 N N . TYR A 1 320 ? 41.442 1.466 -38.409 1.00 87.31 320 TYR A N 1
ATOM 2748 C CA . TYR A 1 320 ? 41.530 0.482 -37.335 1.00 87.31 320 TYR A CA 1
ATOM 2749 C C . TYR A 1 320 ? 41.243 1.099 -35.958 1.00 87.31 320 TYR A C 1
ATOM 2751 O O . TYR A 1 320 ? 40.491 0.518 -35.175 1.00 87.31 320 TYR A O 1
ATOM 2759 N N . GLU A 1 321 ? 41.773 2.291 -35.675 1.00 89.00 321 GLU A N 1
ATOM 2760 C CA . GLU A 1 321 ? 41.467 3.055 -34.458 1.00 89.00 321 GLU A CA 1
ATOM 2761 C C . GLU A 1 321 ? 39.984 3.446 -34.388 1.00 89.00 321 GLU A C 1
ATOM 2763 O O . GLU A 1 321 ? 39.347 3.267 -33.349 1.00 89.00 321 GLU A O 1
ATOM 2768 N N . GLU A 1 322 ? 39.394 3.894 -35.499 1.00 87.12 322 GLU A N 1
ATOM 2769 C CA . GLU A 1 322 ? 37.961 4.197 -35.580 1.00 87.12 322 GLU A CA 1
ATOM 2770 C C . GLU A 1 322 ? 37.101 2.947 -35.325 1.00 87.12 322 GLU A C 1
ATOM 2772 O O . GLU A 1 322 ? 36.140 3.009 -34.552 1.00 87.12 322 GLU A O 1
ATOM 2777 N N . LYS A 1 323 ? 37.480 1.784 -35.876 1.00 89.31 323 LYS A N 1
ATOM 2778 C CA . LYS A 1 323 ? 36.812 0.501 -35.587 1.00 89.31 323 LYS A CA 1
ATOM 2779 C C . LYS A 1 323 ? 36.932 0.085 -34.121 1.00 89.31 323 LYS A C 1
ATOM 2781 O O . LYS A 1 323 ? 35.946 -0.381 -33.548 1.00 89.31 323 LYS A O 1
ATOM 2786 N N . ILE A 1 324 ? 38.102 0.251 -33.500 1.00 84.81 324 ILE A N 1
ATOM 2787 C CA . ILE A 1 324 ? 38.295 -0.042 -32.071 1.00 84.81 324 ILE A CA 1
ATOM 2788 C C . ILE A 1 324 ? 37.417 0.871 -31.213 1.00 84.81 324 ILE A C 1
ATOM 2790 O O . ILE A 1 324 ? 36.742 0.384 -30.306 1.00 84.81 324 ILE A O 1
ATOM 2794 N N . ASN A 1 325 ? 37.369 2.168 -31.518 1.00 84.94 325 ASN A N 1
ATOM 2795 C CA . ASN A 1 325 ? 36.560 3.129 -30.771 1.00 84.94 325 ASN A CA 1
ATOM 2796 C C . ASN A 1 325 ? 35.061 2.831 -30.890 1.00 84.94 325 ASN A C 1
ATOM 2798 O O . ASN A 1 325 ? 34.351 2.841 -29.883 1.00 84.94 325 ASN A O 1
ATOM 2802 N N . GLN A 1 326 ? 34.584 2.474 -32.087 1.00 84.56 326 GLN A N 1
ATOM 2803 C CA . GLN A 1 326 ? 33.204 2.021 -32.273 1.00 84.56 326 GLN A CA 1
ATOM 2804 C C . GLN A 1 326 ? 32.923 0.749 -31.465 1.00 84.56 326 GLN A C 1
ATOM 2806 O O . GLN A 1 326 ? 31.929 0.686 -30.744 1.00 84.56 326 GLN A O 1
ATOM 2811 N N . MET A 1 327 ? 33.811 -0.249 -31.519 1.00 88.31 327 MET A N 1
ATOM 2812 C CA . MET A 1 327 ? 33.648 -1.497 -30.767 1.00 88.31 327 MET A CA 1
ATOM 2813 C C . MET A 1 327 ? 33.626 -1.266 -29.248 1.00 88.31 327 MET A C 1
ATOM 2815 O O . MET A 1 327 ? 32.827 -1.890 -28.546 1.00 88.31 327 MET A O 1
ATOM 2819 N N . ASN A 1 328 ? 34.470 -0.370 -28.735 1.00 82.94 328 ASN A N 1
ATOM 2820 C CA . ASN A 1 328 ? 34.496 -0.017 -27.317 1.00 82.94 328 ASN A CA 1
ATOM 2821 C C . ASN A 1 328 ? 33.208 0.703 -26.898 1.00 82.94 328 ASN A C 1
ATOM 2823 O O . ASN A 1 328 ? 32.601 0.311 -25.905 1.00 82.94 328 ASN A O 1
ATOM 2827 N N . SER A 1 329 ? 32.718 1.645 -27.709 1.00 81.31 329 SER A N 1
ATOM 2828 C CA . SER A 1 329 ? 31.431 2.311 -27.472 1.00 81.31 329 SER A CA 1
ATOM 2829 C C . SER A 1 329 ? 30.255 1.321 -27.457 1.00 81.31 329 SER A C 1
ATOM 2831 O O . SER A 1 329 ? 29.393 1.382 -26.580 1.00 81.31 329 SER A O 1
ATOM 2833 N N . TYR A 1 330 ? 30.240 0.334 -28.361 1.00 82.44 330 TYR A N 1
ATOM 2834 C CA . TYR A 1 330 ? 29.229 -0.730 -28.345 1.00 82.44 330 TYR A CA 1
ATOM 2835 C C . TYR A 1 330 ? 29.292 -1.595 -27.078 1.00 82.44 330 TYR A C 1
ATOM 2837 O O . TYR A 1 330 ? 28.244 -1.958 -26.537 1.00 82.44 330 TYR A O 1
ATOM 2845 N N . LYS A 1 331 ? 30.495 -1.921 -26.584 1.00 84.81 331 LYS A N 1
ATOM 2846 C CA . LYS A 1 331 ? 30.663 -2.680 -25.334 1.00 84.81 331 LYS A CA 1
ATOM 2847 C C . LYS A 1 331 ? 30.186 -1.889 -24.117 1.00 84.81 331 LYS A C 1
ATOM 2849 O O . LYS A 1 331 ? 29.449 -2.441 -23.303 1.00 84.81 331 LYS A O 1
ATOM 2854 N N . GLU A 1 332 ? 30.539 -0.610 -24.020 1.00 80.88 332 GLU A N 1
ATOM 2855 C CA . GLU A 1 332 ? 30.080 0.273 -22.939 1.00 80.88 332 GLU A CA 1
ATOM 2856 C C . GLU A 1 332 ? 28.553 0.414 -22.936 1.00 80.88 332 GLU A C 1
ATOM 2858 O O . GLU A 1 332 ? 27.917 0.262 -21.892 1.00 80.88 332 GLU A O 1
ATOM 2863 N N . ASN A 1 333 ? 27.942 0.586 -24.111 1.00 80.69 333 ASN A N 1
ATOM 2864 C CA . ASN A 1 333 ? 26.486 0.643 -24.244 1.00 80.69 333 ASN A CA 1
ATOM 2865 C C . ASN A 1 333 ? 25.812 -0.680 -23.842 1.00 80.69 333 ASN A C 1
ATOM 2867 O O . ASN A 1 333 ? 24.791 -0.670 -23.152 1.00 80.69 333 ASN A O 1
ATOM 2871 N N . GLN A 1 334 ? 26.387 -1.832 -24.206 1.00 80.56 334 GLN A N 1
ATOM 2872 C CA . GLN A 1 334 ? 25.879 -3.126 -23.740 1.00 80.56 334 GLN A CA 1
ATOM 2873 C C . GLN A 1 334 ? 25.975 -3.282 -22.218 1.00 80.56 334 GLN A C 1
ATOM 2875 O O . GLN A 1 334 ? 25.062 -3.838 -21.601 1.00 80.56 334 GLN A O 1
ATOM 2880 N N . GLU A 1 335 ? 27.058 -2.818 -21.594 1.00 82.44 335 GLU A N 1
ATOM 2881 C CA . GLU A 1 335 ? 27.178 -2.842 -20.137 1.00 82.44 335 GLU A CA 1
ATOM 2882 C C . GLU A 1 335 ? 26.175 -1.908 -19.457 1.00 82.44 335 GLU A C 1
ATOM 2884 O O . GLU A 1 335 ? 25.563 -2.308 -18.463 1.00 82.44 335 GLU A O 1
ATOM 2889 N N . ALA A 1 336 ? 25.949 -0.713 -20.006 1.00 79.62 336 ALA A N 1
ATOM 2890 C CA . ALA A 1 336 ? 24.953 0.228 -19.502 1.00 79.62 336 ALA A CA 1
ATOM 2891 C C . ALA A 1 336 ? 23.537 -0.376 -19.531 1.00 79.62 336 ALA A C 1
ATOM 2893 O O . ALA A 1 336 ? 22.830 -0.342 -18.521 1.00 79.62 336 ALA A O 1
ATOM 2894 N N . ILE A 1 337 ? 23.157 -1.034 -20.634 1.00 81.12 337 ILE A N 1
ATOM 2895 C CA . ILE A 1 337 ? 21.869 -1.738 -20.752 1.00 81.12 337 ILE A CA 1
ATOM 2896 C C . ILE A 1 337 ? 21.769 -2.876 -19.725 1.00 81.12 337 ILE A C 1
ATOM 2898 O O . ILE A 1 337 ? 20.748 -3.020 -19.051 1.00 81.12 337 ILE A O 1
ATOM 2902 N N . LYS A 1 338 ? 22.833 -3.672 -19.538 1.00 86.38 338 LYS A N 1
ATOM 2903 C CA . LYS A 1 338 ? 22.850 -4.740 -18.520 1.00 86.38 338 LYS A CA 1
ATOM 2904 C C . LYS A 1 338 ? 22.672 -4.194 -17.101 1.00 86.38 338 LYS A C 1
ATOM 2906 O O . LYS A 1 338 ? 21.991 -4.835 -16.300 1.00 86.38 338 LYS A O 1
ATOM 2911 N N . ARG A 1 339 ? 23.263 -3.036 -16.782 1.00 84.75 339 ARG A N 1
ATOM 2912 C CA . ARG A 1 339 ? 23.086 -2.371 -15.478 1.00 84.75 339 ARG A CA 1
ATOM 2913 C C . ARG A 1 339 ? 21.641 -1.909 -15.285 1.00 84.75 339 ARG A C 1
ATOM 2915 O O . ARG A 1 339 ? 21.045 -2.267 -14.275 1.00 84.75 339 ARG A O 1
ATOM 2922 N N . GLN A 1 340 ? 21.044 -1.256 -16.282 1.00 78.31 340 GLN A N 1
ATOM 2923 C CA . GLN A 1 340 ? 19.639 -0.828 -16.221 1.00 78.31 340 GLN A CA 1
ATOM 2924 C C . GLN A 1 340 ? 18.663 -2.004 -16.064 1.00 78.31 340 GLN A C 1
ATOM 2926 O O . GLN A 1 340 ? 17.701 -1.921 -15.301 1.00 78.31 340 GLN A O 1
ATOM 2931 N N . ILE A 1 341 ? 18.910 -3.129 -16.746 1.00 83.06 341 ILE A N 1
ATOM 2932 C CA . ILE A 1 341 ? 18.089 -4.339 -16.588 1.00 83.06 341 ILE A CA 1
ATOM 2933 C C . ILE A 1 341 ? 18.208 -4.891 -15.162 1.00 83.06 341 ILE A C 1
ATOM 2935 O O . ILE A 1 341 ? 17.192 -5.257 -14.569 1.00 83.06 341 ILE A O 1
ATOM 2939 N N . LYS A 1 342 ? 19.420 -4.933 -14.593 1.00 85.31 342 LYS A N 1
ATOM 2940 C CA . LYS A 1 342 ? 19.624 -5.369 -13.204 1.00 85.31 342 LYS A CA 1
ATOM 2941 C C . LYS A 1 342 ? 18.911 -4.453 -12.207 1.00 85.31 342 LYS A C 1
ATOM 2943 O O . LYS A 1 342 ? 18.219 -4.965 -11.333 1.00 85.31 342 LYS A O 1
ATOM 2948 N N . GLU A 1 343 ? 19.004 -3.136 -12.370 1.00 84.25 343 GLU A N 1
ATOM 2949 C CA . GLU A 1 343 ? 18.294 -2.174 -11.514 1.00 84.25 343 GLU A CA 1
ATOM 2950 C C . GLU A 1 343 ? 16.772 -2.354 -11.592 1.00 84.25 343 GLU A C 1
ATOM 2952 O O . GLU A 1 343 ? 16.113 -2.450 -10.556 1.00 84.25 343 GLU A O 1
ATOM 2957 N N . LYS A 1 344 ? 16.203 -2.516 -12.798 1.00 85.06 344 LYS A N 1
ATOM 2958 C CA . LYS A 1 344 ? 14.767 -2.814 -12.961 1.00 85.06 344 LYS A CA 1
ATOM 2959 C C . LYS A 1 344 ? 14.361 -4.122 -12.275 1.00 85.06 344 LYS A C 1
ATOM 2961 O O . LYS A 1 344 ? 13.294 -4.192 -11.667 1.00 85.06 344 LYS A O 1
ATOM 2966 N N . GLN A 1 345 ? 15.199 -5.157 -12.339 1.00 82.06 345 GLN A N 1
ATOM 2967 C CA . GLN A 1 345 ? 14.937 -6.423 -11.649 1.00 82.06 345 GLN A CA 1
ATOM 2968 C C . GLN A 1 345 ? 14.981 -6.279 -10.123 1.00 82.06 345 GLN A C 1
ATOM 2970 O O . GLN A 1 345 ? 14.163 -6.892 -9.437 1.00 82.06 345 GLN A O 1
ATOM 2975 N N . GLU A 1 346 ? 15.896 -5.477 -9.578 1.00 87.12 346 GLU A N 1
ATOM 2976 C CA . GLU A 1 346 ? 15.943 -5.204 -8.138 1.00 87.12 346 GLU A CA 1
ATOM 2977 C C . GLU A 1 346 ? 14.740 -4.392 -7.658 1.00 87.12 346 GLU A C 1
ATOM 2979 O O . GLU A 1 346 ? 14.167 -4.718 -6.618 1.00 87.12 346 GLU A O 1
ATOM 2984 N N . ILE A 1 347 ? 14.307 -3.391 -8.430 1.00 82.50 347 ILE A N 1
ATOM 2985 C CA . ILE A 1 347 ? 13.092 -2.620 -8.136 1.00 82.50 347 ILE A CA 1
ATOM 2986 C C . ILE A 1 347 ? 11.868 -3.541 -8.139 1.00 82.50 347 ILE A C 1
ATOM 2988 O O . ILE A 1 347 ? 11.111 -3.550 -7.171 1.00 82.50 347 ILE A O 1
ATOM 2992 N N . ASN A 1 348 ? 11.716 -4.395 -9.156 1.00 82.12 348 ASN A N 1
ATOM 2993 C CA . ASN A 1 348 ? 10.615 -5.360 -9.203 1.00 82.12 348 ASN A CA 1
ATOM 2994 C C . ASN A 1 348 ? 10.648 -6.342 -8.025 1.00 82.12 348 ASN A C 1
ATOM 2996 O O . ASN A 1 348 ? 9.602 -6.650 -7.461 1.00 82.12 348 ASN A O 1
ATOM 3000 N N . LYS A 1 349 ? 11.830 -6.812 -7.608 1.00 84.44 349 LYS A N 1
ATOM 3001 C CA . LYS A 1 349 ? 11.954 -7.656 -6.407 1.00 84.44 349 LYS A CA 1
ATOM 3002 C C . LYS A 1 349 ? 11.508 -6.927 -5.140 1.00 84.44 349 LYS A C 1
ATOM 3004 O O . LYS A 1 349 ? 10.853 -7.541 -4.303 1.00 84.44 349 LYS A O 1
ATOM 3009 N N . LYS A 1 350 ? 11.844 -5.641 -4.991 1.00 84.38 350 LYS A N 1
ATOM 3010 C CA . LYS A 1 350 ? 11.387 -4.828 -3.852 1.00 84.38 350 LYS A CA 1
ATOM 3011 C C . LYS A 1 350 ? 9.867 -4.685 -3.848 1.00 84.38 350 LYS A C 1
ATOM 3013 O O . LYS A 1 350 ? 9.261 -4.983 -2.827 1.00 84.38 350 LYS A O 1
ATOM 3018 N N . ILE A 1 351 ? 9.266 -4.352 -4.992 1.00 81.62 351 ILE A N 1
ATOM 3019 C CA . ILE A 1 351 ? 7.806 -4.229 -5.135 1.00 81.62 351 ILE A CA 1
ATOM 3020 C C . ILE A 1 351 ? 7.109 -5.550 -4.777 1.00 81.62 351 ILE A C 1
ATOM 3022 O O . ILE A 1 351 ? 6.195 -5.557 -3.962 1.00 81.62 351 ILE A O 1
ATOM 3026 N N . ILE A 1 352 ? 7.587 -6.684 -5.303 1.00 82.12 352 ILE A N 1
ATOM 3027 C CA . ILE A 1 352 ? 7.014 -8.007 -4.995 1.00 82.12 352 ILE A CA 1
ATOM 3028 C C . ILE A 1 352 ? 7.086 -8.313 -3.491 1.00 82.12 352 ILE A C 1
ATOM 3030 O O . ILE A 1 352 ? 6.124 -8.823 -2.919 1.00 82.12 352 ILE A O 1
ATOM 3034 N N . ASN A 1 353 ? 8.206 -8.000 -2.834 1.00 82.81 353 ASN A N 1
ATOM 3035 C CA . ASN A 1 353 ? 8.349 -8.214 -1.393 1.00 82.81 353 ASN A CA 1
ATOM 3036 C C . ASN A 1 353 ? 7.433 -7.290 -0.575 1.00 82.81 353 ASN A C 1
ATOM 3038 O O . ASN A 1 353 ? 6.872 -7.715 0.435 1.00 82.81 353 ASN A O 1
ATOM 3042 N N . GLU A 1 354 ? 7.267 -6.037 -0.996 1.00 81.69 354 GLU A N 1
ATOM 3043 C CA . GLU A 1 354 ? 6.347 -5.088 -0.365 1.00 81.69 354 GLU A CA 1
ATOM 3044 C C . GLU A 1 354 ? 4.889 -5.548 -0.500 1.00 81.69 354 GLU A C 1
ATOM 3046 O O . GLU A 1 354 ? 4.163 -5.559 0.498 1.00 81.69 354 GLU A O 1
ATOM 3051 N N . ASP A 1 355 ? 4.490 -6.029 -1.680 1.00 78.38 355 ASP A N 1
ATOM 3052 C CA . ASP A 1 355 ? 3.160 -6.594 -1.930 1.00 78.38 355 ASP A CA 1
ATOM 3053 C C . ASP A 1 355 ? 2.902 -7.852 -1.089 1.00 78.38 355 ASP A C 1
ATOM 3055 O O . ASP A 1 355 ? 1.827 -8.007 -0.503 1.00 78.38 355 ASP A O 1
ATOM 3059 N N . GLN A 1 356 ? 3.894 -8.741 -0.964 1.00 80.25 356 GLN A N 1
ATOM 3060 C CA . GLN A 1 356 ? 3.790 -9.920 -0.099 1.00 80.25 356 GLN A CA 1
ATOM 3061 C C . GLN A 1 356 ? 3.627 -9.530 1.373 1.00 80.25 356 GLN A C 1
ATOM 3063 O O . GLN A 1 356 ? 2.730 -10.038 2.048 1.00 80.25 356 GLN A O 1
ATOM 3068 N N . ASN A 1 357 ? 4.440 -8.597 1.873 1.00 81.75 357 ASN A N 1
ATOM 3069 C CA . ASN A 1 357 ? 4.326 -8.099 3.245 1.00 81.75 357 ASN A CA 1
ATOM 3070 C C . ASN A 1 357 ? 2.967 -7.433 3.496 1.00 81.75 357 ASN A C 1
ATOM 3072 O O . ASN A 1 357 ? 2.356 -7.631 4.550 1.00 81.75 357 ASN A O 1
ATOM 3076 N N . TYR A 1 358 ? 2.455 -6.689 2.515 1.00 80.69 358 TYR A N 1
ATOM 3077 C CA . TYR A 1 358 ? 1.128 -6.094 2.588 1.00 80.69 358 TYR A CA 1
ATOM 3078 C C . TYR A 1 358 ? 0.032 -7.165 2.665 1.00 80.69 358 TYR A C 1
ATOM 3080 O O . TYR A 1 358 ? -0.826 -7.094 3.550 1.00 80.69 358 TYR A O 1
ATOM 3088 N N . ALA A 1 359 ? 0.099 -8.199 1.824 1.00 75.88 359 ALA A N 1
ATOM 3089 C CA . ALA A 1 359 ? -0.828 -9.328 1.861 1.00 75.88 359 ALA A CA 1
ATOM 3090 C C . ALA A 1 359 ? -0.793 -10.072 3.209 1.00 75.88 359 ALA A C 1
ATOM 3092 O O . ALA A 1 359 ? -1.852 -10.375 3.767 1.00 75.88 359 ALA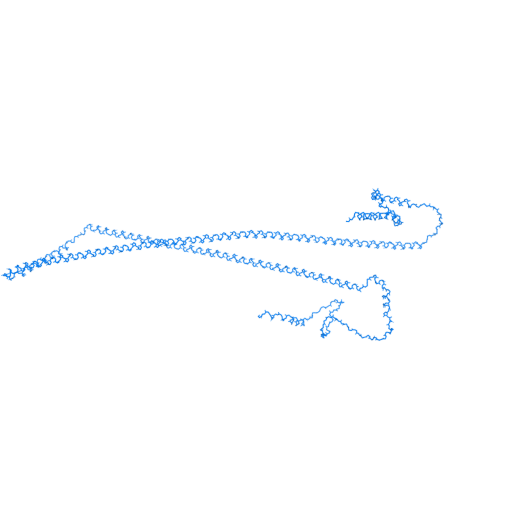 A O 1
ATOM 3093 N N . PHE A 1 360 ? 0.394 -10.300 3.786 1.00 82.69 360 PHE A N 1
ATOM 3094 C CA . PHE A 1 360 ? 0.525 -10.874 5.130 1.00 82.69 360 PHE A CA 1
ATOM 3095 C C . PHE A 1 360 ? -0.124 -9.988 6.200 1.00 82.69 360 PHE A C 1
ATOM 3097 O O . PHE A 1 360 ? -0.862 -10.497 7.044 1.00 82.69 360 PHE A O 1
ATOM 3104 N N . SER A 1 361 ? 0.074 -8.668 6.131 1.00 79.19 361 SER A N 1
ATOM 3105 C CA . SER A 1 361 ? -0.533 -7.721 7.076 1.00 79.19 361 SER A CA 1
ATOM 3106 C C . SER A 1 361 ? -2.066 -7.703 6.994 1.00 79.19 361 SER A C 1
ATOM 3108 O O . SER A 1 361 ? -2.750 -7.654 8.018 1.00 79.19 361 SER A O 1
ATOM 3110 N N . LEU A 1 362 ? -2.621 -7.812 5.781 1.00 75.81 362 LEU A N 1
ATOM 3111 C CA . LEU A 1 362 ? -4.060 -7.921 5.538 1.00 75.81 362 LEU A CA 1
ATOM 3112 C C . LEU A 1 362 ? -4.618 -9.223 6.110 1.00 75.81 362 LEU A C 1
ATOM 3114 O O . LEU A 1 362 ? -5.625 -9.197 6.817 1.00 75.81 362 LEU A O 1
ATOM 3118 N N . ALA A 1 363 ? -3.945 -10.347 5.857 1.00 79.19 363 ALA A N 1
ATOM 3119 C CA . ALA A 1 363 ? -4.347 -11.641 6.396 1.00 79.19 363 ALA A CA 1
ATOM 3120 C C . ALA A 1 363 ? -4.304 -11.658 7.934 1.00 79.19 363 ALA A C 1
ATOM 3122 O O . ALA A 1 363 ? -5.208 -12.197 8.577 1.00 79.19 363 ALA A O 1
ATOM 3123 N N . GLU A 1 364 ? -3.293 -11.036 8.545 1.00 83.81 364 GLU A N 1
ATOM 3124 C CA . GLU A 1 364 ? -3.208 -10.917 10.001 1.00 83.81 364 GLU A CA 1
ATOM 3125 C C . GLU A 1 364 ? -4.320 -10.022 10.567 1.00 83.81 364 GLU A C 1
ATOM 3127 O O . GLU A 1 364 ? -4.951 -10.367 11.570 1.00 83.81 364 GLU A O 1
ATOM 3132 N N . ARG A 1 365 ? -4.631 -8.909 9.892 1.00 74.62 365 ARG A N 1
ATOM 3133 C CA . ARG A 1 365 ? -5.746 -8.027 10.263 1.00 74.62 365 ARG A CA 1
ATOM 3134 C C . ARG A 1 365 ? -7.089 -8.752 10.195 1.00 74.62 365 ARG A C 1
ATOM 3136 O O . ARG A 1 365 ? -7.888 -8.623 11.122 1.00 74.62 365 ARG A O 1
ATOM 3143 N N . GLN A 1 366 ? -7.305 -9.550 9.151 1.00 78.50 366 GLN A N 1
ATOM 3144 C CA . GLN A 1 366 ? -8.503 -10.375 8.997 1.00 78.50 366 GLN A CA 1
ATOM 3145 C C . GLN A 1 366 ? -8.637 -11.369 10.161 1.00 78.50 366 GLN A C 1
ATOM 3147 O O . GLN A 1 366 ? -9.685 -11.438 10.797 1.00 78.50 366 GLN A O 1
ATOM 3152 N N . ARG A 1 367 ? -7.545 -12.058 10.529 1.00 81.94 367 ARG A N 1
ATOM 3153 C CA . ARG A 1 367 ? -7.535 -12.982 11.677 1.00 81.94 367 ARG A CA 1
ATOM 3154 C C . ARG A 1 367 ? -7.871 -12.296 13.002 1.00 81.94 367 ARG A C 1
ATOM 3156 O O . ARG A 1 367 ? -8.567 -12.885 13.826 1.00 81.94 367 ARG A O 1
ATOM 3163 N N . ARG A 1 368 ? -7.391 -11.067 13.231 1.00 78.19 368 ARG A N 1
ATOM 3164 C CA . ARG A 1 368 ? -7.717 -10.302 14.451 1.00 78.19 368 ARG A CA 1
ATOM 3165 C C . ARG A 1 368 ? -9.193 -9.904 14.500 1.00 78.19 368 ARG A C 1
ATOM 3167 O O . ARG A 1 368 ? -9.804 -10.007 15.560 1.00 78.19 368 ARG A O 1
ATOM 3174 N N . LEU A 1 369 ? -9.767 -9.499 13.366 1.00 80.06 369 LEU A N 1
ATOM 3175 C CA . LEU A 1 369 ? -11.202 -9.224 13.246 1.00 80.06 369 LEU A CA 1
ATOM 3176 C C . LEU A 1 369 ? -12.041 -10.475 13.532 1.00 80.06 369 LEU A C 1
ATOM 3178 O O . LEU A 1 369 ? -12.976 -10.408 14.326 1.00 80.06 369 LEU A O 1
ATOM 3182 N N . ASP A 1 370 ? -11.666 -11.624 12.970 1.00 80.50 370 ASP A N 1
ATOM 3183 C CA . ASP A 1 370 ? -12.359 -12.892 13.227 1.00 80.50 370 ASP A CA 1
ATOM 3184 C C . ASP A 1 370 ? -12.288 -13.295 14.709 1.00 80.50 370 ASP A C 1
ATOM 3186 O O . ASP A 1 370 ? -13.279 -13.749 15.288 1.00 80.50 370 ASP A O 1
ATOM 3190 N N . LEU A 1 371 ? -11.134 -13.091 15.355 1.00 86.62 371 LEU A N 1
ATOM 3191 C CA . LEU A 1 371 ? -10.970 -13.274 16.799 1.00 86.62 371 LEU A CA 1
ATOM 3192 C C . LEU A 1 371 ? -11.909 -12.365 17.597 1.00 86.62 371 LEU A C 1
ATOM 3194 O O . LEU A 1 371 ? -12.581 -12.851 18.507 1.00 86.62 371 LEU A O 1
ATOM 3198 N N . PHE A 1 372 ? -11.999 -11.083 17.240 1.00 81.00 372 PHE A N 1
ATOM 3199 C CA . PHE A 1 372 ? -12.882 -10.128 17.908 1.00 81.00 372 PHE A CA 1
ATOM 3200 C C . PHE A 1 372 ? -14.359 -10.520 17.765 1.00 81.00 372 PHE A C 1
ATOM 3202 O O . PHE A 1 372 ? -15.075 -10.616 18.761 1.00 81.00 372 PHE A O 1
ATOM 3209 N N . VAL A 1 373 ? -14.802 -10.857 16.550 1.00 82.56 373 VAL A N 1
ATOM 3210 C CA . VAL A 1 373 ? -16.176 -11.320 16.287 1.00 82.56 373 VAL A CA 1
ATOM 3211 C C . VAL A 1 373 ? -16.488 -12.599 17.069 1.00 82.56 373 VAL A C 1
ATOM 3213 O O . VAL A 1 373 ? -17.588 -12.758 17.604 1.00 82.56 373 VAL A O 1
ATOM 3216 N N . ASN A 1 374 ? -15.531 -13.524 17.177 1.00 83.31 374 ASN A N 1
ATOM 3217 C CA . ASN A 1 374 ? -15.706 -14.743 17.965 1.00 83.31 374 ASN A CA 1
ATOM 3218 C C . ASN A 1 374 ? -15.785 -14.460 19.472 1.00 83.31 374 ASN A C 1
ATOM 3220 O O . ASN A 1 374 ? -16.633 -15.049 20.147 1.00 83.31 374 ASN A O 1
ATOM 3224 N N . GLN A 1 375 ? -14.966 -13.544 19.996 1.00 85.56 375 GLN A N 1
ATOM 3225 C CA . GLN A 1 375 ? -15.046 -13.100 21.391 1.00 85.56 375 GLN A CA 1
ATOM 3226 C C . GLN A 1 375 ? -16.386 -12.417 21.686 1.00 85.56 375 GLN A C 1
ATOM 3228 O O . GLN A 1 375 ? -17.021 -12.704 22.702 1.00 85.56 375 GLN A O 1
ATOM 3233 N N . GLU A 1 376 ? -16.879 -11.580 20.776 1.00 83.94 376 GLU A N 1
ATOM 3234 C CA . GLU A 1 376 ? -18.168 -10.908 20.930 1.00 83.94 376 GLU A CA 1
ATOM 3235 C C . GLU A 1 376 ? -19.340 -11.903 20.889 1.00 83.94 376 GLU A C 1
ATOM 3237 O O . GLU A 1 376 ? -20.241 -11.848 21.731 1.00 83.94 376 GLU A O 1
ATOM 3242 N N . LYS A 1 377 ? -19.291 -12.896 19.988 1.00 85.62 377 LYS A N 1
ATOM 3243 C CA . LYS A 1 377 ? -20.246 -14.017 19.971 1.00 85.62 377 LYS A CA 1
ATOM 3244 C C . LYS A 1 377 ? -20.230 -14.803 21.282 1.00 85.62 377 LYS A C 1
ATOM 3246 O O . LYS A 1 377 ? -21.299 -15.155 21.782 1.00 85.62 377 LYS A O 1
ATOM 3251 N N . GLN A 1 378 ? -19.054 -15.075 21.854 1.00 83.31 378 GLN A N 1
ATOM 3252 C CA . GLN A 1 378 ? -18.945 -15.731 23.162 1.00 83.31 378 GLN A CA 1
ATOM 3253 C C . GLN A 1 378 ? -19.543 -14.868 24.277 1.00 83.31 378 GLN A C 1
ATOM 3255 O O . GLN A 1 378 ? -20.324 -15.380 25.080 1.00 83.31 378 GLN A O 1
ATOM 3260 N N . ARG A 1 379 ? -19.265 -13.558 24.288 1.00 86.31 379 ARG A N 1
ATOM 3261 C CA . ARG A 1 379 ? -19.839 -12.619 25.263 1.00 86.31 379 ARG A CA 1
ATOM 3262 C C . ARG A 1 379 ? -21.363 -12.577 25.174 1.00 86.31 379 ARG A C 1
ATOM 3264 O O . ARG A 1 379 ? -22.040 -12.622 26.197 1.00 86.31 379 ARG A O 1
ATOM 3271 N N . ASN A 1 380 ? -21.909 -12.542 23.961 1.00 84.31 380 ASN A N 1
ATOM 3272 C CA . ASN A 1 380 ? -23.354 -12.554 23.738 1.00 84.31 380 ASN A CA 1
ATOM 3273 C C . ASN A 1 380 ? -23.993 -13.888 24.151 1.00 84.31 380 ASN A C 1
ATOM 3275 O O . ASN A 1 380 ? -25.061 -13.872 24.761 1.00 84.31 380 ASN A O 1
ATOM 3279 N N . ARG A 1 381 ? -23.328 -15.030 23.915 1.00 87.50 381 ARG A N 1
ATOM 3280 C CA . ARG A 1 381 ? -23.769 -16.336 24.443 1.00 87.50 381 ARG A CA 1
ATOM 3281 C C . ARG A 1 381 ? -23.803 -16.359 25.971 1.00 87.50 381 ARG A C 1
ATOM 3283 O O . ARG A 1 381 ? -24.795 -16.808 26.533 1.00 87.50 381 ARG A O 1
ATOM 3290 N N . LEU A 1 382 ? -22.768 -15.843 26.634 1.00 90.06 382 LEU A N 1
ATOM 3291 C CA . LEU A 1 382 ? -22.705 -15.737 28.097 1.00 90.06 382 LEU A CA 1
ATOM 3292 C C . LEU A 1 382 ? -23.835 -14.861 28.651 1.00 90.06 382 LEU A C 1
ATOM 3294 O O . LEU A 1 382 ? -24.525 -15.270 29.581 1.00 90.06 382 LEU A O 1
ATOM 3298 N N . LYS A 1 383 ? -24.090 -13.700 28.034 1.00 85.50 383 LYS A N 1
ATOM 3299 C CA . LYS A 1 383 ? -25.230 -12.846 28.402 1.00 85.50 383 LYS A CA 1
ATOM 3300 C C . LYS A 1 383 ? -26.559 -13.588 28.246 1.00 85.50 383 LYS A C 1
ATOM 3302 O O . LYS A 1 383 ? -27.380 -13.555 29.155 1.00 85.50 383 LYS A O 1
ATOM 3307 N N . GLN A 1 384 ? -26.772 -14.284 27.127 1.00 89.12 384 GLN A N 1
ATOM 3308 C CA . GLN A 1 384 ? -27.991 -15.073 26.909 1.00 89.12 384 GLN A CA 1
ATOM 3309 C C . GLN A 1 384 ? -28.162 -16.180 27.956 1.00 89.12 384 GLN A C 1
ATOM 3311 O O . GLN A 1 384 ? -29.272 -16.369 28.451 1.00 89.12 384 GLN A O 1
ATOM 3316 N N . GLN A 1 385 ? -27.081 -16.870 28.333 1.00 86.88 385 GLN A N 1
ATOM 3317 C CA . GLN A 1 385 ? -27.106 -17.871 29.401 1.00 86.88 385 GLN A CA 1
ATOM 3318 C C . GLN A 1 385 ? -27.508 -17.247 30.741 1.00 86.88 385 GLN A C 1
ATOM 3320 O O . GLN A 1 385 ? -28.469 -17.714 31.346 1.00 86.88 385 GLN A O 1
ATOM 3325 N N . GLN A 1 386 ? -26.876 -16.141 31.142 1.00 87.62 386 GLN A N 1
ATOM 3326 C CA . GLN A 1 386 ? -27.216 -15.424 32.378 1.00 87.62 386 GLN A CA 1
ATOM 3327 C C . GLN A 1 386 ? -28.683 -14.972 32.407 1.00 87.62 386 GLN A C 1
ATOM 3329 O O . GLN A 1 386 ? -29.372 -15.154 33.408 1.00 87.62 386 GLN A O 1
ATOM 3334 N N . TYR A 1 387 ? -29.198 -14.431 31.296 1.00 86.62 387 TYR A N 1
ATOM 3335 C CA . TYR A 1 387 ? -30.617 -14.082 31.188 1.00 86.62 387 TYR A CA 1
ATOM 3336 C C . TYR A 1 387 ? -31.525 -15.314 31.289 1.00 86.62 387 TYR A C 1
ATOM 3338 O O . TYR A 1 387 ? -32.559 -15.256 31.952 1.00 86.62 387 TYR A O 1
ATOM 3346 N N . SER A 1 388 ? -31.149 -16.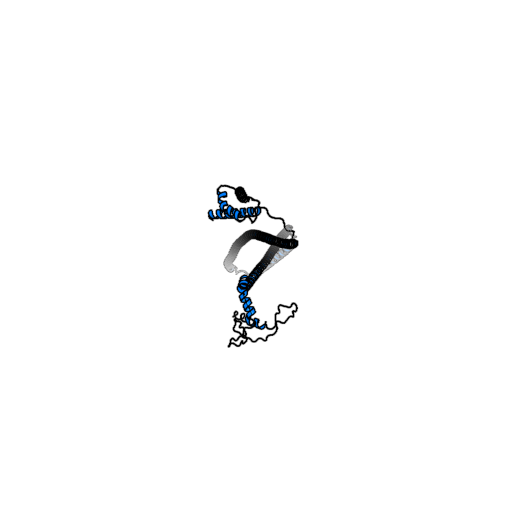435 30.669 1.00 89.38 388 SER A N 1
ATOM 3347 C CA . SER A 1 388 ? -31.929 -17.675 30.746 1.00 89.38 388 SER A CA 1
ATOM 3348 C C . SER A 1 388 ? -31.960 -18.269 32.159 1.00 89.38 388 SER A C 1
ATOM 3350 O O . SER A 1 388 ? -33.007 -18.747 32.605 1.00 89.38 388 SER A O 1
ATOM 3352 N N . GLU A 1 389 ? -30.850 -18.183 32.894 1.00 90.56 389 GLU A N 1
ATOM 3353 C CA . GLU A 1 389 ? -30.752 -18.598 34.294 1.00 90.56 389 GLU A CA 1
ATOM 3354 C C . GLU A 1 389 ? -31.613 -17.705 35.187 1.00 90.56 389 GLU A C 1
ATOM 3356 O O . GLU A 1 389 ? -32.389 -18.216 35.994 1.00 90.56 389 GLU A O 1
ATOM 3361 N N . LEU A 1 390 ? -31.566 -16.383 34.982 1.00 90.81 390 LEU A N 1
ATOM 3362 C CA . LEU A 1 390 ? -32.406 -15.429 35.707 1.00 90.81 390 LEU A CA 1
ATOM 3363 C C . LEU A 1 390 ? -33.900 -15.710 35.492 1.00 90.81 390 LEU A C 1
ATOM 3365 O O . LEU A 1 390 ? -34.667 -15.751 36.453 1.00 90.81 390 LEU A O 1
ATOM 3369 N N . ILE A 1 391 ? -34.318 -15.943 34.244 1.00 88.88 391 ILE A N 1
ATOM 3370 C CA . ILE A 1 391 ? -35.706 -16.299 33.917 1.00 88.88 391 ILE A CA 1
ATOM 3371 C C . ILE A 1 391 ? -36.091 -17.619 34.594 1.00 88.88 391 ILE A C 1
ATOM 3373 O O . ILE A 1 391 ? -37.171 -17.723 35.173 1.00 88.88 391 ILE A O 1
ATOM 3377 N N . SER A 1 392 ? -35.209 -18.620 34.566 1.00 88.44 392 SER A N 1
ATOM 3378 C CA . SER A 1 392 ? -35.450 -19.913 35.217 1.00 88.44 392 SER A CA 1
ATOM 3379 C C . SER A 1 392 ? -35.630 -19.761 36.729 1.00 88.44 392 SER A C 1
ATOM 3381 O O . SER A 1 392 ? -36.546 -20.357 37.300 1.00 88.44 392 SER A O 1
ATOM 3383 N N . TYR A 1 393 ? -34.819 -18.910 37.363 1.00 89.12 393 TYR A N 1
ATOM 3384 C CA . TYR A 1 393 ? -34.929 -18.582 38.782 1.00 89.12 393 TYR A CA 1
ATOM 3385 C C . TYR A 1 393 ? -36.258 -17.884 39.099 1.00 89.12 393 TYR A C 1
ATOM 3387 O O . TYR A 1 393 ? -36.980 -18.316 39.993 1.00 89.12 393 TYR A O 1
ATOM 3395 N N . GLN A 1 394 ? -36.648 -16.878 38.308 1.00 85.19 394 GLN A N 1
ATOM 3396 C CA . GLN A 1 394 ? -37.939 -16.191 38.454 1.00 85.19 394 GLN A CA 1
ATOM 3397 C C . GLN A 1 394 ? -39.134 -17.139 38.268 1.00 85.19 394 GLN A C 1
ATOM 3399 O O . GLN A 1 394 ? -40.148 -17.020 38.959 1.00 85.19 394 GLN A O 1
ATOM 3404 N N . ILE A 1 395 ? -39.040 -18.098 37.342 1.00 86.25 395 ILE A N 1
ATOM 3405 C CA . ILE A 1 395 ? -40.074 -19.124 37.152 1.00 86.25 395 ILE A CA 1
ATOM 3406 C C . ILE A 1 395 ? -40.146 -20.042 38.377 1.00 86.25 395 ILE A C 1
ATOM 3408 O O . ILE A 1 395 ? -41.249 -20.317 38.853 1.00 86.25 395 ILE A O 1
ATOM 3412 N N . GLN A 1 396 ? -39.006 -20.505 38.902 1.00 84.94 396 GLN A N 1
ATOM 3413 C CA . GLN A 1 396 ? -38.965 -21.332 40.113 1.00 84.94 396 GLN A CA 1
ATOM 3414 C C . GLN A 1 396 ? -39.525 -20.592 41.329 1.00 84.94 396 GLN A C 1
ATOM 3416 O O . GLN A 1 396 ? -40.340 -21.161 42.058 1.00 84.94 396 GLN A O 1
ATOM 3421 N N . GLU A 1 397 ? -39.156 -19.326 41.514 1.00 82.62 397 GLU A N 1
ATOM 3422 C CA . GLU A 1 397 ? -39.671 -18.461 42.574 1.00 82.62 397 GLU A CA 1
ATOM 3423 C C . GLU A 1 397 ? -41.198 -18.342 42.477 1.00 82.62 397 GLU A C 1
ATOM 3425 O O . GLU A 1 397 ? -41.904 -18.708 43.418 1.00 82.62 397 GLU A O 1
ATOM 3430 N N . LYS A 1 398 ? -41.740 -18.011 41.295 1.00 81.88 398 LYS A N 1
ATOM 3431 C CA . LYS A 1 398 ? -43.197 -17.951 41.079 1.00 81.88 398 LYS A CA 1
ATOM 3432 C C . LYS A 1 398 ? -43.905 -19.292 41.276 1.00 81.88 398 LYS A C 1
ATOM 3434 O O . LYS A 1 398 ? -45.041 -19.325 41.749 1.00 81.88 398 LYS A O 1
ATOM 3439 N N . GLN A 1 399 ? -43.285 -20.414 40.909 1.00 76.56 399 GLN A N 1
ATOM 3440 C CA . GLN A 1 399 ? -43.843 -21.740 41.196 1.00 76.56 399 GLN A CA 1
ATOM 3441 C C . GLN A 1 399 ? -43.834 -22.044 42.699 1.00 76.56 399 GLN A C 1
ATOM 3443 O O . GLN A 1 399 ? -44.771 -22.667 43.204 1.00 76.56 399 GLN A O 1
ATOM 3448 N N . SER A 1 400 ? -42.808 -21.597 43.424 1.00 70.88 400 SER A N 1
ATOM 3449 C CA . SER A 1 400 ? -42.735 -21.716 44.880 1.00 70.88 400 SER A CA 1
ATOM 3450 C C . SER A 1 400 ? -43.793 -20.848 45.576 1.00 70.88 400 SER A C 1
ATOM 3452 O O . SER A 1 400 ? -44.449 -21.319 46.507 1.00 70.88 400 SER A O 1
ATOM 3454 N N . ASP A 1 401 ? -44.072 -19.658 45.043 1.00 65.81 401 ASP A N 1
ATOM 3455 C CA . ASP A 1 401 ? -45.140 -18.782 45.522 1.00 65.81 401 ASP A CA 1
ATOM 3456 C C . ASP A 1 401 ? -46.525 -19.356 45.230 1.00 65.81 401 ASP A C 1
ATOM 3458 O O . ASP A 1 401 ? -47.387 -19.340 46.103 1.00 65.81 401 ASP A O 1
ATOM 3462 N N . LYS A 1 402 ? -46.740 -19.986 44.068 1.00 62.69 402 LYS A N 1
ATOM 3463 C CA . LYS A 1 402 ? -47.977 -20.748 43.814 1.00 62.69 402 LYS A CA 1
ATOM 3464 C C . LYS A 1 402 ? -48.156 -21.915 44.793 1.00 62.69 402 LYS A C 1
ATOM 3466 O O . LYS A 1 402 ? -49.275 -22.186 45.216 1.00 62.69 402 LYS A O 1
ATOM 3471 N N . LYS A 1 403 ? -47.070 -22.580 45.210 1.00 60.25 403 LYS A N 1
ATOM 3472 C CA . LYS A 1 403 ? -47.120 -23.597 46.281 1.00 60.25 403 LYS A CA 1
ATOM 3473 C C . LYS A 1 403 ? -47.422 -22.987 47.656 1.00 60.25 403 LYS A C 1
ATOM 3475 O O . LYS A 1 403 ? -48.006 -23.677 48.488 1.00 60.25 403 LYS A O 1
ATOM 3480 N N . ARG A 1 404 ? -47.038 -21.729 47.910 1.00 58.97 404 ARG A N 1
ATOM 3481 C CA . ARG A 1 404 ? -47.432 -20.975 49.115 1.00 58.97 404 ARG A CA 1
ATOM 3482 C C . ARG A 1 404 ? -48.890 -20.520 49.056 1.00 58.97 404 ARG A C 1
ATOM 3484 O O . ARG A 1 404 ? -49.553 -20.603 50.075 1.00 58.97 404 ARG A O 1
ATOM 3491 N N . LEU A 1 405 ? -49.407 -20.161 47.880 1.00 55.12 405 LEU A N 1
ATOM 3492 C CA . LEU A 1 405 ? -50.806 -19.763 47.669 1.00 55.12 405 LEU A CA 1
ATOM 3493 C C . LEU A 1 405 ? -51.814 -20.873 48.033 1.00 55.12 405 LEU A C 1
ATOM 3495 O O . LEU A 1 405 ? -52.956 -20.589 48.367 1.00 55.12 405 LEU A O 1
ATOM 3499 N N . HIS A 1 406 ? -51.398 -22.143 47.977 1.00 54.84 406 HIS A N 1
ATOM 3500 C CA . HIS A 1 406 ? -52.207 -23.293 48.407 1.00 54.84 406 HIS A CA 1
ATOM 3501 C C . HIS A 1 406 ? -51.960 -23.727 49.857 1.00 54.84 406 HIS A C 1
ATOM 3503 O O . HIS A 1 406 ? -52.515 -24.729 50.307 1.00 54.84 406 HIS A O 1
ATOM 3509 N N . LYS A 1 407 ? -51.132 -22.998 50.608 1.00 62.25 407 LYS A N 1
ATOM 3510 C CA . LYS A 1 407 ? -51.010 -23.164 52.054 1.00 62.25 407 LYS A CA 1
ATOM 3511 C C . LYS A 1 407 ? -51.801 -22.037 52.701 1.00 62.25 407 LYS A C 1
ATOM 3513 O O . LYS A 1 407 ? -51.473 -20.881 52.474 1.00 62.25 407 LYS A O 1
ATOM 3518 N N . MET A 1 408 ? -52.795 -22.382 53.524 1.00 65.75 408 MET A N 1
ATOM 3519 C CA . MET A 1 408 ? -53.504 -21.384 54.333 1.00 65.75 408 MET A CA 1
ATOM 3520 C C . MET A 1 408 ? -52.498 -20.493 55.047 1.00 65.75 408 MET A C 1
ATOM 3522 O O . MET A 1 408 ? -51.542 -20.999 55.669 1.00 65.75 408 MET A O 1
ATOM 3526 N N . ASN A 1 409 ? -52.740 -19.191 54.943 1.00 72.81 409 ASN A N 1
ATOM 3527 C CA . ASN A 1 409 ? -51.952 -18.189 55.632 1.00 72.81 409 ASN A CA 1
ATOM 3528 C C . ASN A 1 409 ? -52.127 -18.354 57.153 1.00 72.81 409 ASN A C 1
ATOM 3530 O O . ASN A 1 409 ? -53.085 -18.984 57.605 1.00 72.81 409 ASN A O 1
ATOM 3534 N N . GLU A 1 410 ? -51.201 -17.851 57.968 1.00 68.75 410 GLU A N 1
ATOM 3535 C CA . GLU A 1 410 ? -51.242 -18.088 59.424 1.00 68.75 410 GLU A CA 1
ATOM 3536 C C . GLU A 1 410 ? -52.543 -17.599 60.077 1.00 68.75 410 GLU A C 1
ATOM 3538 O O . GLU A 1 410 ? -53.081 -18.265 60.963 1.00 68.75 410 GLU A O 1
ATOM 3543 N N . ASP A 1 411 ? -53.097 -16.497 59.579 1.00 73.38 411 ASP A N 1
ATOM 3544 C CA . ASP A 1 411 ? -54.370 -15.953 60.050 1.00 73.38 411 ASP A CA 1
ATOM 3545 C C . ASP A 1 411 ? -55.566 -16.813 59.616 1.00 73.38 411 ASP A C 1
ATOM 3547 O O . ASP A 1 411 ? -56.453 -17.089 60.422 1.00 73.38 411 ASP A O 1
ATOM 3551 N N . GLU A 1 412 ? -55.550 -17.353 58.393 1.00 75.81 412 GLU A N 1
ATOM 3552 C CA . GLU A 1 412 ? -56.558 -18.316 57.928 1.00 75.81 412 GLU A CA 1
ATOM 3553 C C . GLU A 1 412 ? -56.487 -19.627 58.722 1.00 75.81 412 GLU A C 1
ATOM 3555 O O . GLU A 1 412 ? -57.519 -20.205 59.053 1.00 75.81 412 GLU A O 1
ATOM 3560 N N . ARG A 1 413 ? -55.282 -20.084 59.101 1.00 74.88 413 ARG A N 1
ATOM 3561 C CA . ARG A 1 413 ? -55.112 -21.254 59.982 1.00 74.88 413 ARG A CA 1
ATOM 3562 C C . ARG A 1 413 ? -55.647 -21.007 61.381 1.00 74.88 413 ARG A C 1
ATOM 3564 O O . ARG A 1 413 ? -56.176 -21.938 61.975 1.00 74.88 413 ARG A O 1
ATOM 3571 N N . LYS A 1 414 ? -55.501 -19.794 61.922 1.00 73.31 414 LYS A N 1
ATOM 3572 C CA . LYS A 1 414 ? -56.065 -19.437 63.233 1.00 73.31 414 LYS A CA 1
ATOM 3573 C C . LYS A 1 414 ? -57.592 -19.431 63.193 1.00 73.31 414 LYS A C 1
ATOM 3575 O O . LYS A 1 414 ? -58.205 -19.944 64.124 1.00 73.31 414 LYS A O 1
ATOM 3580 N N . ILE A 1 415 ? -58.186 -18.915 62.116 1.00 78.50 415 ILE A N 1
ATOM 3581 C CA . ILE A 1 415 ? -59.643 -18.915 61.911 1.00 78.50 415 ILE A CA 1
ATOM 3582 C C . ILE A 1 415 ? -60.159 -20.349 61.734 1.00 78.50 415 ILE A C 1
ATOM 3584 O O . ILE A 1 415 ? -61.066 -20.771 62.446 1.00 78.50 415 ILE A O 1
ATOM 3588 N N . ASN A 1 416 ? -59.512 -21.139 60.874 1.00 72.44 416 ASN A N 1
ATOM 3589 C CA . ASN A 1 416 ? -59.913 -22.516 60.570 1.00 72.44 416 ASN A CA 1
ATOM 3590 C C . ASN A 1 416 ? -59.397 -23.542 61.592 1.00 72.44 416 ASN A C 1
ATOM 3592 O O . ASN A 1 416 ? -59.523 -24.745 61.375 1.00 72.44 416 ASN A O 1
ATOM 3596 N N . ARG A 1 417 ? -58.800 -23.100 62.708 1.00 72.50 417 ARG A N 1
ATOM 3597 C CA . ARG A 1 417 ? -58.157 -23.984 63.690 1.00 72.50 417 ARG A CA 1
ATOM 3598 C C . ARG A 1 417 ? -59.130 -25.020 64.247 1.00 72.50 417 ARG A C 1
ATOM 3600 O O . ARG A 1 417 ? -58.787 -26.194 64.295 1.00 72.50 417 ARG A O 1
ATOM 3607 N N . ARG A 1 418 ? -60.343 -24.596 64.616 1.00 63.25 418 ARG A N 1
ATOM 3608 C CA . ARG A 1 418 ? -61.375 -25.490 65.167 1.00 63.25 418 ARG A CA 1
ATOM 3609 C C . ARG A 1 418 ? -61.867 -26.510 64.142 1.00 63.25 418 ARG A C 1
ATOM 3611 O O . ARG A 1 418 ? -61.992 -27.681 64.482 1.00 63.25 418 ARG A O 1
ATOM 3618 N N . ASP A 1 419 ? -62.087 -26.087 62.899 1.00 69.12 419 ASP A N 1
ATOM 3619 C CA . ASP A 1 419 ? -62.546 -26.976 61.825 1.00 69.12 419 ASP A CA 1
ATOM 3620 C C . ASP A 1 419 ? -61.459 -27.990 61.435 1.00 69.12 419 ASP A C 1
ATOM 3622 O O . ASP A 1 419 ? -61.743 -29.169 61.230 1.00 69.12 419 ASP A O 1
ATOM 3626 N N . LEU A 1 420 ? -60.190 -27.568 61.404 1.00 65.81 420 LEU A N 1
ATOM 3627 C CA . LEU A 1 420 ? -59.047 -28.451 61.147 1.00 65.81 420 LEU A CA 1
ATOM 3628 C C . LEU A 1 420 ? -58.811 -29.442 62.292 1.00 65.81 420 LEU A C 1
ATOM 3630 O O . LEU A 1 420 ? -58.597 -30.623 62.025 1.00 65.81 420 LEU A O 1
ATOM 3634 N N . GLU A 1 421 ? -58.891 -28.995 63.550 1.00 64.88 421 GLU A N 1
ATOM 3635 C CA . GLU A 1 421 ? -58.813 -29.865 64.733 1.00 64.88 421 GLU A CA 1
ATOM 3636 C C . GLU A 1 421 ? -59.969 -30.886 64.740 1.00 64.88 421 GLU A C 1
ATOM 3638 O O . GLU A 1 421 ? -59.745 -32.063 65.028 1.00 64.88 421 GLU A O 1
ATOM 3643 N N . ALA A 1 422 ? -61.178 -30.486 64.324 1.00 58.38 422 ALA A N 1
ATOM 3644 C CA . ALA A 1 422 ? -62.332 -31.376 64.185 1.00 58.38 422 ALA A CA 1
ATOM 3645 C C . ALA A 1 422 ? -62.143 -32.443 63.091 1.00 58.38 422 ALA A C 1
ATOM 3647 O O . ALA A 1 422 ? -62.485 -33.605 63.307 1.00 58.38 422 ALA A O 1
ATOM 3648 N N . TYR A 1 423 ? -61.549 -32.101 61.943 1.00 56.62 423 TYR A N 1
ATOM 3649 C CA . TYR A 1 423 ? -61.204 -33.080 60.900 1.00 56.62 423 TYR A CA 1
ATOM 3650 C C . TYR A 1 423 ? -60.065 -34.019 61.318 1.00 56.62 423 TYR A C 1
ATOM 3652 O O . TYR A 1 423 ? -60.080 -35.205 60.984 1.00 56.62 423 TYR A O 1
ATOM 3660 N N . GLN A 1 424 ? -59.083 -33.511 62.065 1.00 57.88 424 GLN A N 1
ATOM 3661 C CA . GLN A 1 424 ? -57.957 -34.306 62.550 1.00 57.88 424 GLN A CA 1
ATOM 3662 C C . GLN A 1 424 ? -58.419 -35.329 63.600 1.00 57.88 424 GLN A C 1
ATOM 3664 O O . GLN A 1 424 ? -58.026 -36.496 63.532 1.00 57.88 424 GLN A O 1
ATOM 3669 N N . LEU A 1 425 ? -59.343 -34.932 64.483 1.00 52.69 425 LEU A N 1
ATOM 3670 C CA . LEU A 1 425 ? -60.013 -35.811 65.448 1.00 52.69 425 LEU A CA 1
ATOM 3671 C C . LEU A 1 425 ? -61.086 -36.712 64.806 1.00 52.69 425 LEU A C 1
ATOM 3673 O O . LEU A 1 425 ? -61.319 -37.818 65.283 1.00 52.69 425 LEU A O 1
ATOM 3677 N N . GLY A 1 426 ? -61.697 -36.295 63.693 1.00 47.94 426 GLY A N 1
ATOM 3678 C CA . GLY A 1 426 ? -62.688 -37.078 62.941 1.00 47.94 426 GLY A CA 1
ATOM 3679 C C . GLY A 1 426 ? -62.103 -38.209 62.084 1.00 47.94 426 GLY A C 1
ATOM 3680 O O . GLY A 1 426 ? -62.845 -39.035 61.554 1.00 47.94 426 GLY A O 1
ATOM 3681 N N . SER A 1 427 ? -60.776 -38.285 61.950 1.00 48.50 427 SER A N 1
ATOM 3682 C CA . SER A 1 427 ? -60.102 -39.306 61.136 1.00 48.50 427 SER A CA 1
ATOM 3683 C C . SER A 1 427 ? -59.929 -40.661 61.837 1.00 48.50 427 SER A C 1
ATOM 3685 O O . SER A 1 427 ? -59.447 -41.614 61.223 1.00 48.50 427 SER A O 1
ATOM 3687 N N . HIS A 1 428 ? -60.332 -40.792 63.103 1.00 46.72 428 HIS A N 1
ATOM 3688 C CA . HIS A 1 428 ? -60.378 -42.068 63.817 1.00 46.72 428 HIS A CA 1
ATOM 3689 C C . HIS A 1 428 ? -61.814 -42.309 64.300 1.00 46.72 428 HIS A C 1
ATOM 3691 O O . HIS A 1 428 ? -62.213 -41.771 65.322 1.00 46.72 428 HIS A O 1
ATOM 3697 N N . GLN A 1 429 ? -62.553 -43.156 63.564 1.00 43.06 429 GLN A N 1
ATOM 3698 C CA . GLN A 1 429 ? -63.894 -43.718 63.860 1.00 43.06 429 GLN A CA 1
ATOM 3699 C C . GLN A 1 429 ? -65.118 -43.226 63.056 1.00 43.06 429 GLN A C 1
ATOM 3701 O O . GLN A 1 429 ? -66.246 -43.456 63.480 1.00 43.06 429 GLN A O 1
ATOM 3706 N N . ILE A 1 430 ? -64.969 -42.728 61.823 1.00 43.12 430 ILE A N 1
ATOM 3707 C CA . ILE A 1 430 ? -66.085 -42.771 60.847 1.00 43.12 430 ILE A CA 1
ATOM 3708 C C . ILE A 1 430 ? -65.940 -44.016 59.954 1.00 43.12 430 ILE A C 1
ATOM 3710 O O . ILE A 1 430 ? -65.798 -43.939 58.741 1.00 43.12 430 ILE A O 1
ATOM 3714 N N . TYR A 1 431 ? -65.978 -45.199 60.575 1.00 38.78 431 TYR A N 1
ATOM 3715 C CA . TYR A 1 431 ? -66.331 -46.462 59.902 1.00 38.78 431 TYR A CA 1
ATOM 3716 C C . TYR A 1 431 ? -67.826 -46.781 60.097 1.00 38.78 431 TYR A C 1
ATOM 3718 O O . TYR A 1 431 ? -68.246 -47.937 60.130 1.00 38.78 431 TYR A O 1
ATOM 3726 N N . ALA A 1 432 ? -68.665 -45.751 60.211 1.00 36.75 432 ALA A N 1
ATOM 3727 C CA . ALA A 1 432 ? -70.113 -45.894 60.185 1.00 36.75 432 ALA A CA 1
ATOM 3728 C C . ALA A 1 432 ? -70.613 -45.771 58.735 1.00 36.75 432 ALA A C 1
ATOM 3730 O O . ALA A 1 432 ? -70.968 -44.698 58.267 1.00 36.75 432 ALA A O 1
ATOM 3731 N N . LYS A 1 433 ? -70.583 -46.909 58.031 1.00 37.69 433 LYS A N 1
ATOM 3732 C CA . LYS A 1 433 ? -71.466 -47.294 56.915 1.00 37.69 433 LYS A CA 1
ATOM 3733 C C . LYS A 1 433 ? -71.925 -46.160 55.978 1.00 37.69 433 LYS A C 1
ATOM 3735 O O . LYS A 1 433 ? -73.049 -45.680 56.086 1.00 37.69 433 LYS A O 1
ATOM 3740 N N . VAL A 1 434 ? -71.131 -45.878 54.946 1.00 36.56 434 VAL A N 1
ATOM 3741 C CA . VAL A 1 434 ? -71.694 -45.483 53.645 1.00 36.56 434 VAL A CA 1
ATOM 3742 C C . VAL A 1 434 ? -71.875 -46.779 52.843 1.00 36.56 434 VAL A C 1
ATOM 3744 O O . VAL A 1 434 ? -70.875 -47.384 52.451 1.00 36.56 434 VAL A O 1
ATOM 3747 N N . PRO A 1 435 ? -73.104 -47.286 52.644 1.00 35.38 435 PRO A N 1
ATOM 3748 C CA . PRO A 1 435 ? -73.313 -48.468 51.824 1.00 35.38 435 PRO A CA 1
ATOM 3749 C C . PRO A 1 435 ? -73.136 -48.072 50.354 1.00 35.38 435 PRO A C 1
ATOM 3751 O O . PRO A 1 435 ? -73.888 -47.243 49.850 1.00 35.38 435 PRO A O 1
ATOM 3754 N N . GLY A 1 436 ? -72.151 -48.659 49.663 1.00 41.16 436 GLY A N 1
ATOM 3755 C CA . GLY A 1 436 ? -72.160 -48.681 48.194 1.00 41.16 436 GLY A CA 1
ATOM 3756 C C . GLY A 1 436 ? -70.875 -48.371 47.427 1.00 41.16 436 GLY A C 1
ATOM 3757 O O . GLY A 1 436 ? -70.933 -48.439 46.207 1.00 41.16 436 GLY A O 1
ATOM 3758 N N . TYR A 1 437 ? -69.722 -48.094 48.049 1.00 34.59 437 TYR A N 1
ATOM 3759 C CA . TYR A 1 437 ? -68.478 -47.909 47.281 1.00 34.59 437 TYR A CA 1
ATOM 3760 C C . TYR A 1 437 ? -67.295 -48.653 47.904 1.00 34.59 437 TYR A C 1
ATOM 3762 O O . TYR A 1 437 ? -66.676 -48.205 48.865 1.00 34.59 437 TYR A O 1
ATOM 3770 N N . SER A 1 438 ? -66.977 -49.816 47.332 1.00 33.12 438 SER A N 1
ATOM 3771 C CA . SER A 1 438 ? -65.710 -50.509 47.553 1.00 33.12 438 SER A CA 1
ATOM 3772 C C . SER A 1 438 ? -64.567 -49.684 46.957 1.00 33.12 438 SER A C 1
ATOM 3774 O O . SER A 1 438 ? -64.544 -49.427 45.753 1.00 33.12 438 SER A O 1
ATOM 3776 N N . LEU A 1 439 ? -63.606 -49.298 47.794 1.00 33.94 439 LEU A N 1
ATOM 3777 C CA . LEU A 1 439 ? -62.343 -48.696 47.379 1.00 33.94 439 LEU A CA 1
ATOM 3778 C C . LEU A 1 439 ? -61.491 -49.739 46.641 1.00 33.94 439 LEU A C 1
ATOM 3780 O O . LEU A 1 439 ? -60.814 -50.554 47.262 1.00 33.94 439 LEU A O 1
ATOM 3784 N N . THR A 1 440 ? -61.502 -49.706 45.310 1.00 36.06 440 THR A N 1
ATOM 3785 C CA . THR A 1 440 ? -60.391 -50.236 44.508 1.00 36.06 440 THR A CA 1
ATOM 3786 C C . THR A 1 440 ? -59.339 -49.137 44.327 1.00 36.06 440 THR A C 1
ATOM 3788 O O . THR A 1 440 ? -59.718 -47.987 44.092 1.00 36.06 440 THR A O 1
ATOM 3791 N N . PRO A 1 441 ? -58.033 -49.449 44.414 1.00 36.19 441 PRO A N 1
ATOM 3792 C CA . PRO A 1 441 ? -56.966 -48.456 44.324 1.00 36.19 441 PRO A CA 1
ATOM 3793 C C . PRO A 1 441 ? -56.997 -47.712 42.982 1.00 36.19 441 PRO A C 1
ATOM 3795 O O . PRO A 1 441 ? -57.094 -48.311 41.910 1.00 36.19 441 PRO A O 1
ATOM 3798 N N . THR A 1 442 ? -56.925 -46.385 43.055 1.00 34.25 442 THR A N 1
ATOM 3799 C CA . THR A 1 442 ? -56.963 -45.469 41.917 1.00 34.25 442 THR A CA 1
ATOM 3800 C C . THR A 1 442 ? -55.695 -45.555 41.070 1.00 34.25 442 THR A C 1
ATOM 3802 O O . THR A 1 442 ? -54.573 -45.431 41.558 1.00 34.25 442 THR A O 1
ATOM 3805 N N . ASN A 1 443 ? -55.903 -45.680 39.759 1.00 32.75 443 ASN A N 1
ATOM 3806 C CA . ASN A 1 443 ? -54.917 -45.360 38.735 1.00 32.75 443 ASN A CA 1
ATOM 3807 C C . ASN A 1 443 ? -54.655 -43.847 38.730 1.00 32.75 443 ASN A C 1
ATOM 3809 O O . ASN A 1 443 ? -55.564 -43.057 38.478 1.00 32.75 443 ASN A O 1
ATOM 3813 N N . ILE A 1 444 ? -53.404 -43.445 38.946 1.00 32.81 444 ILE A N 1
ATOM 3814 C CA . ILE A 1 444 ? -52.937 -42.088 38.650 1.00 32.81 444 ILE A CA 1
ATOM 3815 C C . ILE A 1 444 ? -52.640 -42.033 37.149 1.00 32.81 444 ILE A C 1
ATOM 3817 O O . ILE A 1 444 ? -51.713 -42.683 36.670 1.00 32.81 444 ILE A O 1
ATOM 3821 N N . SER A 1 445 ? -53.429 -41.265 36.395 1.00 30.58 445 SER A N 1
ATOM 3822 C CA . SER A 1 445 ? -53.129 -40.960 34.994 1.00 30.58 445 SER A CA 1
ATOM 3823 C C . SER A 1 445 ? -52.273 -39.694 34.924 1.00 30.58 445 SER A C 1
ATOM 3825 O O . SER A 1 445 ? -52.709 -38.637 35.379 1.00 30.58 445 SER A O 1
ATOM 3827 N N . GLN A 1 446 ? -51.081 -39.781 34.332 1.00 34.50 446 GLN A N 1
ATOM 3828 C CA . GLN A 1 446 ? -50.373 -38.610 33.817 1.00 34.50 446 GLN A CA 1
ATOM 3829 C C . GLN A 1 446 ? -50.900 -38.316 32.411 1.00 34.50 446 GLN A C 1
ATOM 3831 O O . GLN A 1 446 ? -50.616 -39.036 31.454 1.00 34.50 446 GLN A O 1
ATOM 3836 N N . SER A 1 447 ? -51.686 -37.252 32.284 1.00 39.44 447 SER A N 1
ATOM 3837 C CA . SER A 1 447 ? -51.973 -36.623 31.002 1.00 39.44 447 SER A CA 1
ATOM 3838 C C . SER A 1 447 ? -50.715 -35.892 30.538 1.00 39.44 447 SER A C 1
ATOM 3840 O O . SER A 1 447 ? -50.311 -34.943 31.197 1.00 39.44 447 SER A O 1
ATOM 3842 N N . HIS A 1 448 ? -50.080 -36.379 29.470 1.00 39.38 448 HIS A N 1
ATOM 3843 C CA . HIS A 1 448 ? -49.517 -35.617 28.338 1.00 39.38 448 HIS A CA 1
ATOM 3844 C C . HIS A 1 448 ? -48.583 -36.534 27.519 1.00 39.38 448 HIS A C 1
ATOM 3846 O O . HIS A 1 448 ? -47.371 -36.505 27.697 1.00 39.38 448 HIS A O 1
ATOM 3852 N N . THR A 1 449 ? -49.181 -37.379 26.660 1.00 37.59 449 THR A N 1
ATOM 3853 C CA . THR A 1 449 ? -48.713 -37.958 25.363 1.00 37.59 449 THR A CA 1
ATOM 3854 C C . THR A 1 449 ? -49.269 -39.385 25.145 1.00 37.59 449 THR A C 1
ATOM 3856 O O . THR A 1 449 ? -49.303 -40.174 26.090 1.00 37.59 449 THR A O 1
ATOM 3859 N N . PRO A 1 450 ? -49.723 -39.763 23.927 1.00 37.91 450 PRO A N 1
ATOM 3860 C CA . PRO A 1 450 ? -50.330 -41.066 23.664 1.00 37.91 450 PRO A CA 1
ATOM 3861 C C . PRO A 1 450 ? -49.286 -42.058 23.132 1.00 37.91 450 PRO A C 1
ATOM 3863 O O . PRO A 1 450 ? -49.272 -42.376 21.949 1.00 37.91 450 PRO A O 1
ATOM 3866 N N . VAL A 1 451 ? -48.388 -42.555 23.986 1.00 35.69 451 VAL A N 1
ATOM 3867 C CA . VAL A 1 451 ? -47.520 -43.696 23.637 1.00 35.69 451 VAL A CA 1
ATOM 3868 C C . VAL A 1 451 ? -47.322 -44.580 24.870 1.00 35.69 451 VAL A C 1
ATOM 3870 O O . VAL A 1 451 ? -46.634 -44.206 25.813 1.00 35.69 451 VAL A O 1
ATOM 3873 N N . ARG A 1 452 ? -47.904 -45.787 24.866 1.00 34.19 452 ARG A N 1
ATOM 3874 C CA . ARG A 1 452 ? -47.607 -46.840 25.853 1.00 34.19 452 ARG A CA 1
ATOM 3875 C C . ARG A 1 452 ? -46.370 -47.622 25.404 1.00 34.19 452 ARG A C 1
ATOM 3877 O O . ARG A 1 452 ? -46.403 -48.255 24.352 1.00 34.19 452 ARG A O 1
ATOM 3884 N N . ARG A 1 453 ? -45.312 -47.656 26.217 1.00 39.88 453 ARG A N 1
ATOM 3885 C CA . ARG A 1 453 ? -44.229 -48.652 26.111 1.00 39.88 453 ARG A CA 1
ATOM 3886 C C . ARG A 1 453 ? -44.088 -49.385 27.442 1.00 39.88 453 ARG A C 1
ATOM 3888 O O . ARG A 1 453 ? -44.181 -48.762 28.493 1.00 39.88 453 ARG A O 1
ATOM 3895 N N . LYS A 1 454 ? -43.890 -50.706 27.391 1.00 3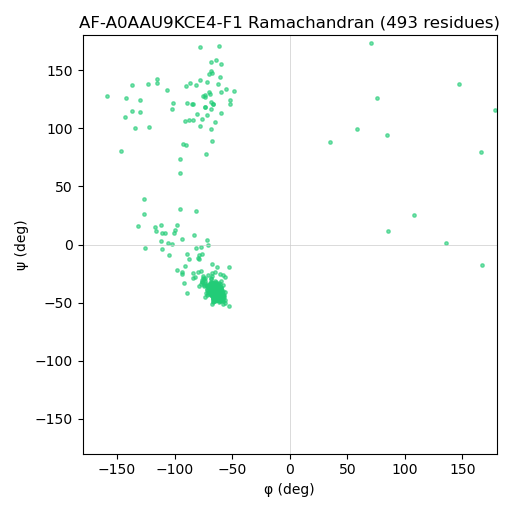5.81 454 LYS A N 1
ATOM 3896 C CA . LYS A 1 454 ? -43.517 -51.505 28.566 1.00 35.81 454 LYS A CA 1
ATOM 3897 C C . LYS A 1 454 ? -42.053 -51.215 28.902 1.00 35.81 454 LYS A C 1
ATOM 3899 O O . LYS A 1 454 ? -41.204 -51.311 28.020 1.00 35.81 454 LYS A O 1
ATOM 3904 N N . SER A 1 455 ? -41.779 -50.873 30.152 1.00 40.50 455 SER A N 1
ATOM 3905 C CA . SER A 1 455 ? -40.429 -50.768 30.702 1.00 40.50 455 SER A CA 1
ATOM 3906 C C . SER A 1 455 ? -40.381 -51.555 32.003 1.00 40.50 455 SER A C 1
ATOM 3908 O O . SER A 1 455 ? -41.179 -51.287 32.903 1.00 40.50 455 SER A O 1
ATOM 3910 N N . ASP A 1 456 ? -39.450 -52.498 32.102 1.00 38.03 456 ASP A N 1
ATOM 3911 C CA . ASP A 1 456 ? -39.140 -53.153 33.366 1.00 38.03 456 ASP A CA 1
ATOM 3912 C C . ASP A 1 456 ? -38.465 -52.136 34.294 1.00 38.03 456 ASP A C 1
ATOM 3914 O O . ASP A 1 456 ? -37.538 -51.421 33.906 1.00 38.03 456 ASP A O 1
ATOM 3918 N N . LEU A 1 457 ? -38.976 -52.031 35.520 1.00 40.16 457 LEU A N 1
ATOM 3919 C CA . LEU A 1 457 ? -38.431 -51.178 36.574 1.00 40.16 457 LEU A CA 1
ATOM 3920 C C . LEU A 1 457 ? -37.063 -51.716 37.011 1.00 40.16 457 LEU A C 1
ATOM 3922 O O . LEU A 1 457 ? -36.970 -52.504 37.950 1.00 40.16 457 LEU A O 1
ATOM 3926 N N . SER A 1 458 ? -35.989 -51.273 36.359 1.00 39.88 458 SER A N 1
ATOM 3927 C CA . SER A 1 458 ? -34.629 -51.472 36.860 1.00 39.88 458 SER A CA 1
ATOM 3928 C C . SER A 1 458 ? -34.098 -50.184 37.495 1.00 39.88 458 SER A C 1
ATOM 3930 O O . SER A 1 458 ? -33.897 -49.194 36.799 1.00 39.88 458 SER A O 1
ATOM 3932 N N . SER A 1 459 ? -33.845 -50.282 38.804 1.00 41.75 459 SER A N 1
ATOM 3933 C CA . SER A 1 459 ? -33.101 -49.391 39.714 1.00 41.75 459 SER A CA 1
ATOM 3934 C C . SER A 1 459 ? -33.749 -48.075 40.200 1.00 41.75 459 SER A C 1
ATOM 3936 O O . SER A 1 459 ? -34.191 -47.204 39.456 1.00 41.75 459 SER A O 1
ATOM 3938 N N . LYS A 1 460 ? -33.775 -47.937 41.537 1.00 45.09 460 LYS A N 1
ATOM 3939 C CA . LYS A 1 460 ? -34.107 -46.719 42.294 1.00 45.09 460 LYS A CA 1
ATOM 3940 C C . LYS A 1 460 ? -32.986 -45.696 42.078 1.00 45.09 460 LYS A C 1
ATOM 3942 O O . LYS A 1 460 ? -31.864 -45.959 42.494 1.00 45.09 460 LYS A O 1
ATOM 3947 N N . LEU A 1 461 ? -33.275 -44.550 41.461 1.00 43.12 461 LEU A N 1
ATOM 3948 C CA . LEU A 1 461 ? -32.241 -43.561 41.113 1.00 43.12 461 LEU A CA 1
ATOM 3949 C C . LEU A 1 461 ? -32.148 -42.338 42.033 1.00 43.12 461 LEU A C 1
ATOM 3951 O O . LEU A 1 461 ? -31.278 -41.503 41.806 1.00 43.12 461 LEU A O 1
ATOM 3955 N N . TYR A 1 462 ? -32.961 -42.211 43.086 1.00 46.12 462 TYR A N 1
ATOM 3956 C CA . TYR A 1 462 ? -32.733 -41.125 44.042 1.00 46.12 462 TYR A CA 1
ATOM 3957 C C . TYR A 1 462 ? -33.366 -41.369 45.415 1.00 46.12 462 TYR A C 1
ATOM 3959 O O . TYR A 1 462 ? -34.559 -41.650 45.515 1.00 46.12 462 TYR A O 1
ATOM 3967 N N . ASN A 1 463 ? -32.560 -41.234 46.469 1.00 45.78 463 ASN A N 1
ATOM 3968 C CA . ASN A 1 463 ? -33.000 -41.144 47.859 1.00 45.78 463 ASN A CA 1
ATOM 3969 C C . ASN A 1 463 ? -32.307 -39.915 48.475 1.00 45.78 463 ASN A C 1
ATOM 3971 O O . ASN A 1 463 ? -31.082 -39.929 48.582 1.00 45.78 463 ASN A O 1
ATOM 3975 N N . PRO A 1 464 ? -33.035 -38.854 48.862 1.00 45.97 464 PRO A N 1
ATOM 3976 C CA . PRO A 1 464 ? -32.427 -37.593 49.294 1.00 45.97 464 PRO A CA 1
ATOM 3977 C C . PRO A 1 464 ? -31.745 -37.645 50.677 1.00 45.97 464 PRO A C 1
ATOM 3979 O O . PRO A 1 464 ? -31.266 -36.617 51.138 1.00 45.97 464 PRO A O 1
ATOM 3982 N N . ASN A 1 465 ? -31.677 -38.810 51.337 1.00 43.84 465 ASN A N 1
ATOM 3983 C CA . ASN A 1 465 ? -31.247 -38.919 52.736 1.00 43.84 465 ASN A CA 1
ATOM 3984 C C . ASN A 1 465 ? -29.891 -39.602 52.998 1.00 43.84 465 ASN A C 1
ATOM 3986 O O . ASN A 1 465 ? -29.595 -39.832 54.166 1.00 43.84 465 ASN A O 1
ATOM 3990 N N . MET A 1 466 ? -29.042 -39.910 52.003 1.00 40.88 466 MET A N 1
ATOM 3991 C CA . MET A 1 466 ? -27.681 -40.414 52.292 1.00 40.88 466 MET A CA 1
ATOM 3992 C C . MET A 1 466 ? -26.591 -39.909 51.334 1.00 40.88 466 MET A C 1
ATOM 3994 O O . MET A 1 466 ? -26.676 -40.085 50.121 1.00 40.88 466 MET A O 1
ATOM 3998 N N . ASN A 1 467 ? -25.538 -39.326 51.921 1.00 46.84 467 ASN A N 1
ATOM 3999 C CA . ASN A 1 467 ? -24.260 -39.021 51.278 1.00 46.84 467 ASN A CA 1
ATOM 4000 C C . ASN A 1 467 ? -23.407 -40.297 51.158 1.00 46.84 467 ASN A C 1
ATOM 4002 O O . ASN A 1 467 ? -23.325 -41.074 52.105 1.00 46.84 467 ASN A O 1
ATOM 4006 N N . ASN A 1 468 ? -22.707 -40.419 50.026 1.00 39.03 468 ASN A N 1
ATOM 4007 C CA . ASN A 1 468 ? -21.710 -41.430 49.637 1.00 39.03 468 ASN A CA 1
ATOM 4008 C C . ASN A 1 468 ? -22.225 -42.746 49.031 1.00 39.03 468 ASN A C 1
ATOM 4010 O O . ASN A 1 468 ? -22.435 -43.742 49.715 1.00 39.03 468 ASN A O 1
ATOM 4014 N N . SER A 1 469 ? -22.275 -42.785 47.696 1.00 36.50 469 SER A N 1
ATOM 4015 C CA . SER A 1 469 ? -21.469 -43.710 46.869 1.00 36.50 469 SER A CA 1
ATOM 4016 C C . SER A 1 469 ? -21.802 -43.524 45.380 1.00 36.50 469 SER A C 1
ATOM 4018 O O . SER A 1 469 ? -22.917 -43.780 44.936 1.00 36.50 469 SER A O 1
ATOM 4020 N N . PHE A 1 470 ? -20.822 -43.070 44.594 1.00 40.53 470 PHE A N 1
ATOM 4021 C CA . PHE A 1 470 ? -20.872 -43.118 43.131 1.00 40.53 470 PHE A CA 1
ATOM 4022 C C . PHE A 1 470 ? -20.271 -44.440 42.647 1.00 40.53 470 PHE A C 1
ATOM 4024 O O . PHE A 1 470 ? -19.189 -44.826 43.084 1.00 40.53 470 PHE A O 1
ATOM 4031 N N . SER A 1 471 ? -20.918 -45.081 41.673 1.00 34.84 471 SER A N 1
ATOM 4032 C CA . SER A 1 471 ? -20.237 -45.965 40.725 1.00 34.84 471 SER A CA 1
ATOM 4033 C C . SER A 1 471 ? -20.764 -45.701 39.314 1.00 34.84 471 SER A C 1
ATOM 4035 O O . SER A 1 471 ? -21.950 -45.447 39.098 1.00 34.84 471 SER A O 1
ATOM 4037 N N . SER A 1 472 ? -19.838 -45.664 38.365 1.00 44.66 472 SER A N 1
ATOM 4038 C CA . SER A 1 472 ? -20.027 -45.342 36.956 1.00 44.66 472 SER A CA 1
ATOM 4039 C C . SER A 1 472 ? -20.710 -46.489 36.201 1.00 44.66 472 SER A C 1
ATOM 4041 O O . SER A 1 472 ? -20.166 -47.583 36.075 1.00 44.66 472 SER A O 1
ATOM 4043 N N . GLY A 1 473 ? -21.898 -46.223 35.648 1.00 34.66 473 GLY A N 1
ATOM 4044 C CA . GLY A 1 473 ? -22.621 -47.124 34.745 1.00 34.66 473 GLY A CA 1
ATOM 4045 C C . GLY A 1 473 ? -22.575 -46.641 33.290 1.00 34.66 473 GLY A C 1
ATOM 4046 O O . GLY A 1 473 ? -22.793 -45.466 33.009 1.00 34.66 473 GLY A O 1
ATOM 4047 N N . ARG A 1 474 ? -22.267 -47.558 32.366 1.00 33.00 474 ARG A N 1
ATOM 4048 C CA . ARG A 1 474 ? -22.029 -47.344 30.925 1.00 33.00 474 ARG A CA 1
ATOM 4049 C C . ARG A 1 474 ? -23.242 -46.783 30.161 1.00 33.00 474 ARG A C 1
ATOM 4051 O O . ARG A 1 474 ? -24.358 -47.275 30.290 1.00 33.00 474 ARG A O 1
ATOM 4058 N N . SER A 1 475 ? -22.986 -45.823 29.271 1.00 41.09 475 SER A N 1
ATOM 4059 C CA . SER A 1 475 ? -23.939 -45.206 28.340 1.00 41.09 475 SER A CA 1
ATOM 4060 C C . SER A 1 475 ? -23.946 -45.909 26.972 1.00 41.09 475 SER A C 1
ATOM 4062 O O . SER A 1 475 ? -23.243 -45.506 26.049 1.00 41.09 475 SER A O 1
ATOM 4064 N N . THR A 1 476 ? -24.743 -46.967 26.803 1.00 45.38 476 THR A N 1
ATOM 4065 C CA . THR A 1 476 ? -24.830 -47.683 25.509 1.00 45.38 476 THR A CA 1
ATOM 4066 C C . THR A 1 476 ? -26.210 -47.877 24.855 1.00 45.38 476 THR A C 1
ATOM 4068 O O . THR A 1 476 ? -26.192 -48.292 23.700 1.00 45.38 476 THR A O 1
ATOM 4071 N N . PRO A 1 477 ? -27.389 -47.484 25.397 1.00 41.94 477 PRO A N 1
ATOM 4072 C CA . PRO A 1 477 ? -28.621 -47.515 24.592 1.00 41.94 477 PRO A CA 1
ATOM 4073 C C . PRO A 1 477 ? -29.022 -46.163 23.972 1.00 41.94 477 PRO A C 1
ATOM 4075 O O . PRO A 1 477 ? -29.696 -46.140 22.947 1.00 41.94 477 PRO A O 1
ATOM 4078 N N . ASN A 1 478 ? -28.570 -45.020 24.507 1.00 41.84 478 ASN A N 1
ATOM 4079 C CA . ASN A 1 478 ? -29.023 -43.698 24.031 1.00 41.84 478 ASN A CA 1
ATOM 4080 C C . ASN A 1 478 ? -28.396 -43.230 22.701 1.00 41.84 478 ASN A C 1
ATOM 4082 O O . ASN A 1 478 ? -28.757 -42.168 22.197 1.00 41.84 478 ASN A O 1
ATOM 4086 N N . ARG A 1 479 ? -27.482 -44.007 22.100 1.00 46.00 479 ARG A N 1
ATOM 4087 C CA . ARG A 1 479 ? -26.794 -43.624 20.854 1.00 46.00 479 ARG A CA 1
ATOM 4088 C C . ARG A 1 479 ? -27.508 -44.089 19.575 1.00 46.00 479 ARG A C 1
ATOM 4090 O O . ARG A 1 479 ? -27.257 -43.496 18.531 1.00 46.00 479 ARG A O 1
ATOM 4097 N N . SER A 1 480 ? -28.424 -45.068 19.623 1.00 46.47 480 SER A N 1
ATOM 4098 C CA . SER A 1 480 ? -29.141 -45.510 18.407 1.00 46.47 480 SER A CA 1
ATOM 4099 C C . SER A 1 480 ? -30.369 -44.651 18.066 1.00 46.47 480 SER A C 1
ATOM 4101 O O . SER A 1 480 ? -30.716 -44.528 16.896 1.00 46.47 480 SER A O 1
ATOM 4103 N N . GLY A 1 481 ? -30.980 -43.976 19.050 1.00 47.06 481 GLY A N 1
ATOM 4104 C CA . GLY A 1 481 ? -32.117 -43.072 18.816 1.00 47.06 481 GLY A CA 1
ATOM 4105 C C . GLY A 1 481 ? -31.724 -41.711 18.232 1.00 47.06 481 GLY A C 1
ATOM 4106 O O . GLY A 1 481 ? -32.446 -41.160 17.407 1.00 47.06 481 GLY A O 1
ATOM 4107 N N . TYR A 1 482 ? -30.555 -41.185 18.611 1.00 47.25 482 TYR A N 1
ATOM 4108 C CA . TYR A 1 482 ? -30.092 -39.862 18.170 1.00 47.25 482 TYR A CA 1
ATOM 4109 C C . TYR A 1 482 ? -29.581 -39.862 16.716 1.00 47.25 482 TYR A C 1
ATOM 4111 O O . TYR A 1 482 ? -29.767 -38.887 15.992 1.00 47.25 482 TYR A O 1
ATOM 4119 N N . LEU A 1 483 ? -28.992 -40.976 16.257 1.00 47.81 483 LEU A N 1
ATOM 4120 C CA . LEU A 1 483 ? -28.539 -41.146 14.868 1.00 47.81 483 LEU A CA 1
ATOM 4121 C C . LEU A 1 483 ? -29.695 -41.396 13.884 1.00 47.81 483 LEU A C 1
ATOM 4123 O O . LEU A 1 483 ? -29.605 -40.979 12.734 1.00 47.81 483 LEU A O 1
ATOM 4127 N N . ALA A 1 484 ? -30.802 -41.997 14.331 1.00 52.38 484 ALA A N 1
ATOM 4128 C CA . ALA A 1 484 ? -31.975 -42.228 13.485 1.00 52.38 484 ALA A CA 1
ATOM 4129 C C . ALA A 1 484 ? -32.837 -40.967 13.270 1.00 52.38 484 ALA A C 1
ATOM 4131 O O . ALA A 1 484 ? -33.548 -4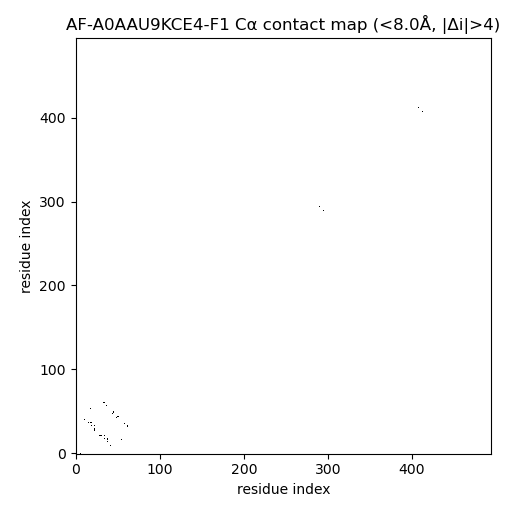0.881 12.273 1.00 52.38 484 ALA A O 1
ATOM 4132 N N . TYR A 1 485 ? -32.763 -39.977 14.170 1.00 48.09 485 TYR A N 1
ATOM 4133 C CA . TYR A 1 485 ? -33.576 -38.755 14.083 1.00 48.09 485 TYR A CA 1
ATOM 4134 C C . TYR A 1 485 ? -32.887 -37.581 13.364 1.00 48.09 485 TYR A C 1
ATOM 4136 O O . TYR A 1 485 ? -33.577 -36.730 12.811 1.00 48.09 485 TYR A O 1
ATOM 4144 N N . TYR A 1 486 ? -31.548 -37.540 13.311 1.00 50.41 486 TYR A N 1
ATOM 4145 C CA . TYR A 1 486 ? -30.794 -36.473 12.621 1.00 50.41 486 TYR A CA 1
ATOM 4146 C C . TYR A 1 486 ? -30.058 -36.929 11.347 1.00 50.41 486 TYR A C 1
ATOM 4148 O O . TYR A 1 486 ? -29.502 -36.095 10.637 1.00 50.41 486 TYR A O 1
ATOM 4156 N N . GLY A 1 487 ? -30.077 -38.225 11.015 1.00 46.62 487 GLY A N 1
ATOM 4157 C CA . GLY A 1 487 ? -29.426 -38.768 9.814 1.00 46.62 487 GLY A CA 1
ATOM 4158 C C . GLY A 1 487 ? -30.190 -38.584 8.494 1.00 46.62 487 GLY A C 1
ATOM 4159 O O . GLY A 1 487 ? -29.603 -38.781 7.438 1.00 46.62 487 GLY A O 1
ATOM 4160 N N . ASN A 1 488 ? -31.466 -38.177 8.522 1.00 49.06 488 ASN A N 1
ATOM 4161 C CA . ASN A 1 488 ? -32.328 -38.136 7.327 1.00 49.06 488 ASN A CA 1
ATOM 4162 C C . ASN A 1 488 ? -32.508 -36.749 6.678 1.00 49.06 488 ASN A C 1
ATOM 4164 O O . ASN A 1 488 ? -33.308 -36.624 5.761 1.00 49.06 488 ASN A O 1
ATOM 4168 N N . ASN A 1 489 ? -31.746 -35.726 7.085 1.00 47.00 489 ASN A N 1
ATOM 4169 C CA . ASN A 1 489 ? -31.827 -34.376 6.493 1.00 47.00 489 ASN A CA 1
ATOM 4170 C C . ASN A 1 489 ? -30.536 -33.902 5.787 1.00 47.00 489 ASN A C 1
ATOM 4172 O O . ASN A 1 489 ? -30.405 -32.719 5.493 1.00 47.00 489 ASN A O 1
ATOM 4176 N N . ILE A 1 490 ? -29.585 -34.801 5.486 1.00 47.84 490 ILE A N 1
ATOM 4177 C CA . ILE A 1 490 ? -28.320 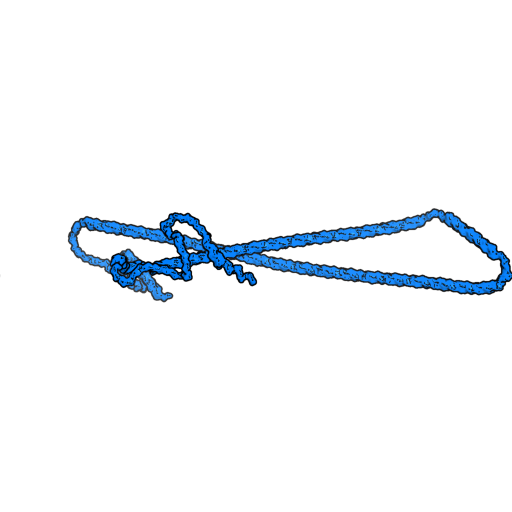-34.464 4.784 1.00 47.84 490 ILE A CA 1
ATOM 4178 C C . ILE A 1 490 ? -28.200 -35.155 3.401 1.00 47.84 490 ILE A C 1
ATOM 4180 O O . ILE A 1 490 ? -27.162 -35.092 2.756 1.00 47.84 490 ILE A O 1
ATOM 4184 N N . LEU A 1 491 ? -29.272 -35.757 2.866 1.00 45.91 491 LEU A N 1
ATOM 4185 C CA . LEU A 1 491 ? -29.247 -36.431 1.549 1.00 45.91 491 LEU A CA 1
ATOM 4186 C C . LEU A 1 491 ? -30.323 -35.963 0.548 1.00 45.91 491 LEU A C 1
ATOM 4188 O O . LEU A 1 491 ? -30.681 -36.710 -0.355 1.00 45.91 491 LEU A O 1
ATOM 4192 N N . GLN A 1 492 ? -30.821 -34.725 0.658 1.00 46.59 492 GLN A N 1
ATOM 4193 C CA . GLN A 1 492 ? -31.778 -34.170 -0.322 1.00 46.59 492 GLN A CA 1
ATOM 4194 C C . GLN A 1 492 ? -31.464 -32.759 -0.850 1.00 46.59 492 GLN A C 1
ATOM 4196 O O . GLN A 1 492 ? -32.317 -32.155 -1.481 1.00 46.59 492 GLN A O 1
ATOM 4201 N N . ASN A 1 493 ? -30.238 -32.249 -0.680 1.00 44.28 493 ASN A N 1
ATOM 4202 C CA . ASN A 1 493 ? -29.797 -30.992 -1.315 1.00 44.28 493 ASN A CA 1
ATOM 4203 C C . ASN A 1 493 ? -28.487 -31.152 -2.108 1.00 44.28 493 ASN A C 1
ATOM 4205 O O . ASN A 1 493 ? -27.621 -30.285 -2.082 1.00 44.28 493 ASN A O 1
ATOM 4209 N N . HIS A 1 494 ? -28.347 -32.278 -2.807 1.00 45.53 494 HIS A N 1
ATOM 4210 C CA . HIS A 1 494 ? -27.410 -32.430 -3.921 1.00 45.53 494 HIS A CA 1
ATOM 4211 C C . HIS A 1 494 ? -28.019 -33.384 -4.957 1.00 45.53 494 HIS A C 1
ATOM 4213 O O . HIS A 1 494 ? -27.706 -34.572 -4.976 1.00 45.53 494 HIS A O 1
ATOM 4219 N N . GLN A 1 495 ? -28.909 -32.839 -5.785 1.00 40.06 495 GLN A N 1
ATOM 4220 C CA . GLN A 1 495 ? -29.152 -33.249 -7.169 1.00 40.06 495 GLN A CA 1
ATOM 4221 C C . GLN A 1 495 ? -29.375 -31.995 -8.002 1.00 40.06 495 GLN A C 1
ATOM 4223 O O . GLN A 1 495 ? -30.085 -31.094 -7.499 1.00 40.06 495 GLN A O 1
#

Organism: NCBI:txid1481888

Secondary structure (DSSP, 8-state):
--HHHHHHHHHHHHHHHHHHHHHHHH-GGGHHHHHHHGGGHHHHHHTT--HHHHHHHHHHHHHHH----------PPPPP--HHHHHHHHHHHHHHHHHHHHHHHHHHHHHHHHHHHHHHHHHHHHHHHHHHHHHHHHHHHHHHHHHHHHHHHHHHHHHHHHHHHHHHHHHHHHHHHHHHHHHHHHHHHHHHHHHHHHHHHHHHHHHHHHHHHHHHHHHHHHHHHHHHHHHHHHHHHHHHHHHHHHHHHHHHHTTS-SSTHHHHHHHHHHHHHHHHHHHHHHHHHT-PPPPHHHHHHHHHHHHHHHHHHHHHHHHHHHHHHHHHHHHHHHHHHHHHHHHHHHHHHHHHHHHHHHHHHHHHHHHHHHHHHHHHHHHHHHHHHHHHHHHHHHHHHHHHHHHHHHHHHTSPPHHHHHHTHHHHHHHHHHTSS--S--TT---PPPP----S---------------TT-----------SHHHHHHHHHTTSSSSS--